Protein AF-0000000084679742 (afdb_homodimer)

Nearest PDB structures (foldseek):
  1wek-assembly1_E  TM=8.379E-01  e=4.715E-12  Thermus thermophilus
  1wek-assembly1_C  TM=8.199E-01  e=1.491E-11  Thermus thermophilus
  1wek-assembly1_F  TM=8.204E-01  e=1.757E-11  Thermus thermophilus
  1weh-assembly2_B  TM=8.387E-01  e=8.142E-08  Thermus thermophilus HB8
  3gh1-assembly1_A  TM=6.791E-01  e=2.308E-08  Vibrio cholerae O1 biovar El Tor str. N16961

Organism: Streptomyces collinus (strain DSM 40733 / Tue 365) (NCBI:txid1214242)

Solvent-accessible surface area (backbone atoms only — not comparable to full-atom values): 37287 Å² total; per-residue (Å²): 130,80,79,75,72,86,69,71,87,68,69,93,85,62,49,64,28,58,41,64,68,47,44,52,48,41,41,71,74,64,61,36,44,53,57,25,36,36,24,46,31,78,36,55,89,40,37,74,57,43,66,68,43,48,25,42,59,12,35,35,33,30,36,48,53,43,70,69,28,50,52,43,31,42,72,46,48,23,47,58,36,66,55,71,84,90,56,67,63,64,42,42,37,61,57,54,44,36,41,68,60,40,43,36,54,43,91,78,27,44,74,61,5,42,48,40,42,38,34,53,52,43,68,67,46,73,80,65,77,47,65,64,61,52,33,46,44,31,34,23,38,40,25,32,49,53,23,48,53,64,70,47,61,88,56,47,16,32,27,42,44,39,28,61,78,45,38,44,69,37,70,68,26,54,49,32,14,51,45,23,18,51,43,33,69,70,67,34,36,47,32,27,50,14,26,49,22,35,22,30,21,22,26,41,12,15,19,38,40,80,53,60,75,67,51,52,59,53,43,45,56,54,32,34,78,38,37,44,53,69,92,38,51,42,58,29,49,49,35,49,50,48,46,44,67,77,49,67,86,49,30,67,24,37,14,34,24,37,47,67,58,42,88,47,57,67,39,72,38,20,51,32,27,44,69,20,54,52,52,46,53,35,54,49,50,51,56,67,58,19,66,62,11,37,39,37,43,67,52,54,52,66,38,54,28,48,54,34,58,53,42,26,42,26,70,69,38,73,80,45,78,50,51,30,38,36,39,35,30,48,62,49,31,60,64,64,39,26,51,48,62,29,51,48,45,68,21,58,94,43,83,32,43,73,20,54,48,78,35,64,44,71,86,48,47,66,59,51,50,49,62,45,71,102,130,80,78,75,74,87,70,72,89,69,67,92,83,62,49,63,30,59,39,64,67,49,43,53,48,42,41,70,74,63,61,35,45,54,57,26,37,36,24,47,29,77,36,56,88,41,36,74,56,44,66,69,43,46,26,42,60,13,36,34,32,29,38,46,54,43,70,69,28,50,52,44,32,42,74,45,48,23,48,58,37,65,56,73,84,93,54,66,65,64,41,42,38,64,57,52,43,35,41,66,61,39,44,37,56,41,91,79,27,43,73,62,5,42,47,42,41,39,33,52,50,43,68,67,46,74,79,65,77,46,65,64,61,52,34,45,45,32,34,23,38,39,26,31,50,52,23,48,52,65,70,47,60,89,57,47,17,33,26,42,44,40,28,60,79,45,40,44,70,36,70,68,28,53,49,32,15,51,46,23,18,49,44,33,70,72,67,34,37,45,32,26,50,14,27,48,22,33,22,30,21,23,26,40,12,16,20,38,41,80,53,62,75,66,52,52,58,52,42,45,57,53,33,34,78,39,38,44,53,69,92,37,51,41,57,30,49,50,34,49,50,48,44,43,67,75,49,68,84,50,30,66,23,37,15,35,24,37,45,68,57,42,87,49,58,67,39,70,38,19,52,33,26,45,69,20,54,52,52,45,53,35,54,50,50,51,56,69,57,18,66,61,11,37,37,36,42,66,53,54,53,67,39,53,27,48,52,34,59,52,42,27,41,26,70,69,37,73,80,44,77,50,50,32,37,37,40,34,29,48,63,48,30,58,64,63,39,28,52,49,62,30,50,49,45,70,20,60,94,43,83,32,43,73,20,55,48,79,35,66,44,71,86,47,49,66,61,51,49,48,63,44,71,104

Radius of gyration: 26.45 Å; Cα contacts (8 Å, |Δi|>4): 1559; chains: 2; bounding box: 70×73×54 Å

pLDDT: mean 93.84, std 11.68, range [25.75, 98.88]

Sequence (748 aa):
MHPTPAQPHRAAHDREIETLAEFDEAVATHGSLARFRVQAVDLTARTETLLTVDTTGAVFLGCPMEPEAASRVGASGALVFPPVPGLPFDPYRGFAYTPDELFDSLGAGYEATPDARAYAWFQRTRSDGDIFASMLRAIHDDAVSDALDELLDGARVVGVMGGHAMARGTMEYAGAARLGRQLTRAGFTVATGGGPGAMEAANLGAYAAPFADGMLEEALLVLAKSPSFRPSVTDWARAAFEVRERWPGGGESVGIPTWFYGHEPPNAFAAHIGKYFANSVREDGLLARSGAGVVFLPGAAGTVQEIFDNATPNYYESRGEPTPMVLVDEGHWTRELPAWPLLRSLAAGRAMESRIALVDRIEQAPEALKRLCGMHPTPAQPHRAAHDREIETLAEFDEAVATHGSLARFRVQAVDLTARTETLLTVDTTGAVFLGCPMEPEAASRVGASGALVFPPVPGLPFDPYRGFAYTPDELFDSLGAGYEATPDARAYAWFQRTRSDGDIFASMLRAIHDDAVSDALDELLDGARVVGVMGGHAMARGTMEYAGAARLGRQLTRAGFTVATGGGPGAMEAANLGAYAAPFADGMLEEALLVLAKSPSFRPSVTDWARAAFEVRERWPGGGESVGIPTWFYGHEPPNAFAAHIGKYFANSVREDGLLARSGAGVVFLPGAAGTVQEIFDNATPNYYESRGEPTPMVLVDEGHWTRELPAWPLLRSLAAGRAMESRIALVDRIEQAPEALKRLCG

InterPro domains:
  IPR052341 LOG family pyrimidine/purine nucleotide 5'-monophosphatases [PTHR43393] (78-373)

Foldseek 3Di:
DPDDPDDPPFDPPALEAQEPVSVVVCCVVPVASDLHEYFQYACQVVQVSLQPHQHANYEYHAYDYDPVSVVNNVVNHYHYHHHDPDALDGLRHQAFDALCQQCPPLVVPSCPGSLNRNLVVCVVPVPPPDPVVVVSQVSNLVSLLNNVCSVCVPAQEEEEAAAQPAWQPDPLLQLLLCLLLVCLLVRHAYEYQQFHHSRLSSLNSQQCNVDDPVLSVVLSVLQNVPGDCPPPVSSNQVSQVVSCVVPPDGHAHEHQHESCVVVTDGHNRHRGYRYHDDVVSSLLSRLLSNQLEYEQEYHPPVSLVSVVSLLVCCLVVVSHHRHAYEYEACCRCVPVNVSPVVSCVSCPPHRCNLRYYYYRHSVCRVVSSVNNSD/DPDDPDDPPFDPPALEAQEPVSVVVCCVVPVASDLHEYFQYACQVVQVSLQPHQHANYEYHQYDYDPVSVVNNVVNHYHYHHHDPDALDGLRHQAFDALCQQCPPLVVPSCPGSLNRNLVVCVVPVPPPDPVVVVSQVSNLVSLLNNVCSVCVPAQEEEEAAAQPAWQPDPLLQLLLCLLLVCLLVRHAYEYQQFHHSRLSSLNSQQCNVDDPVLSVVLSVLQNVPGDCPPPVSSNQVSQVVSCVVPPDGHAHEHQHESCVSVTDGHNRHRGYRYHDDVVSSLLSRLLSNQLEYEQEYHPPVSLVSVVSLLVCCLVVVSHHRHAYEYEACCRCVPVNVSPVVSCVSCPPHRCNLRYYYYHHSVCRVVSSVNNSD

Structure (mmCIF, N/CA/C/O backbone):
data_AF-0000000084679742-model_v1
#
loop_
_entity.id
_entity.type
_entity.pdbx_description
1 polymer 'Rossmann fold nucleotide-binding protein'
#
loop_
_atom_site.group_PDB
_atom_site.id
_atom_site.type_symbol
_atom_site.label_atom_id
_atom_site.label_alt_id
_atom_site.label_comp_id
_atom_site.label_asym_id
_atom_site.label_entity_id
_atom_site.label_seq_id
_atom_site.pdbx_PDB_ins_code
_atom_site.Cartn_x
_atom_site.Cartn_y
_atom_site.Cartn_z
_atom_site.occupancy
_atom_site.B_iso_or_equiv
_atom_site.auth_seq_id
_atom_site.auth_comp_id
_atom_site.auth_asym_id
_atom_site.auth_atom_id
_atom_site.pdbx_PDB_model_num
ATOM 1 N N . MET A 1 1 ? 13.422 29.828 4.945 1 25.75 1 MET A N 1
ATOM 2 C CA . MET A 1 1 ? 13.734 28.766 5.895 1 25.75 1 MET A CA 1
ATOM 3 C C . MET A 1 1 ? 12.539 28.484 6.797 1 25.75 1 MET A C 1
ATOM 5 O O . MET A 1 1 ? 12.203 29.281 7.672 1 25.75 1 MET A O 1
ATOM 9 N N . HIS A 1 2 ? 11.539 27.859 6.293 1 30.94 2 HIS A N 1
ATOM 10 C CA . HIS A 1 2 ? 10.336 27.719 7.105 1 30.94 2 HIS A CA 1
ATOM 11 C C . HIS A 1 2 ? 10.617 26.969 8.398 1 30.94 2 HIS A C 1
ATOM 13 O O . HIS A 1 2 ? 11.469 26.062 8.422 1 30.94 2 HIS A O 1
ATOM 19 N N . PRO A 1 3 ? 10.273 27.641 9.492 1 34.53 3 PRO A N 1
ATOM 20 C CA . PRO A 1 3 ? 10.586 27.062 10.797 1 34.53 3 PRO A CA 1
ATOM 21 C C . PRO A 1 3 ? 10.102 25.625 10.93 1 34.53 3 PRO A C 1
ATOM 23 O O . PRO A 1 3 ? 9.102 25.25 10.312 1 34.53 3 PRO A O 1
ATOM 26 N N . THR A 1 4 ? 11.031 24.75 11.227 1 35.22 4 THR A N 1
ATOM 27 C CA . THR A 1 4 ? 10.75 23.359 11.57 1 35.22 4 THR A CA 1
ATOM 28 C C . THR A 1 4 ? 9.766 23.281 12.734 1 35.22 4 THR A C 1
ATOM 30 O O . THR A 1 4 ? 10 23.859 13.789 1 35.22 4 THR A O 1
ATOM 33 N N . PRO A 1 5 ? 8.562 23 12.609 1 34.72 5 PRO A N 1
ATOM 34 C CA . PRO A 1 5 ? 7.676 22.906 13.773 1 34.72 5 PRO A CA 1
ATOM 35 C C . PRO A 1 5 ? 8.312 22.141 14.938 1 34.72 5 PRO A C 1
ATOM 37 O O . PRO A 1 5 ? 9.219 21.344 14.727 1 34.72 5 PRO A O 1
ATOM 40 N N . ALA A 1 6 ? 7.965 22.672 16.281 1 37.41 6 ALA A N 1
ATOM 41 C CA . ALA A 1 6 ? 8.406 22.094 17.547 1 37.41 6 ALA A CA 1
ATOM 42 C C . ALA A 1 6 ? 8.102 20.594 17.594 1 37.41 6 ALA A C 1
ATOM 44 O O . ALA A 1 6 ? 6.969 20.172 17.375 1 37.41 6 ALA A O 1
ATOM 45 N N . GLN A 1 7 ? 9.141 19.781 17.344 1 37.69 7 GLN A N 1
ATOM 46 C CA . GLN A 1 7 ? 9.016 18.328 17.344 1 37.69 7 GLN A CA 1
ATOM 47 C C . GLN A 1 7 ? 8.492 17.812 18.672 1 37.69 7 GLN A C 1
ATOM 49 O O . GLN A 1 7 ? 8.969 18.219 19.734 1 37.69 7 GLN A O 1
ATOM 54 N N . PRO A 1 8 ? 7.395 17.203 18.719 1 36.06 8 PRO A N 1
ATOM 55 C CA . PRO A 1 8 ? 7.047 16.609 20 1 36.06 8 PRO A CA 1
ATOM 56 C C . PRO A 1 8 ? 8.18 15.773 20.594 1 36.06 8 PRO A C 1
ATOM 58 O O . PRO A 1 8 ? 9.078 15.336 19.875 1 36.06 8 PRO A O 1
ATOM 61 N N . HIS A 1 9 ? 8.281 15.883 22.047 1 34.5 9 HIS A N 1
ATOM 62 C CA . HIS A 1 9 ? 9.242 15.133 22.844 1 34.5 9 HIS A CA 1
ATOM 63 C C . HIS A 1 9 ? 9.297 13.672 22.406 1 34.5 9 HIS A C 1
ATOM 65 O O . HIS A 1 9 ? 8.273 12.977 22.406 1 34.5 9 HIS A O 1
ATOM 71 N N . ARG A 1 10 ? 10.141 13.43 21.578 1 43.09 10 ARG A N 1
ATOM 72 C CA . ARG A 1 10 ? 10.406 12.086 21.078 1 43.09 10 ARG A CA 1
ATOM 73 C C . ARG A 1 10 ? 10.602 11.109 22.234 1 43.09 10 ARG A C 1
ATOM 75 O O . ARG A 1 10 ? 11.336 11.398 23.188 1 43.09 10 ARG A O 1
ATOM 82 N N . ALA A 1 11 ? 9.906 10.125 22.438 1 37.16 11 ALA A N 1
ATOM 83 C CA . ALA A 1 11 ? 10.172 9 23.344 1 37.16 11 ALA A CA 1
ATOM 84 C C . ALA A 1 11 ? 11.656 8.633 23.344 1 37.16 11 ALA A C 1
ATOM 86 O O . ALA A 1 11 ? 12.344 8.797 22.328 1 37.16 11 ALA A O 1
ATOM 87 N N . ALA A 1 12 ? 12.461 8.32 24.391 1 37.78 12 ALA A N 1
ATOM 88 C CA . ALA A 1 12 ? 13.797 7.867 24.75 1 37.78 12 ALA A CA 1
ATOM 89 C C . ALA A 1 12 ? 14.359 6.914 23.703 1 37.78 12 ALA A C 1
ATOM 91 O O . ALA A 1 12 ? 15.578 6.762 23.594 1 37.78 12 ALA A O 1
ATOM 92 N N . HIS A 1 13 ? 13.773 6.031 22.984 1 47.97 13 HIS A N 1
ATOM 93 C CA . HIS A 1 13 ? 14.266 4.852 22.281 1 47.97 13 HIS A CA 1
ATOM 94 C C . HIS A 1 13 ? 14.547 5.16 20.812 1 47.97 13 HIS A C 1
ATOM 96 O O . HIS A 1 13 ? 14.977 4.281 20.062 1 47.97 13 HIS A O 1
ATOM 102 N N . ASP A 1 14 ? 14.297 6.484 20.312 1 61.75 14 ASP A N 1
ATOM 103 C CA . ASP A 1 14 ? 14.297 6.668 18.875 1 61.75 14 ASP A CA 1
ATOM 104 C C . ASP A 1 14 ? 15.68 7.098 18.375 1 61.75 14 ASP A C 1
ATOM 106 O O . ASP A 1 14 ? 16.234 8.086 18.844 1 61.75 14 ASP A O 1
ATOM 110 N N . ARG A 1 15 ? 16.438 6.234 17.969 1 84.75 15 ARG A N 1
ATOM 111 C CA . ARG A 1 15 ? 17.734 6.418 17.328 1 84.75 15 ARG A CA 1
ATOM 112 C C . ARG A 1 15 ? 17.578 7.137 15.992 1 84.75 15 ARG A C 1
ATOM 114 O O . ARG A 1 15 ? 18.453 7.043 15.133 1 84.75 15 ARG A O 1
ATOM 121 N N . GLU A 1 16 ? 16.469 7.918 15.977 1 92.31 16 GLU A N 1
ATOM 122 C CA . GLU A 1 16 ? 16.25 8.656 14.742 1 92.31 16 GLU A CA 1
ATOM 123 C C . GLU A 1 16 ? 16.641 10.125 14.898 1 92.31 16 GLU A C 1
ATOM 125 O O . GLU A 1 16 ? 16.359 10.742 15.922 1 92.31 16 GLU A O 1
ATOM 130 N N . ILE A 1 17 ? 17.422 10.633 14.039 1 95.94 17 ILE A N 1
ATOM 131 C CA . ILE A 1 17 ? 17.859 12.016 13.945 1 95.94 17 ILE A CA 1
ATOM 132 C C . ILE A 1 17 ? 17.266 12.664 12.695 1 95.94 17 ILE A C 1
ATOM 134 O O . ILE A 1 17 ? 17.5 12.211 11.578 1 95.94 17 ILE A O 1
ATOM 138 N N . GLU A 1 18 ? 16.5 13.75 12.875 1 95.62 18 GLU A N 1
ATOM 139 C CA . GLU A 1 18 ? 15.766 14.305 11.734 1 95.62 18 GLU A CA 1
ATOM 140 C C . GLU A 1 18 ? 16.031 15.797 11.578 1 95.62 18 GLU A C 1
ATOM 142 O O . GLU A 1 18 ? 15.492 16.438 10.672 1 95.62 18 GLU A O 1
ATOM 147 N N . THR A 1 19 ? 16.859 16.375 12.445 1 95.75 19 THR A N 1
ATOM 148 C CA . THR A 1 19 ? 17.297 17.766 12.344 1 95.75 19 THR A CA 1
ATOM 149 C C . THR A 1 19 ? 18.781 17.891 12.664 1 95.75 19 THR A C 1
ATOM 151 O O . THR A 1 19 ? 19.359 17 13.281 1 95.75 19 THR A O 1
ATOM 154 N N . LEU A 1 20 ? 19.328 19.047 12.219 1 96.88 20 LEU A N 1
ATOM 155 C CA . LEU A 1 20 ? 20.734 19.312 12.531 1 96.88 20 LEU A CA 1
ATOM 156 C C . LEU A 1 20 ? 20.938 19.453 14.031 1 96.88 20 LEU A C 1
ATOM 158 O O . LEU A 1 20 ? 21.969 19.016 14.562 1 96.88 20 LEU A O 1
ATOM 162 N N . ALA A 1 21 ? 19.969 20.016 14.727 1 96.62 21 ALA A N 1
ATOM 163 C CA . ALA A 1 21 ? 20.031 20.172 16.188 1 96.62 21 ALA A CA 1
ATOM 164 C C . ALA A 1 21 ? 20.062 18.812 16.875 1 96.62 21 ALA A C 1
ATOM 166 O O . ALA A 1 21 ? 20.844 18.609 17.812 1 96.62 21 ALA A O 1
ATOM 167 N N . GLU A 1 22 ? 19.234 17.891 16.391 1 95.75 22 GLU A N 1
ATOM 168 C CA . GLU A 1 22 ? 19.234 16.547 16.953 1 95.75 22 GLU A CA 1
ATOM 169 C C . GLU A 1 22 ? 20.562 15.844 16.688 1 95.75 22 GLU A C 1
ATOM 171 O O . GLU A 1 22 ? 21.047 15.086 17.547 1 95.75 22 GLU A O 1
ATOM 176 N N . PHE A 1 23 ? 21.125 16.109 15.531 1 97 23 PHE A N 1
ATOM 177 C CA . PHE A 1 23 ? 22.422 15.547 15.18 1 97 23 PHE A CA 1
ATOM 178 C C . PHE A 1 23 ? 23.484 16.016 16.156 1 97 23 PHE A C 1
ATOM 180 O O . PHE A 1 23 ? 24.219 15.188 16.734 1 97 23 PHE A O 1
ATOM 187 N N . ASP A 1 24 ? 23.531 17.281 16.375 1 97.19 24 ASP A N 1
ATOM 188 C CA . ASP A 1 24 ? 24.516 17.875 17.281 1 97.19 24 ASP A CA 1
ATOM 189 C C . ASP A 1 24 ? 24.328 17.344 18.703 1 97.19 24 ASP A C 1
ATOM 191 O O . ASP A 1 24 ? 25.297 17.062 19.391 1 97.19 24 ASP A O 1
ATOM 195 N N . GLU A 1 25 ? 23.125 17.234 19.031 1 96.25 25 GLU A N 1
ATOM 196 C CA . GLU A 1 25 ? 22.828 16.734 20.375 1 96.25 25 GLU A CA 1
ATOM 197 C C . GLU A 1 25 ? 23.266 15.281 20.531 1 96.25 25 GLU A C 1
ATOM 199 O O . GLU A 1 25 ? 23.828 14.906 21.547 1 96.25 25 GLU A O 1
ATOM 204 N N . ALA A 1 26 ? 23 14.461 19.531 1 95.44 26 ALA A N 1
ATOM 205 C CA . ALA A 1 26 ? 23.375 13.055 19.578 1 95.44 26 ALA A CA 1
ATOM 206 C C . ALA A 1 26 ? 24.891 12.906 19.672 1 95.44 26 ALA A C 1
ATOM 208 O O . ALA A 1 26 ? 25.391 12.102 20.469 1 95.44 26 ALA A O 1
ATOM 209 N N . VAL A 1 27 ? 25.625 13.672 18.906 1 95.94 27 VAL A N 1
ATOM 210 C CA . VAL A 1 27 ? 27.094 13.625 18.891 1 95.94 27 VAL A CA 1
ATOM 211 C C . VAL A 1 27 ? 27.625 14.078 20.25 1 95.94 27 VAL A C 1
ATOM 213 O O . VAL A 1 27 ? 28.531 13.461 20.797 1 95.94 27 VAL A O 1
ATOM 216 N N . ALA A 1 28 ? 27.062 15.102 20.766 1 95.75 28 ALA A N 1
ATOM 217 C CA . ALA A 1 28 ? 27.516 15.633 22.047 1 95.75 28 ALA A CA 1
ATOM 218 C C . ALA A 1 28 ? 27.234 14.648 23.172 1 95.75 28 ALA A C 1
ATOM 220 O O . ALA A 1 28 ? 28.062 14.492 24.078 1 95.75 28 ALA A O 1
ATOM 221 N N . THR A 1 29 ? 26.125 14.047 23.125 1 94.88 29 THR A N 1
ATOM 222 C CA . THR A 1 29 ? 25.656 13.188 24.219 1 94.88 29 THR A CA 1
ATOM 223 C C . THR A 1 29 ? 26.344 11.828 24.156 1 94.88 29 THR A C 1
ATOM 225 O O . THR A 1 29 ? 26.766 11.297 25.188 1 94.88 29 THR A O 1
ATOM 228 N N . HIS A 1 30 ? 26.453 11.25 22.953 1 93.56 30 HIS A N 1
ATOM 229 C CA . HIS A 1 30 ? 26.875 9.859 22.859 1 93.56 30 HIS A CA 1
ATOM 230 C C . HIS A 1 30 ? 28.312 9.75 22.344 1 93.56 30 HIS A C 1
ATOM 232 O O . HIS A 1 30 ? 28.953 8.711 22.5 1 93.56 30 HIS A O 1
ATOM 238 N N . GLY A 1 31 ? 28.781 10.766 21.688 1 93 31 GLY A N 1
ATOM 239 C CA . GLY A 1 31 ? 30.094 10.719 21.078 1 93 31 GLY A CA 1
ATOM 240 C C . GLY A 1 31 ? 30.188 9.75 19.922 1 93 31 GLY A C 1
ATOM 241 O O . GLY A 1 31 ? 31.281 9.367 19.5 1 93 31 GLY A O 1
ATOM 242 N N . SER A 1 32 ? 29.047 9.242 19.516 1 94.62 32 SER A N 1
ATOM 243 C CA . SER A 1 32 ? 28.953 8.258 18.453 1 94.62 32 SER A CA 1
ATOM 244 C C . SER A 1 32 ? 27.609 8.359 17.734 1 94.62 32 SER A C 1
ATOM 246 O O . SER A 1 32 ? 26.625 8.852 18.297 1 94.62 32 SER A O 1
ATOM 248 N N . LEU A 1 33 ? 27.594 8 16.469 1 95.94 33 LEU A N 1
ATOM 249 C CA . LEU A 1 33 ? 26.359 7.902 15.703 1 95.94 33 LEU A CA 1
ATOM 250 C C . LEU A 1 33 ? 26.047 6.449 15.367 1 95.94 33 LEU A C 1
ATOM 252 O O . LEU A 1 33 ? 25.203 6.172 14.5 1 95.94 33 LEU A O 1
ATOM 256 N N . ALA A 1 34 ? 26.734 5.527 16.078 1 94.69 34 ALA A N 1
ATOM 257 C CA . ALA A 1 34 ? 26.516 4.105 15.812 1 94.69 34 ALA A CA 1
ATOM 258 C C . ALA A 1 34 ? 25.062 3.723 15.984 1 94.69 34 ALA A C 1
ATOM 260 O O . ALA A 1 34 ? 24.438 4.074 16.984 1 94.69 34 ALA A O 1
ATOM 261 N N . ARG A 1 35 ? 24.484 3.102 14.945 1 93.62 35 ARG A N 1
ATOM 262 C CA . ARG A 1 35 ? 23.156 2.494 14.938 1 93.62 35 ARG A CA 1
ATOM 263 C C . ARG A 1 35 ? 22.062 3.561 14.906 1 93.62 35 ARG A C 1
ATOM 265 O O . ARG A 1 35 ? 20.891 3.256 15.094 1 93.62 35 ARG A O 1
ATOM 272 N N . PHE A 1 36 ? 22.484 4.863 14.68 1 96.44 36 PHE A N 1
ATOM 273 C CA . PHE A 1 36 ? 21.484 5.914 14.516 1 96.44 36 PHE A CA 1
ATOM 274 C C . PHE A 1 36 ? 20.953 5.93 13.086 1 96.44 36 PHE A C 1
ATOM 276 O O . PHE A 1 36 ? 21.625 5.477 12.156 1 96.44 36 PHE A O 1
ATOM 283 N N . ARG A 1 37 ? 19.75 6.324 12.961 1 97.12 37 ARG A N 1
ATOM 284 C CA . ARG A 1 37 ? 19.141 6.629 11.664 1 97.12 37 ARG A CA 1
ATOM 285 C C . ARG A 1 37 ? 19.062 8.133 11.438 1 97.12 37 ARG A C 1
ATOM 287 O O . ARG A 1 37 ? 18.359 8.836 12.18 1 97.12 37 ARG A O 1
ATOM 294 N N . VAL A 1 38 ? 19.75 8.656 10.469 1 97.25 38 VAL A N 1
ATOM 295 C CA . VAL A 1 38 ? 19.75 10.078 10.164 1 97.25 38 VAL A CA 1
ATOM 296 C C . VAL A 1 38 ? 18.938 10.328 8.891 1 97.25 38 VAL A C 1
ATOM 298 O O . VAL A 1 38 ? 19.266 9.812 7.824 1 97.25 38 VAL A O 1
ATOM 301 N N . GLN A 1 39 ? 17.844 11.109 8.984 1 96.38 39 GLN A N 1
ATOM 302 C CA . GLN A 1 39 ? 16.906 11.281 7.879 1 96.38 39 GLN A CA 1
ATOM 303 C C . GLN A 1 39 ? 16.922 12.711 7.355 1 96.38 39 GLN A C 1
ATOM 305 O O . GLN A 1 39 ? 16.531 13.641 8.062 1 96.38 39 GLN A O 1
ATOM 310 N N . ALA A 1 40 ? 17.359 12.828 6.184 1 96.56 40 ALA A N 1
ATOM 311 C CA . ALA A 1 40 ? 17.203 14.055 5.418 1 96.56 40 ALA A CA 1
ATOM 312 C C . ALA A 1 40 ? 17.812 15.25 6.156 1 96.56 40 ALA A C 1
ATOM 314 O O . ALA A 1 40 ? 17.219 16.328 6.215 1 96.56 40 ALA A O 1
ATOM 315 N N . VAL A 1 41 ? 18.938 15.086 6.777 1 97.31 41 VAL A N 1
ATOM 316 C CA . VAL A 1 41 ? 19.672 16.156 7.449 1 97.31 41 VAL A CA 1
ATOM 317 C C . VAL A 1 41 ? 20.844 16.594 6.594 1 97.31 41 VAL A C 1
ATOM 319 O O . VAL A 1 41 ? 21.641 15.766 6.152 1 97.31 41 VAL A O 1
ATOM 322 N N . ASP A 1 42 ? 20.953 17.875 6.312 1 97.62 42 ASP A N 1
ATOM 323 C CA . ASP A 1 42 ? 22.094 18.391 5.578 1 97.62 42 ASP A CA 1
ATOM 324 C C . ASP A 1 42 ? 23.344 18.406 6.449 1 97.62 42 ASP A C 1
ATOM 326 O O . ASP A 1 42 ? 23.469 19.203 7.371 1 97.62 42 ASP A O 1
ATOM 330 N N . LEU A 1 43 ? 24.281 17.547 6.113 1 98.12 43 LEU A N 1
ATOM 331 C CA . LEU A 1 43 ? 25.469 17.359 6.949 1 98.12 43 LEU A CA 1
ATOM 332 C C . LEU A 1 43 ? 26.703 17.938 6.277 1 98.12 43 LEU A C 1
ATOM 334 O O . LEU A 1 43 ? 27.828 17.625 6.672 1 98.12 43 LEU A O 1
ATOM 338 N N . THR A 1 44 ? 26.516 18.766 5.273 1 97.62 44 THR A N 1
ATOM 339 C CA . THR A 1 44 ? 27.641 19.312 4.52 1 97.62 44 THR A CA 1
ATOM 340 C C . THR A 1 44 ? 28.562 20.109 5.438 1 97.62 44 THR A C 1
ATOM 342 O O . THR A 1 44 ? 29.781 20.094 5.242 1 97.62 44 THR A O 1
ATOM 345 N N . ALA A 1 45 ? 28.016 20.719 6.457 1 97.81 45 ALA A N 1
ATOM 346 C CA . ALA A 1 45 ? 28.797 21.547 7.367 1 97.81 45 ALA A CA 1
ATOM 347 C C . ALA A 1 45 ? 29.297 20.734 8.555 1 97.81 45 ALA A C 1
ATOM 349 O O . ALA A 1 45 ? 29.875 21.281 9.5 1 97.81 45 ALA A O 1
ATOM 350 N N . ARG A 1 46 ? 29.078 19.5 8.539 1 98.19 46 ARG A N 1
ATOM 351 C CA . ARG A 1 46 ? 29.484 18.656 9.664 1 98.19 46 ARG A CA 1
ATOM 352 C C . ARG A 1 46 ? 30.531 17.641 9.234 1 98.19 46 ARG A C 1
ATOM 354 O O . ARG A 1 46 ? 30.594 16.531 9.789 1 98.19 46 ARG A O 1
ATOM 361 N N . THR A 1 47 ? 31.312 17.984 8.258 1 97.75 47 THR A N 1
ATOM 362 C CA . THR A 1 47 ? 32.312 17.078 7.695 1 97.75 47 THR A CA 1
ATOM 363 C C . THR A 1 47 ? 33.312 16.672 8.758 1 97.75 47 THR A C 1
ATOM 365 O O . THR A 1 47 ? 33.625 15.492 8.906 1 97.75 47 THR A O 1
ATOM 368 N N . GLU A 1 48 ? 33.844 17.594 9.523 1 97.25 48 GLU A N 1
ATOM 369 C CA . GLU A 1 48 ? 34.844 17.297 10.539 1 97.25 48 GLU A CA 1
ATOM 370 C C . GLU A 1 48 ? 34.312 16.281 11.555 1 97.25 48 GLU A C 1
ATOM 372 O O . GLU A 1 48 ? 35.062 15.367 11.945 1 97.25 48 GLU A O 1
ATOM 377 N N . THR A 1 49 ? 33.125 16.5 11.922 1 97.5 49 THR A N 1
ATOM 378 C CA . THR A 1 49 ? 32.5 15.586 12.867 1 97.5 49 THR A CA 1
ATOM 379 C C . THR A 1 49 ? 32.375 14.188 12.258 1 97.5 49 THR A C 1
ATOM 381 O O . THR A 1 49 ? 32.719 13.195 12.906 1 97.5 49 THR A O 1
ATOM 384 N N . LEU A 1 50 ? 31.953 14.062 11 1 97.5 50 LEU A N 1
ATOM 385 C CA . LEU A 1 50 ? 31.703 12.789 10.328 1 97.5 50 LEU A CA 1
ATOM 386 C C . LEU A 1 50 ? 33 12.031 10.094 1 97.5 50 LEU A C 1
ATOM 388 O O . LEU A 1 50 ? 33 10.797 10 1 97.5 50 LEU A O 1
ATOM 392 N N . LEU A 1 51 ? 34.125 12.75 10 1 96.69 51 LEU A N 1
ATOM 393 C CA . LEU A 1 51 ? 35.406 12.125 9.758 1 96.69 51 LEU A CA 1
ATOM 394 C C . LEU A 1 51 ? 35.969 11.484 11.031 1 96.69 51 LEU A C 1
ATOM 396 O O . LEU A 1 51 ? 36.875 10.664 10.977 1 96.69 51 LEU A O 1
ATOM 400 N N . THR A 1 52 ? 35.375 11.742 12.195 1 95.62 52 THR A N 1
ATOM 401 C CA . THR A 1 52 ? 35.969 11.297 13.453 1 95.62 52 THR A CA 1
ATOM 402 C C . THR A 1 52 ? 35 10.406 14.227 1 95.62 52 THR A C 1
ATOM 404 O O . THR A 1 52 ? 35.438 9.516 14.969 1 95.62 52 THR A O 1
ATOM 407 N N . VAL A 1 53 ? 33.719 10.578 14.055 1 95.75 53 VAL A N 1
ATOM 408 C CA . VAL A 1 53 ? 32.719 9.891 14.875 1 95.75 53 VAL A CA 1
ATOM 409 C C . VAL A 1 53 ? 32.562 8.453 14.375 1 95.75 53 VAL A C 1
ATOM 411 O O . VAL A 1 53 ? 32.719 8.188 13.18 1 95.75 53 VAL A O 1
ATOM 414 N N . ASP A 1 54 ? 32.281 7.57 15.297 1 95.81 54 ASP A N 1
ATOM 415 C CA . ASP A 1 54 ? 31.922 6.195 14.961 1 95.81 54 ASP A CA 1
ATOM 416 C C . ASP A 1 54 ? 30.547 6.117 14.305 1 95.81 54 ASP A C 1
ATOM 418 O O . ASP A 1 54 ? 29.562 6.57 14.883 1 95.81 54 ASP A O 1
ATOM 422 N N . THR A 1 55 ? 30.453 5.527 13.094 1 96.31 55 THR A N 1
ATOM 423 C CA . THR A 1 55 ? 29.188 5.445 12.383 1 96.31 55 THR A CA 1
ATOM 424 C C . THR A 1 55 ? 28.828 3.99 12.094 1 96.31 55 THR A C 1
ATOM 426 O O . THR A 1 55 ? 28.062 3.707 11.172 1 96.31 55 THR A O 1
ATOM 429 N N . THR A 1 56 ? 29.375 3.021 12.891 1 94.69 56 THR A N 1
ATOM 430 C CA . THR A 1 56 ? 29.109 1.604 12.68 1 94.69 56 THR A CA 1
ATOM 431 C C . THR A 1 56 ? 27.609 1.315 12.766 1 94.69 56 THR A C 1
ATOM 433 O O . THR A 1 56 ? 26.969 1.631 13.773 1 94.69 56 THR A O 1
ATOM 436 N N . GLY A 1 57 ? 27.109 0.783 11.719 1 94.12 57 GLY A N 1
ATOM 437 C CA . GLY A 1 57 ? 25.703 0.388 11.734 1 94.12 57 GLY A CA 1
ATOM 438 C C . GLY A 1 57 ? 24.75 1.558 11.562 1 94.12 57 GLY A C 1
ATOM 439 O O . GLY A 1 57 ? 23.531 1.385 11.617 1 94.12 57 GLY A O 1
ATOM 440 N N . ALA A 1 58 ? 25.297 2.789 11.367 1 96.75 58 ALA A N 1
ATOM 441 C CA . ALA A 1 58 ? 24.438 3.945 11.125 1 96.75 58 ALA A CA 1
ATOM 442 C C . ALA A 1 58 ? 23.844 3.902 9.719 1 96.75 58 ALA A C 1
ATOM 444 O O . ALA A 1 58 ? 24.375 3.23 8.836 1 96.75 58 ALA A O 1
ATOM 445 N N . VAL A 1 59 ? 22.703 4.473 9.586 1 97.38 59 VAL A N 1
ATOM 446 C CA . VAL A 1 59 ? 22.062 4.609 8.289 1 97.38 59 VAL A CA 1
ATOM 447 C C . VAL A 1 59 ? 21.766 6.082 8 1 97.38 59 VAL A C 1
ATOM 449 O O . VAL A 1 59 ? 21.125 6.762 8.805 1 97.38 59 VAL A O 1
ATOM 452 N N . PHE A 1 60 ? 22.344 6.613 6.945 1 97.81 60 PHE A N 1
ATOM 453 C CA . PHE A 1 60 ? 22.078 7.973 6.492 1 97.81 60 PHE A CA 1
ATOM 454 C C . PHE A 1 60 ? 21.125 7.977 5.309 1 97.81 60 PHE A C 1
ATOM 456 O O . PHE A 1 60 ? 21.453 7.457 4.238 1 97.81 60 PHE A O 1
ATOM 463 N N . LEU A 1 61 ? 19.953 8.547 5.484 1 97.94 61 LEU A N 1
ATOM 464 C CA . LEU A 1 61 ? 18.922 8.578 4.469 1 97.94 61 LEU A CA 1
ATOM 465 C C . LEU A 1 61 ? 18.797 9.977 3.859 1 97.94 61 LEU A C 1
ATOM 467 O O . LEU A 1 61 ? 18.219 10.875 4.469 1 97.94 61 LEU A O 1
ATOM 471 N N . GLY A 1 62 ? 19.375 10.094 2.691 1 97.44 62 GLY A N 1
ATOM 472 C CA . GLY A 1 62 ? 19.234 11.336 1.947 1 97.44 62 GLY A CA 1
ATOM 473 C C . GLY A 1 62 ? 19.953 12.508 2.59 1 97.44 62 GLY A C 1
ATOM 474 O O . GLY A 1 62 ? 19.469 13.633 2.568 1 97.44 62 GLY A O 1
ATOM 475 N N . CYS A 1 63 ? 21.062 12.266 3.191 1 97.81 63 CYS A N 1
ATOM 476 C CA . CYS A 1 63 ? 21.812 13.312 3.875 1 97.81 63 CYS A CA 1
ATOM 477 C C . CYS A 1 63 ? 22.938 13.844 2.994 1 97.81 63 CYS A C 1
ATOM 479 O O . CYS A 1 63 ? 23.922 13.148 2.758 1 97.81 63 CYS A O 1
ATOM 481 N N . PRO A 1 64 ? 22.797 15.062 2.518 1 96.5 64 PRO A N 1
ATOM 482 C CA . PRO A 1 64 ? 23.938 15.641 1.8 1 96.5 64 PRO A CA 1
ATOM 483 C C . PRO A 1 64 ? 25.203 15.695 2.646 1 96.5 64 PRO A C 1
ATOM 485 O O . PRO A 1 64 ? 25.156 16.062 3.826 1 96.5 64 PRO A O 1
ATOM 488 N N . MET A 1 65 ? 26.281 15.219 2.066 1 95.56 65 MET A N 1
ATOM 489 C CA . MET A 1 65 ? 27.609 15.203 2.678 1 95.56 65 MET A CA 1
ATOM 490 C C . MET A 1 65 ? 28.672 15.547 1.652 1 95.56 65 MET A C 1
ATOM 492 O O . MET A 1 65 ? 28.5 15.328 0.454 1 95.56 65 MET A O 1
ATOM 496 N N . GLU A 1 66 ? 29.766 16.125 2.215 1 94.44 66 GLU A N 1
ATOM 497 C CA . GLU A 1 66 ? 30.938 16.219 1.345 1 94.44 66 GLU A CA 1
ATOM 498 C C . GLU A 1 66 ? 31.438 14.82 0.977 1 94.44 66 GLU A C 1
ATOM 500 O O . GLU A 1 66 ? 31.312 13.875 1.758 1 94.44 66 GLU A O 1
ATOM 505 N N . PRO A 1 67 ? 32.062 14.711 -0.218 1 89.25 67 PRO A N 1
ATOM 506 C CA . PRO A 1 67 ? 32.5 13.398 -0.704 1 89.25 67 PRO A CA 1
ATOM 507 C C . PRO A 1 67 ? 33.438 12.68 0.281 1 89.25 67 PRO A C 1
ATOM 509 O O . PRO A 1 67 ? 33.312 11.469 0.467 1 89.25 67 PRO A O 1
ATOM 512 N N . GLU A 1 68 ? 34.281 13.391 0.896 1 91.69 68 GLU A N 1
ATOM 513 C CA . GLU A 1 68 ? 35.219 12.758 1.83 1 91.69 68 GLU A CA 1
ATOM 514 C C . GLU A 1 68 ? 34.469 12.203 3.049 1 91.69 68 GLU A C 1
ATOM 516 O O . GLU A 1 68 ? 34.844 11.148 3.572 1 91.69 68 GLU A O 1
ATOM 521 N N . ALA A 1 69 ? 33.5 12.906 3.508 1 94.88 69 ALA A N 1
ATOM 522 C CA . ALA A 1 69 ? 32.688 12.445 4.637 1 94.88 69 ALA A CA 1
ATOM 523 C C . ALA A 1 69 ? 31.875 11.211 4.262 1 94.88 69 ALA A C 1
ATOM 525 O O . ALA A 1 69 ? 31.797 10.25 5.031 1 94.88 69 ALA A O 1
ATOM 526 N N . ALA A 1 70 ? 31.312 11.242 3.102 1 91.88 70 ALA A N 1
ATOM 527 C CA . ALA A 1 70 ? 30.516 10.117 2.627 1 91.88 70 ALA A CA 1
ATOM 528 C C . ALA A 1 70 ? 31.359 8.852 2.535 1 91.88 70 ALA A C 1
ATOM 530 O O . ALA A 1 70 ? 30.922 7.77 2.939 1 91.88 70 ALA A O 1
ATOM 531 N N . SER A 1 71 ? 32.5 9.031 1.98 1 88.56 71 SER A N 1
ATOM 532 C CA . SER A 1 71 ? 33.406 7.906 1.857 1 88.56 71 SER A CA 1
ATOM 533 C C . SER A 1 71 ? 33.812 7.352 3.227 1 88.56 71 SER A C 1
ATOM 535 O O . SER A 1 71 ? 33.812 6.137 3.426 1 88.56 71 SER A O 1
ATOM 537 N N . ARG A 1 72 ? 34.094 8.219 4.121 1 92.75 72 ARG A N 1
ATOM 538 C CA . ARG A 1 72 ? 34.531 7.82 5.457 1 92.75 72 ARG A CA 1
ATOM 539 C C . ARG A 1 72 ? 33.406 7.098 6.195 1 92.75 72 ARG A C 1
ATOM 541 O O . ARG A 1 72 ? 33.656 6.062 6.828 1 92.75 72 ARG A O 1
ATOM 548 N N . VAL A 1 73 ? 32.219 7.656 6.18 1 93.75 73 VAL A N 1
ATOM 549 C CA . VAL A 1 73 ? 31.109 7.062 6.914 1 93.75 73 VAL A CA 1
ATOM 550 C C . VAL A 1 73 ? 30.797 5.68 6.348 1 93.75 73 VAL A C 1
ATOM 552 O O . VAL A 1 73 ? 30.531 4.738 7.098 1 93.75 73 VAL A O 1
ATOM 555 N N . GLY A 1 74 ? 30.891 5.543 5.074 1 89.12 74 GLY A N 1
ATOM 556 C CA . GLY A 1 74 ? 30.688 4.246 4.441 1 89.12 74 GLY A CA 1
ATOM 557 C C . GLY A 1 74 ? 31.734 3.223 4.836 1 89.12 74 GLY A C 1
ATOM 558 O O . GLY A 1 74 ? 31.406 2.078 5.148 1 89.12 74 GLY A O 1
ATOM 559 N N . ALA A 1 75 ? 32.906 3.66 4.785 1 88.56 75 ALA A N 1
ATOM 560 C CA . ALA A 1 75 ? 34.031 2.781 5.137 1 88.56 75 ALA A CA 1
ATOM 561 C C . ALA A 1 75 ? 33.938 2.346 6.598 1 88.56 75 ALA A C 1
ATOM 563 O O . ALA A 1 75 ? 34.438 1.284 6.965 1 88.56 75 ALA A O 1
ATOM 564 N N . SER A 1 76 ? 33.281 3.139 7.387 1 91.5 76 SER A N 1
ATOM 565 C CA . SER A 1 76 ? 33.188 2.863 8.812 1 91.5 76 SER A CA 1
ATOM 566 C C . SER A 1 76 ? 31.969 1.978 9.109 1 91.5 76 SER A C 1
ATOM 568 O O . SER A 1 76 ? 31.656 1.706 10.266 1 91.5 76 SER A O 1
ATOM 570 N N . GLY A 1 77 ? 31.297 1.572 8.125 1 90.94 77 GLY A N 1
ATOM 571 C CA . GLY A 1 77 ? 30.266 0.567 8.328 1 90.94 77 GLY A CA 1
ATOM 572 C C . GLY A 1 77 ? 28.859 1.131 8.25 1 90.94 77 GLY A C 1
ATOM 573 O O . GLY A 1 77 ? 27.891 0.437 8.562 1 90.94 77 GLY A O 1
ATOM 574 N N . ALA A 1 78 ? 28.734 2.395 7.867 1 95.62 78 ALA A N 1
ATOM 575 C CA . ALA A 1 78 ? 27.406 2.984 7.711 1 95.62 78 ALA A CA 1
ATOM 576 C C . ALA A 1 78 ? 26.828 2.67 6.336 1 95.62 78 ALA A C 1
ATOM 578 O O . ALA A 1 78 ? 27.562 2.35 5.402 1 95.62 78 ALA A O 1
ATOM 579 N N . LEU A 1 79 ? 25.531 2.594 6.254 1 95.94 79 LEU A N 1
ATOM 580 C CA . LEU A 1 79 ? 24.828 2.58 4.98 1 95.94 79 LEU A CA 1
ATOM 581 C C . LEU A 1 79 ? 24.375 3.984 4.598 1 95.94 79 LEU A C 1
ATOM 583 O O . LEU A 1 79 ? 23.75 4.68 5.402 1 95.94 79 LEU A O 1
ATOM 587 N N . VAL A 1 80 ? 24.719 4.414 3.395 1 95.62 80 VAL A N 1
ATOM 588 C CA . VAL A 1 80 ? 24.406 5.766 2.945 1 95.62 80 VAL A CA 1
ATOM 589 C C . VAL A 1 80 ? 23.484 5.699 1.73 1 95.62 80 VAL A C 1
ATOM 591 O O . VAL A 1 80 ? 23.891 5.254 0.656 1 95.62 80 VAL A O 1
ATOM 594 N N . PHE A 1 81 ? 22.25 6.059 1.88 1 96.62 81 PHE A N 1
ATOM 595 C CA . PHE A 1 81 ? 21.312 6.27 0.789 1 96.62 81 PHE A CA 1
ATOM 596 C C . PHE A 1 81 ? 21.375 7.707 0.284 1 96.62 81 PHE A C 1
ATOM 598 O O . PHE A 1 81 ? 21.219 8.648 1.06 1 96.62 81 PHE A O 1
ATOM 605 N N . PRO A 1 82 ? 21.578 7.91 -0.94 1 95.12 82 PRO A N 1
ATOM 606 C CA . PRO A 1 82 ? 21.922 9.242 -1.438 1 95.12 82 PRO A CA 1
ATOM 607 C C . PRO A 1 82 ? 20.719 10.188 -1.479 1 95.12 82 PRO A C 1
ATOM 609 O O . PRO A 1 82 ? 19.594 9.742 -1.668 1 95.12 82 PRO A O 1
ATOM 612 N N . PRO A 1 83 ? 21 11.43 -1.234 1 95.25 83 PRO A N 1
ATOM 613 C CA . PRO A 1 83 ? 19.969 12.391 -1.638 1 95.25 83 PRO A CA 1
ATOM 614 C C . PRO A 1 83 ? 19.703 12.375 -3.141 1 95.25 83 PRO A C 1
ATOM 616 O O . PRO A 1 83 ? 20.609 12.078 -3.93 1 95.25 83 PRO A O 1
ATOM 619 N N . VAL A 1 84 ? 18.516 12.633 -3.516 1 94.56 84 VAL A N 1
ATOM 620 C CA . VAL A 1 84 ? 18.125 12.648 -4.922 1 94.56 84 VAL A CA 1
ATOM 621 C C . VAL A 1 84 ? 17.812 14.07 -5.363 1 94.56 84 VAL A C 1
ATOM 623 O O . VAL A 1 84 ? 16.859 14.68 -4.887 1 94.56 84 VAL A O 1
ATOM 626 N N . PRO A 1 85 ? 18.562 14.617 -6.238 1 91.31 85 PRO A N 1
ATOM 627 C CA . PRO A 1 85 ? 18.344 16 -6.664 1 91.31 85 PRO A CA 1
ATOM 628 C C . PRO A 1 85 ? 17.156 16.156 -7.602 1 91.31 85 PRO A C 1
ATOM 630 O O . PRO A 1 85 ? 16.766 15.188 -8.266 1 91.31 85 PRO A O 1
ATOM 633 N N . GLY A 1 86 ? 16.547 17.281 -7.574 1 92.44 86 GLY A N 1
ATOM 634 C CA . GLY A 1 86 ? 15.586 17.656 -8.594 1 92.44 86 GLY A CA 1
ATOM 635 C C . GLY A 1 86 ? 14.188 17.141 -8.32 1 92.44 86 GLY A C 1
ATOM 636 O O . GLY A 1 86 ? 13.297 17.25 -9.164 1 92.44 86 GLY A O 1
ATOM 637 N N . LEU A 1 87 ? 13.961 16.547 -7.219 1 95.62 87 LEU A N 1
ATOM 638 C CA . LEU A 1 87 ? 12.633 16.047 -6.871 1 95.62 87 LEU A CA 1
ATOM 639 C C . LEU A 1 87 ? 11.781 17.156 -6.262 1 95.62 87 LEU A C 1
ATOM 641 O O . LEU A 1 87 ? 12.289 17.984 -5.496 1 95.62 87 LEU A O 1
ATOM 645 N N . PRO A 1 88 ? 10.539 17.203 -6.516 1 96.06 88 PRO A N 1
ATOM 646 C CA . PRO A 1 88 ? 9.633 18.172 -5.895 1 96.06 88 PRO A CA 1
ATOM 647 C C . PRO A 1 88 ? 9.188 17.75 -4.5 1 96.06 88 PRO A C 1
ATOM 649 O O . PRO A 1 88 ? 8.273 18.344 -3.93 1 96.06 88 PRO A O 1
ATOM 652 N N . PHE A 1 89 ? 9.664 16.719 -3.973 1 96.94 89 PHE A N 1
ATOM 653 C CA . PHE A 1 89 ? 9.43 16.203 -2.627 1 96.94 89 PHE A CA 1
ATOM 654 C C . PHE A 1 89 ? 10.695 15.578 -2.055 1 96.94 89 PHE A C 1
ATOM 656 O O . PHE A 1 89 ? 11.664 15.359 -2.779 1 96.94 89 PHE A O 1
ATOM 663 N N . ASP A 1 90 ? 10.719 15.406 -0.815 1 97.12 90 ASP A N 1
ATOM 664 C CA . ASP A 1 90 ? 11.812 14.688 -0.167 1 97.12 90 ASP A CA 1
ATOM 665 C C . ASP A 1 90 ? 11.398 13.25 0.169 1 97.12 90 ASP A C 1
ATOM 667 O O . ASP A 1 90 ? 10.578 13.031 1.06 1 97.12 90 ASP A O 1
ATOM 671 N N . PRO A 1 91 ? 12.008 12.281 -0.482 1 97.81 91 PRO A N 1
ATOM 672 C CA . PRO A 1 91 ? 11.57 10.906 -0.237 1 97.81 91 PRO A CA 1
ATOM 673 C C . PRO A 1 91 ? 11.875 10.43 1.184 1 97.81 91 PRO A C 1
ATOM 675 O O . PRO A 1 91 ? 11.242 9.5 1.677 1 97.81 91 PRO A O 1
ATOM 678 N N . TYR A 1 92 ? 12.828 11.109 1.843 1 97.81 92 TYR A N 1
ATOM 679 C CA . TYR A 1 92 ? 13.297 10.641 3.143 1 97.81 92 TYR A CA 1
ATOM 680 C C . TYR A 1 92 ? 12.758 11.516 4.266 1 97.81 92 TYR A C 1
ATOM 682 O O . TYR A 1 92 ? 13.281 11.492 5.383 1 97.81 92 TYR A O 1
ATOM 690 N N . ARG A 1 93 ? 11.727 12.273 4 1 95.88 93 ARG A N 1
ATOM 691 C CA . ARG A 1 93 ? 11.258 13.258 4.969 1 95.88 93 ARG A CA 1
ATOM 692 C C . ARG A 1 93 ? 10.93 12.594 6.305 1 95.88 93 ARG A C 1
ATOM 694 O O . ARG A 1 93 ? 10.406 11.477 6.34 1 95.88 93 ARG A O 1
ATOM 701 N N . GLY A 1 94 ? 11.156 13.359 7.391 1 93.25 94 GLY A N 1
ATOM 702 C CA . GLY A 1 94 ? 10.961 12.805 8.719 1 93.25 94 GLY A CA 1
ATOM 703 C C . GLY A 1 94 ? 9.711 13.336 9.406 1 93.25 94 GLY A C 1
ATOM 704 O O . GLY A 1 94 ? 9.43 12.984 10.555 1 93.25 94 GLY A O 1
ATOM 705 N N . PHE A 1 95 ? 8.969 14.188 8.688 1 95.5 95 PHE A N 1
ATOM 706 C CA . PHE A 1 95 ? 7.812 14.828 9.305 1 95.5 95 PHE A CA 1
ATOM 707 C C . PHE A 1 95 ? 6.625 14.844 8.344 1 95.5 95 PHE A C 1
ATOM 709 O O . PHE A 1 95 ? 6.809 14.812 7.125 1 95.5 95 PHE A O 1
ATOM 716 N N . ALA A 1 96 ? 5.422 14.883 8.953 1 97.56 96 ALA A N 1
ATOM 717 C CA . ALA A 1 96 ? 4.227 15.102 8.141 1 97.56 96 ALA A CA 1
ATOM 718 C C . ALA A 1 96 ? 4.262 16.484 7.48 1 97.56 96 ALA A C 1
ATOM 720 O O . ALA A 1 96 ? 4.965 17.375 7.941 1 97.56 96 ALA A O 1
ATOM 721 N N . TYR A 1 97 ? 3.568 16.641 6.41 1 98.19 97 TYR A N 1
ATOM 722 C CA . TYR A 1 97 ? 3.428 17.938 5.758 1 98.19 97 TYR A CA 1
ATOM 723 C C . TYR A 1 97 ? 2.521 18.859 6.566 1 98.19 97 TYR A C 1
ATOM 725 O O . TYR A 1 97 ? 1.788 18.406 7.445 1 98.19 97 TYR A O 1
ATOM 733 N N . THR A 1 98 ? 2.631 20.125 6.27 1 98.06 98 THR A N 1
ATOM 734 C CA . THR A 1 98 ? 1.677 21.125 6.734 1 98.06 98 THR A CA 1
ATOM 735 C C . THR A 1 98 ? 0.965 21.781 5.555 1 98.06 98 THR A C 1
ATOM 737 O O . THR A 1 98 ? 1.464 21.75 4.426 1 98.06 98 THR A O 1
ATOM 740 N N . PRO A 1 99 ? -0.217 22.344 5.801 1 98.12 99 PRO A N 1
ATOM 741 C CA . PRO A 1 99 ? -0.876 23.078 4.719 1 98.12 99 PRO A CA 1
ATOM 742 C C . PRO A 1 99 ? -0.003 24.188 4.145 1 98.12 99 PRO A C 1
ATOM 744 O O . PRO A 1 99 ? 0.059 24.359 2.924 1 98.12 99 PRO A O 1
ATOM 747 N N . ASP A 1 100 ? 0.715 24.891 5 1 98.06 100 ASP A N 1
ATOM 748 C CA . ASP A 1 100 ? 1.562 25.984 4.547 1 98.06 100 ASP A CA 1
ATOM 749 C C . ASP A 1 100 ? 2.666 25.484 3.619 1 98.06 100 ASP A C 1
ATOM 751 O O . ASP A 1 100 ? 2.998 26.141 2.627 1 98.06 100 ASP A O 1
ATOM 755 N N . GLU A 1 101 ? 3.211 24.359 3.945 1 97.88 101 GLU A N 1
ATOM 756 C CA . GLU A 1 101 ? 4.246 23.75 3.107 1 97.88 101 GLU A CA 1
ATOM 757 C C . GLU A 1 101 ? 3.688 23.344 1.746 1 97.88 101 GLU A C 1
ATOM 759 O O . GLU A 1 101 ? 4.258 23.688 0.709 1 97.88 101 GLU A O 1
ATOM 764 N N . LEU A 1 102 ? 2.572 22.656 1.718 1 98.12 102 LEU A N 1
ATOM 765 C CA . LEU A 1 102 ? 2.01 22.094 0.496 1 98.12 102 LEU A CA 1
ATOM 766 C C . LEU A 1 102 ? 1.473 23.203 -0.414 1 98.12 102 LEU A C 1
ATOM 768 O O . LEU A 1 102 ? 1.463 23.047 -1.638 1 98.12 102 LEU A O 1
ATOM 772 N N . PHE A 1 103 ? 1.079 24.359 0.203 1 98.31 103 PHE A N 1
ATOM 773 C CA . PHE A 1 103 ? 0.473 25.422 -0.582 1 98.31 103 PHE A CA 1
ATOM 774 C C . PHE A 1 103 ? 1.403 26.625 -0.667 1 98.31 103 PHE A C 1
ATOM 776 O O . PHE A 1 103 ? 0.968 27.734 -0.994 1 98.31 103 PHE A O 1
ATOM 783 N N . ASP A 1 104 ? 2.629 26.375 -0.32 1 97.88 104 ASP A N 1
ATOM 784 C CA . ASP A 1 104 ? 3.598 27.453 -0.521 1 97.88 104 ASP A CA 1
ATOM 785 C C . ASP A 1 104 ? 3.539 27.984 -1.952 1 97.88 104 ASP A C 1
ATOM 787 O O . ASP A 1 104 ? 3.424 27.203 -2.904 1 97.88 104 ASP A O 1
ATOM 791 N N . SER A 1 105 ? 3.488 29.328 -2.139 1 97.5 105 SER A N 1
ATOM 792 C CA . SER A 1 105 ? 3.451 30.016 -3.424 1 97.5 105 SER A CA 1
ATOM 793 C C . SER A 1 105 ? 2.037 30.062 -3.99 1 97.5 105 SER A C 1
ATOM 795 O O . SER A 1 105 ? 1.849 30.234 -5.195 1 97.5 105 SER A O 1
ATOM 797 N N . LEU A 1 106 ? 1.008 29.844 -3.152 1 97.75 106 LEU A N 1
ATOM 798 C CA . LEU A 1 106 ? -0.381 29.891 -3.598 1 97.75 106 LEU A CA 1
ATOM 799 C C . LEU A 1 106 ? -0.701 31.234 -4.254 1 97.75 106 LEU A C 1
ATOM 801 O O . LEU A 1 106 ? -1.552 31.297 -5.141 1 97.75 106 LEU A O 1
ATOM 805 N N . GLY A 1 107 ? -0.062 32.312 -3.848 1 97.31 107 GLY A N 1
ATOM 806 C CA . GLY A 1 107 ? -0.246 33.625 -4.441 1 97.31 107 GLY A CA 1
ATOM 807 C C . GLY A 1 107 ? -0.061 33.625 -5.945 1 97.31 107 GLY A C 1
ATOM 808 O O . GLY A 1 107 ? -0.68 34.438 -6.648 1 97.31 107 GLY A O 1
ATOM 809 N N . ALA A 1 108 ? 0.768 32.719 -6.453 1 97.94 108 ALA A N 1
ATOM 810 C CA . ALA A 1 108 ? 1.046 32.625 -7.883 1 97.94 108 ALA A CA 1
ATOM 811 C C . ALA A 1 108 ? 0.116 31.609 -8.555 1 97.94 108 ALA A C 1
ATOM 813 O O . ALA A 1 108 ? 0.228 31.359 -9.758 1 97.94 108 ALA A O 1
ATOM 814 N N . GLY A 1 109 ? -0.718 31.047 -7.746 1 97.62 109 GLY A N 1
ATOM 815 C CA . GLY A 1 109 ? -1.616 30.016 -8.25 1 97.62 109 GLY A CA 1
ATOM 816 C C . GLY A 1 109 ? -1.286 28.625 -7.727 1 97.62 109 GLY A C 1
ATOM 817 O O . GLY A 1 109 ? -0.139 28.344 -7.371 1 97.62 109 GLY A O 1
ATOM 818 N N . TYR A 1 110 ? -2.285 27.812 -7.719 1 97.06 110 TYR A N 1
ATOM 819 C CA . TYR A 1 110 ? -2.137 26.453 -7.184 1 97.06 110 TYR A CA 1
ATOM 820 C C . TYR A 1 110 ? -1.062 25.688 -7.938 1 97.06 110 TYR A C 1
ATOM 822 O O . TYR A 1 110 ? -0.311 24.906 -7.34 1 97.06 110 TYR A O 1
ATOM 830 N N . GLU A 1 111 ? -0.907 25.906 -9.195 1 95.69 111 GLU A N 1
ATOM 831 C CA . GLU A 1 111 ? 0.016 25.172 -10.047 1 95.69 111 GLU A CA 1
ATOM 832 C C . GLU A 1 111 ? 1.465 25.406 -9.625 1 95.69 111 GLU A C 1
ATOM 834 O O . GLU A 1 111 ? 2.352 24.609 -9.969 1 95.69 111 GLU A O 1
ATOM 839 N N . ALA A 1 112 ? 1.668 26.469 -8.898 1 97.25 112 ALA A N 1
ATOM 840 C CA . ALA A 1 112 ? 3.021 26.828 -8.484 1 97.25 112 ALA A CA 1
ATOM 841 C C . ALA A 1 112 ? 3.373 26.188 -7.141 1 97.25 112 ALA A C 1
ATOM 843 O O . ALA A 1 112 ? 4.527 26.219 -6.711 1 97.25 112 ALA A O 1
ATOM 844 N N . THR A 1 113 ? 2.41 25.562 -6.504 1 97.88 113 THR A N 1
ATOM 845 C CA . THR A 1 113 ? 2.596 25.062 -5.148 1 97.88 113 THR A CA 1
ATOM 846 C C . THR A 1 113 ? 3.357 23.734 -5.168 1 97.88 113 THR A C 1
ATOM 848 O O . THR A 1 113 ? 3.328 23.016 -6.164 1 97.88 113 THR A O 1
ATOM 851 N N . PRO A 1 114 ? 4.027 23.406 -4.059 1 97.69 114 PRO A N 1
ATOM 852 C CA . PRO A 1 114 ? 4.684 22.094 -3.953 1 97.69 114 PRO A CA 1
ATOM 853 C C . PRO A 1 114 ? 3.719 20.938 -4.16 1 97.69 114 PRO A C 1
ATOM 855 O O . PRO A 1 114 ? 4.09 19.906 -4.742 1 97.69 114 PRO A O 1
ATOM 858 N N . ASP A 1 115 ? 2.5 21.078 -3.717 1 97.88 115 ASP A N 1
ATOM 859 C CA . ASP A 1 115 ? 1.51 20.016 -3.918 1 97.88 115 ASP A CA 1
ATOM 860 C C . ASP A 1 115 ? 1.284 19.766 -5.406 1 97.88 115 ASP A C 1
ATOM 862 O O . ASP A 1 115 ? 1.336 18.609 -5.852 1 97.88 115 ASP A O 1
ATOM 866 N N . ALA A 1 116 ? 1.065 20.797 -6.125 1 97.06 116 ALA A N 1
ATOM 867 C CA . ALA A 1 116 ? 0.81 20.688 -7.559 1 97.06 116 ALA A CA 1
ATOM 868 C C . ALA A 1 116 ? 2.035 20.141 -8.289 1 97.06 116 ALA A C 1
ATOM 870 O O . ALA A 1 116 ? 1.908 19.359 -9.234 1 97.06 116 ALA A O 1
ATOM 871 N N . ARG A 1 117 ? 3.18 20.562 -7.891 1 97.31 117 ARG A N 1
ATOM 872 C CA . ARG A 1 117 ? 4.41 20.125 -8.547 1 97.31 117 ARG A CA 1
ATOM 873 C C . ARG A 1 117 ? 4.66 18.641 -8.312 1 97.31 117 ARG A C 1
ATOM 875 O O . ARG A 1 117 ? 5.105 17.938 -9.219 1 97.31 117 ARG A O 1
ATOM 882 N N . ALA A 1 118 ? 4.43 18.203 -7.094 1 97.5 118 ALA A N 1
ATOM 883 C CA . ALA A 1 118 ? 4.555 16.781 -6.809 1 97.5 118 ALA A CA 1
ATOM 884 C C . ALA A 1 118 ? 3.559 15.969 -7.629 1 97.5 118 ALA A C 1
ATOM 886 O O . ALA A 1 118 ? 3.9 14.906 -8.156 1 97.5 118 ALA A O 1
ATOM 887 N N . TYR A 1 119 ? 2.383 16.484 -7.773 1 96.88 119 TYR A N 1
ATOM 888 C CA . TYR A 1 119 ? 1.373 15.812 -8.586 1 96.88 119 TYR A CA 1
ATOM 889 C C . TYR A 1 119 ? 1.808 15.734 -10.039 1 96.88 119 TYR A C 1
ATOM 891 O O . TYR A 1 119 ? 1.649 14.703 -10.695 1 96.88 119 TYR A O 1
ATOM 899 N N . ALA A 1 120 ? 2.318 16.812 -10.547 1 95.88 120 ALA A N 1
ATOM 900 C CA . ALA A 1 120 ? 2.797 16.828 -11.93 1 95.88 120 ALA A CA 1
ATOM 901 C C . ALA A 1 120 ? 3.904 15.805 -12.141 1 95.88 120 ALA A C 1
ATOM 903 O O . ALA A 1 120 ? 3.926 15.109 -13.164 1 95.88 120 ALA A O 1
ATOM 904 N N . TRP A 1 121 ? 4.777 15.727 -11.211 1 96.44 121 TRP A N 1
ATOM 905 C CA . TRP A 1 121 ? 5.84 14.727 -11.273 1 96.44 121 TRP A CA 1
ATOM 906 C C . TRP A 1 121 ? 5.266 13.32 -11.289 1 96.44 121 TRP A C 1
ATOM 908 O O . TRP A 1 121 ? 5.699 12.469 -12.078 1 96.44 121 TRP A O 1
ATOM 918 N N . PHE A 1 122 ? 4.309 13.086 -10.484 1 96.38 122 PHE A N 1
ATOM 919 C CA . PHE A 1 122 ? 3.639 11.797 -10.43 1 96.38 122 PHE A CA 1
ATOM 920 C C . PHE A 1 122 ? 3.006 11.445 -11.766 1 96.38 122 PHE A C 1
ATOM 922 O O . PHE A 1 122 ? 3.172 10.336 -12.273 1 96.38 122 PHE A O 1
ATOM 929 N N . GLN A 1 123 ? 2.357 12.367 -12.32 1 94.06 123 GLN A N 1
ATOM 930 C CA . GLN A 1 123 ? 1.695 12.148 -13.594 1 94.06 123 GLN A CA 1
ATOM 931 C C . GLN A 1 123 ? 2.703 11.773 -14.68 1 94.06 123 GLN A C 1
ATOM 933 O O . GLN A 1 123 ? 2.434 10.906 -15.516 1 94.06 123 GLN A O 1
ATOM 938 N N . ARG A 1 124 ? 3.822 12.336 -14.586 1 92.75 124 ARG A N 1
ATOM 939 C CA . ARG A 1 124 ? 4.852 12.094 -15.594 1 92.75 124 ARG A CA 1
ATOM 940 C C . ARG A 1 124 ? 5.496 10.727 -15.406 1 92.75 124 ARG A C 1
ATOM 942 O O . ARG A 1 124 ? 5.926 10.102 -16.375 1 92.75 124 ARG A O 1
ATOM 949 N N . THR A 1 125 ? 5.477 10.266 -14.18 1 93.44 125 THR A N 1
ATOM 950 C CA . THR A 1 125 ? 6.336 9.125 -13.891 1 93.44 125 THR A CA 1
ATOM 951 C C . THR A 1 125 ? 5.504 7.887 -13.578 1 93.44 125 THR A C 1
ATOM 953 O O . THR A 1 125 ? 6.02 6.766 -13.586 1 93.44 125 THR A O 1
ATOM 956 N N . ARG A 1 126 ? 4.242 7.988 -13.336 1 87.94 126 ARG A N 1
ATOM 957 C CA . ARG A 1 126 ? 3.436 6.906 -12.781 1 87.94 126 ARG A CA 1
ATOM 958 C C . ARG A 1 126 ? 3.334 5.738 -13.75 1 87.94 126 ARG A C 1
ATOM 960 O O . ARG A 1 126 ? 3.184 4.586 -13.328 1 87.94 126 ARG A O 1
ATOM 967 N N . SER A 1 127 ? 3.498 5.934 -15.039 1 81.81 127 SER A N 1
ATOM 968 C CA . SER A 1 127 ? 3.287 4.852 -16 1 81.81 127 SER A CA 1
ATOM 969 C C . SER A 1 127 ? 4.5 4.672 -16.906 1 81.81 127 SER A C 1
ATOM 971 O O . SER A 1 127 ? 4.406 4.043 -17.953 1 81.81 127 SER A O 1
ATOM 973 N N . ASP A 1 128 ? 5.637 5.223 -16.516 1 85 128 ASP A N 1
ATOM 974 C CA . ASP A 1 128 ? 6.781 5.176 -17.406 1 85 128 ASP A CA 1
ATOM 975 C C . ASP A 1 128 ? 7.602 3.904 -17.188 1 85 128 ASP A C 1
ATOM 977 O O . ASP A 1 128 ? 8.562 3.646 -17.922 1 85 128 ASP A O 1
ATOM 981 N N . GLY A 1 129 ? 7.246 3.166 -16.172 1 86.69 129 GLY A N 1
ATOM 982 C CA . GLY A 1 129 ? 7.922 1.903 -15.93 1 86.69 129 GLY A CA 1
ATOM 983 C C . GLY A 1 129 ? 9.305 2.074 -15.336 1 86.69 129 GLY A C 1
ATOM 984 O O . GLY A 1 129 ? 10.078 1.115 -15.258 1 86.69 129 GLY A O 1
ATOM 985 N N . ASP A 1 130 ? 9.641 3.275 -14.969 1 91.94 130 ASP A N 1
ATOM 986 C CA . ASP A 1 130 ? 10.953 3.523 -14.367 1 91.94 130 ASP A CA 1
ATOM 987 C C . ASP A 1 130 ? 10.984 3.051 -12.914 1 91.94 130 ASP A C 1
ATOM 989 O O . ASP A 1 130 ? 10.367 3.664 -12.039 1 91.94 130 ASP A O 1
ATOM 993 N N . ILE A 1 131 ? 11.789 2.051 -12.617 1 94.56 131 ILE A N 1
ATOM 994 C CA . ILE A 1 131 ? 11.867 1.43 -11.297 1 94.56 131 ILE A CA 1
ATOM 995 C C . ILE A 1 131 ? 12.398 2.439 -10.281 1 94.56 131 ILE A C 1
ATOM 997 O O . ILE A 1 131 ? 12.07 2.365 -9.094 1 94.56 131 ILE A O 1
ATOM 1001 N N . PHE A 1 132 ? 13.141 3.412 -10.766 1 95.25 132 PHE A N 1
ATOM 1002 C CA . PHE A 1 132 ? 13.703 4.418 -9.875 1 95.25 132 PHE A CA 1
ATOM 1003 C C . PHE A 1 132 ? 12.617 5.344 -9.344 1 95.25 132 PHE A C 1
ATOM 1005 O O . PHE A 1 132 ? 12.516 5.57 -8.141 1 95.25 132 PHE A O 1
ATOM 1012 N N . ALA A 1 133 ? 11.797 5.812 -10.203 1 96.06 133 ALA A N 1
ATOM 1013 C CA . ALA A 1 133 ? 10.711 6.707 -9.805 1 96.06 133 ALA A CA 1
ATOM 1014 C C . ALA A 1 133 ? 9.742 6.008 -8.859 1 96.06 133 ALA A C 1
ATOM 1016 O O . ALA A 1 133 ? 9.336 6.582 -7.844 1 96.06 133 ALA A O 1
ATOM 1017 N N . SER A 1 134 ? 9.414 4.785 -9.188 1 96.81 134 SER A N 1
ATOM 1018 C CA . SER A 1 134 ? 8.477 4.074 -8.328 1 96.81 134 SER A CA 1
ATOM 1019 C C . SER A 1 134 ? 9.094 3.77 -6.965 1 96.81 134 SER A C 1
ATOM 1021 O O . SER A 1 134 ? 8.406 3.811 -5.945 1 96.81 134 SER A O 1
ATOM 1023 N N . MET A 1 135 ? 10.359 3.438 -6.902 1 97.56 135 MET A N 1
ATOM 1024 C CA . MET A 1 135 ? 11.039 3.195 -5.629 1 97.56 135 MET A CA 1
ATOM 1025 C C . MET A 1 135 ? 11.039 4.449 -4.766 1 97.56 135 MET A C 1
ATOM 1027 O O . MET A 1 135 ? 10.797 4.375 -3.559 1 97.56 135 MET A O 1
ATOM 1031 N N . LEU A 1 136 ? 11.289 5.602 -5.383 1 98.06 136 LEU A N 1
ATOM 1032 C CA . LEU A 1 136 ? 11.305 6.855 -4.641 1 98.06 136 LEU A CA 1
ATOM 1033 C C . LEU A 1 136 ? 9.938 7.141 -4.023 1 98.06 136 LEU A C 1
ATOM 1035 O O . LEU A 1 136 ? 9.852 7.625 -2.893 1 98.06 136 LEU A O 1
ATOM 1039 N N . ARG A 1 137 ? 8.875 6.828 -4.75 1 98.19 137 ARG A N 1
ATOM 1040 C CA . ARG A 1 137 ? 7.527 6.98 -4.203 1 98.19 137 ARG A CA 1
ATOM 1041 C C . ARG A 1 137 ? 7.312 6.051 -3.012 1 98.19 137 ARG A C 1
ATOM 1043 O O . ARG A 1 137 ? 6.715 6.449 -2.008 1 98.19 137 ARG A O 1
ATOM 1050 N N . ALA A 1 138 ? 7.836 4.836 -3.145 1 98.38 138 ALA A N 1
ATOM 1051 C CA . ALA A 1 138 ? 7.691 3.865 -2.062 1 98.38 138 ALA A CA 1
ATOM 1052 C C . ALA A 1 138 ? 8.445 4.312 -0.817 1 98.38 138 ALA A C 1
ATOM 1054 O O . ALA A 1 138 ? 7.938 4.203 0.301 1 98.38 138 ALA A O 1
ATOM 1055 N N . ILE A 1 139 ? 9.648 4.824 -1.003 1 98.5 139 ILE A N 1
ATOM 1056 C CA . ILE A 1 139 ? 10.453 5.32 0.108 1 98.5 139 ILE A CA 1
ATOM 1057 C C . ILE A 1 139 ? 9.75 6.5 0.77 1 98.5 139 ILE A C 1
ATOM 1059 O O . ILE A 1 139 ? 9.633 6.551 1.997 1 98.5 139 ILE A O 1
ATOM 1063 N N . HIS A 1 140 ? 9.25 7.395 -0.021 1 98.5 140 HIS A N 1
ATOM 1064 C CA . HIS A 1 140 ? 8.516 8.555 0.478 1 98.5 140 HIS A CA 1
ATOM 1065 C C . HIS A 1 140 ? 7.324 8.133 1.327 1 98.5 140 HIS A C 1
ATOM 1067 O O . HIS A 1 140 ? 7.148 8.617 2.445 1 98.5 140 HIS A O 1
ATOM 1073 N N . ASP A 1 141 ? 6.527 7.285 0.75 1 98.62 141 ASP A N 1
ATOM 1074 C CA . ASP A 1 141 ? 5.312 6.859 1.439 1 98.62 141 ASP A CA 1
ATOM 1075 C C . ASP A 1 141 ? 5.645 6.176 2.766 1 98.62 141 ASP A C 1
ATOM 1077 O O . ASP A 1 141 ? 4.922 6.336 3.75 1 98.62 141 ASP A O 1
ATOM 1081 N N . ASP A 1 142 ? 6.734 5.398 2.781 1 98.06 142 ASP A N 1
ATOM 1082 C CA . ASP A 1 142 ? 7.152 4.77 4.031 1 98.06 142 ASP A CA 1
ATOM 1083 C C . ASP A 1 142 ? 7.582 5.816 5.055 1 98.06 142 ASP A C 1
ATOM 1085 O O . ASP A 1 142 ? 7.246 5.715 6.238 1 98.06 142 ASP A O 1
ATOM 1089 N N . ALA A 1 143 ? 8.352 6.793 4.617 1 97.75 143 ALA A N 1
ATOM 1090 C CA . ALA A 1 143 ? 8.797 7.867 5.5 1 97.75 143 ALA A CA 1
ATOM 1091 C C . ALA A 1 143 ? 7.605 8.617 6.098 1 97.75 143 ALA A C 1
ATOM 1093 O O . ALA A 1 143 ? 7.602 8.93 7.289 1 97.75 143 ALA A O 1
ATOM 1094 N N . VAL A 1 144 ? 6.621 8.883 5.289 1 98.06 144 VAL A N 1
ATOM 1095 C CA . VAL A 1 144 ? 5.41 9.555 5.742 1 98.06 144 VAL A CA 1
ATOM 1096 C C . VAL A 1 144 ? 4.684 8.688 6.762 1 98.06 144 VAL A C 1
ATOM 1098 O O . VAL A 1 144 ? 4.199 9.188 7.781 1 98.06 144 VAL A O 1
ATOM 1101 N N . SER A 1 145 ? 4.609 7.414 6.508 1 97.69 145 SER A N 1
ATOM 1102 C CA . SER A 1 145 ? 3.986 6.496 7.453 1 97.69 145 SER A CA 1
ATOM 1103 C C . SER A 1 145 ? 4.695 6.531 8.805 1 97.69 145 SER A C 1
ATOM 1105 O O . SER A 1 145 ? 4.047 6.582 9.852 1 97.69 145 SER A O 1
ATOM 1107 N N . ASP A 1 146 ? 5.992 6.477 8.734 1 96.12 146 ASP A N 1
ATOM 1108 C CA . ASP A 1 146 ? 6.785 6.516 9.961 1 96.12 146 ASP A CA 1
ATOM 1109 C C . ASP A 1 146 ? 6.523 7.805 10.742 1 96.12 146 ASP A C 1
ATOM 1111 O O . ASP A 1 146 ? 6.348 7.77 11.961 1 96.12 146 ASP A O 1
ATOM 1115 N N . ALA A 1 147 ? 6.484 8.898 10.086 1 96.56 147 ALA A N 1
ATOM 1116 C CA . ALA A 1 147 ? 6.227 10.195 10.711 1 96.56 147 ALA A CA 1
ATOM 1117 C C . ALA A 1 147 ? 4.852 10.219 11.367 1 96.56 147 ALA A C 1
ATOM 1119 O O . ALA A 1 147 ? 4.703 10.734 12.484 1 96.56 147 ALA A O 1
ATOM 1120 N N . LEU A 1 148 ? 3.848 9.695 10.695 1 97.25 148 LEU A N 1
ATOM 1121 C CA . LEU A 1 148 ? 2.492 9.664 11.234 1 97.25 148 LEU A CA 1
ATOM 1122 C C . LEU A 1 148 ? 2.42 8.781 12.469 1 97.25 148 LEU A C 1
ATOM 1124 O O . LEU A 1 148 ? 1.736 9.109 13.445 1 97.25 148 LEU A O 1
ATOM 1128 N N . ASP A 1 149 ? 3.104 7.645 12.406 1 95.62 149 ASP A N 1
ATOM 1129 C CA . ASP A 1 149 ? 3.115 6.742 13.555 1 95.62 149 ASP A CA 1
ATOM 1130 C C . ASP A 1 149 ? 3.684 7.434 14.789 1 95.62 149 ASP A C 1
ATOM 1132 O O . ASP A 1 149 ? 3.139 7.297 15.891 1 95.62 149 ASP A O 1
ATOM 1136 N N . GLU A 1 150 ? 4.746 8.117 14.555 1 93.44 150 GLU A N 1
ATOM 1137 C CA . GLU A 1 150 ? 5.359 8.844 15.664 1 93.44 150 GLU A CA 1
ATOM 1138 C C . GLU A 1 150 ? 4.445 9.961 16.172 1 93.44 150 GLU A C 1
ATOM 1140 O O . GLU A 1 150 ? 4.277 10.133 17.375 1 93.44 150 GLU A O 1
ATOM 1145 N N . LEU A 1 151 ? 3.816 10.617 15.273 1 95.88 151 LEU A N 1
ATOM 1146 C CA . LEU A 1 151 ? 2.939 11.742 15.594 1 95.88 151 LEU A CA 1
ATOM 1147 C C . LEU A 1 151 ? 1.733 11.273 16.406 1 95.88 151 LEU A C 1
ATOM 1149 O O . LEU A 1 151 ? 1.298 11.969 17.328 1 95.88 151 LEU A O 1
ATOM 1153 N N . LEU A 1 152 ? 1.198 10.141 16.109 1 96.81 152 LEU A N 1
ATOM 1154 C CA . LEU A 1 152 ? -0.089 9.719 16.656 1 96.81 152 LEU A CA 1
ATOM 1155 C C . LEU A 1 152 ? 0.097 8.703 17.781 1 96.81 152 LEU A C 1
ATOM 1157 O O . LEU A 1 152 ? -0.872 8.094 18.234 1 96.81 152 LEU A O 1
ATOM 1161 N N . ASP A 1 153 ? 1.348 8.508 18.156 1 93.38 153 ASP A N 1
ATOM 1162 C CA . ASP A 1 153 ? 1.611 7.574 19.25 1 93.38 153 ASP A CA 1
ATOM 1163 C C . ASP A 1 153 ? 0.851 7.977 20.5 1 93.38 153 ASP A C 1
ATOM 1165 O O . ASP A 1 153 ? 0.98 9.109 20.984 1 93.38 153 ASP A O 1
ATOM 1169 N N . GLY A 1 154 ? 0.013 7.109 20.922 1 94.44 154 GLY A N 1
ATOM 1170 C CA . GLY A 1 154 ? -0.725 7.34 22.156 1 94.44 154 GLY A CA 1
ATOM 1171 C C . GLY A 1 154 ? -1.997 8.141 21.938 1 94.44 154 GLY A C 1
ATOM 1172 O O . GLY A 1 154 ? -2.795 8.297 22.875 1 94.44 154 GLY A O 1
ATOM 1173 N N . ALA A 1 155 ? -2.248 8.648 20.766 1 96.81 155 ALA A N 1
ATOM 1174 C CA . ALA A 1 155 ? -3.434 9.453 20.5 1 96.81 155 ALA A CA 1
ATOM 1175 C C . ALA A 1 155 ? -4.672 8.578 20.344 1 96.81 155 ALA A C 1
ATOM 1177 O O . ALA A 1 155 ? -4.582 7.457 19.828 1 96.81 155 ALA A O 1
ATOM 1178 N N . ARG A 1 156 ? -5.77 9.078 20.812 1 96.75 156 ARG A N 1
ATOM 1179 C CA . ARG A 1 156 ? -7.062 8.461 20.531 1 96.75 156 ARG A CA 1
ATOM 1180 C C . ARG A 1 156 ? -7.656 9 19.234 1 96.75 156 ARG A C 1
ATOM 1182 O O . ARG A 1 156 ? -8.352 10.016 19.234 1 96.75 156 ARG A O 1
ATOM 1189 N N . VAL A 1 157 ? -7.43 8.297 18.188 1 98.25 157 VAL A N 1
ATOM 1190 C CA . VAL A 1 157 ? -7.734 8.797 16.844 1 98.25 157 VAL A CA 1
ATOM 1191 C C . VAL A 1 157 ? -9.102 8.273 16.391 1 98.25 157 VAL A C 1
ATOM 1193 O O . VAL A 1 157 ? -9.367 7.078 16.484 1 98.25 157 VAL A O 1
ATOM 1196 N N . VAL A 1 158 ? -9.977 9.156 15.93 1 98.62 158 VAL A N 1
ATOM 1197 C CA . VAL A 1 158 ? -11.234 8.805 15.281 1 98.62 158 VAL A CA 1
ATOM 1198 C C . VAL A 1 158 ? -11.188 9.195 13.805 1 98.62 158 VAL A C 1
ATOM 1200 O O . VAL A 1 158 ? -10.984 10.367 13.477 1 98.62 158 VAL A O 1
ATOM 1203 N N . GLY A 1 159 ? -11.305 8.188 12.969 1 98.69 159 GLY A N 1
ATOM 1204 C CA . GLY A 1 159 ? -11.43 8.453 11.547 1 98.69 159 GLY A CA 1
ATOM 1205 C C . GLY A 1 159 ? -12.82 8.898 11.141 1 98.69 159 GLY A C 1
ATOM 1206 O O . GLY A 1 159 ? -13.812 8.383 11.648 1 98.69 159 GLY A O 1
ATOM 1207 N N . VAL A 1 160 ? -12.883 9.898 10.297 1 98.56 160 VAL A N 1
ATOM 1208 C CA . VAL A 1 160 ? -14.141 10.32 9.68 1 98.56 160 VAL A CA 1
ATOM 1209 C C . VAL A 1 160 ? -14.055 10.148 8.164 1 98.56 160 VAL A C 1
ATOM 1211 O O . VAL A 1 160 ? -13.25 10.805 7.504 1 98.56 160 VAL A O 1
ATOM 1214 N N . MET A 1 161 ? -14.914 9.234 7.676 1 97.5 161 MET A N 1
ATOM 1215 C CA . MET A 1 161 ? -14.969 8.914 6.254 1 97.5 161 MET A CA 1
ATOM 1216 C C . MET A 1 161 ? -16.25 9.461 5.621 1 97.5 161 MET A C 1
ATOM 1218 O O . MET A 1 161 ? -17.266 9.602 6.297 1 97.5 161 MET A O 1
ATOM 1222 N N . GLY A 1 162 ? -16.141 9.766 4.328 1 92.81 162 GLY A N 1
ATOM 1223 C CA . GLY A 1 162 ? -17.312 10.281 3.629 1 92.81 162 GLY A CA 1
ATOM 1224 C C . GLY A 1 162 ? -17 10.797 2.236 1 92.81 162 GLY A C 1
ATOM 1225 O O . GLY A 1 162 ? -15.844 10.797 1.815 1 92.81 162 GLY A O 1
ATOM 1226 N N . GLY A 1 163 ? -18.047 11.312 1.6 1 88.5 163 GLY A N 1
ATOM 1227 C CA . GLY A 1 163 ? -17.938 11.672 0.197 1 88.5 163 GLY A CA 1
ATOM 1228 C C . GLY A 1 163 ? -17.156 12.961 -0.029 1 88.5 163 GLY A C 1
ATOM 1229 O O . GLY A 1 163 ? -17.312 13.922 0.725 1 88.5 163 GLY A O 1
ATOM 1230 N N . HIS A 1 164 ? -16.406 13.016 -1.132 1 85.44 164 HIS A N 1
ATOM 1231 C CA . HIS A 1 164 ? -15.617 14.188 -1.514 1 85.44 164 HIS A CA 1
ATOM 1232 C C . HIS A 1 164 ? -16.484 15.203 -2.256 1 85.44 164 HIS A C 1
ATOM 1234 O O . HIS A 1 164 ? -16.078 16.359 -2.432 1 85.44 164 HIS A O 1
ATOM 1240 N N . ALA A 1 165 ? -17.703 14.805 -2.57 1 86.56 165 ALA A N 1
ATOM 1241 C CA . ALA A 1 165 ? -18.531 15.641 -3.432 1 86.56 165 ALA A CA 1
ATOM 1242 C C . ALA A 1 165 ? -19.391 16.594 -2.605 1 86.56 165 ALA A C 1
ATOM 1244 O O . ALA A 1 165 ? -20.062 17.469 -3.158 1 86.56 165 ALA A O 1
ATOM 1245 N N . MET A 1 166 ? -19.312 16.469 -1.339 1 90.62 166 MET A N 1
ATOM 1246 C CA . MET A 1 166 ? -20.062 17.375 -0.472 1 90.62 166 MET A CA 1
ATOM 1247 C C . MET A 1 166 ? -19.594 18.812 -0.645 1 90.62 166 MET A C 1
ATOM 1249 O O . MET A 1 166 ? -18.406 19.109 -0.448 1 90.62 166 MET A O 1
ATOM 1253 N N . ALA A 1 167 ? -20.5 19.719 -0.929 1 95.44 167 ALA A N 1
ATOM 1254 C CA . ALA A 1 167 ? -20.141 21.094 -1.247 1 95.44 167 ALA A CA 1
ATOM 1255 C C . ALA A 1 167 ? -20.078 21.953 0.014 1 95.44 167 ALA A C 1
ATOM 1257 O O . ALA A 1 167 ? -20.891 21.781 0.925 1 95.44 167 ALA A O 1
ATOM 1258 N N . ARG A 1 168 ? -19.156 22.906 0.001 1 97.44 168 ARG A N 1
ATOM 1259 C CA . ARG A 1 168 ? -19.203 23.969 1.003 1 97.44 168 ARG A CA 1
ATOM 1260 C C . ARG A 1 168 ? -20.516 24.734 0.937 1 97.44 168 ARG A C 1
ATOM 1262 O O . ARG A 1 168 ? -21.094 24.906 -0.14 1 97.44 168 ARG A O 1
ATOM 1269 N N . GLY A 1 169 ? -20.984 25.125 2.031 1 97.62 169 GLY A N 1
ATOM 1270 C CA . GLY A 1 169 ? -22.203 25.906 2.051 1 97.62 169 GLY A CA 1
ATOM 1271 C C . GLY A 1 169 ? -23.453 25.062 2.256 1 97.62 169 GLY A C 1
ATOM 1272 O O . GLY A 1 169 ? -24.547 25.594 2.432 1 97.62 169 GLY A O 1
ATOM 1273 N N . THR A 1 170 ? -23.297 23.75 2.252 1 96.44 170 THR A N 1
ATOM 1274 C CA . THR A 1 170 ? -24.453 22.875 2.451 1 96.44 170 THR A CA 1
ATOM 1275 C C . THR A 1 170 ? -24.625 22.531 3.93 1 96.44 170 THR A C 1
ATOM 1277 O O . THR A 1 170 ? -23.703 22.688 4.723 1 96.44 170 THR A O 1
ATOM 1280 N N . MET A 1 171 ? -25.844 22.094 4.238 1 95 171 MET A N 1
ATOM 1281 C CA . MET A 1 171 ? -26.125 21.672 5.605 1 95 171 MET A CA 1
ATOM 1282 C C . MET A 1 171 ? -25.312 20.438 5.98 1 95 171 MET A C 1
ATOM 1284 O O . MET A 1 171 ? -24.906 20.281 7.133 1 95 171 MET A O 1
ATOM 1288 N N . GLU A 1 172 ? -25.094 19.578 4.98 1 94 172 GLU A N 1
ATOM 1289 C CA . GLU A 1 172 ? -24.297 18.375 5.207 1 94 172 GLU A CA 1
ATOM 1290 C C . GLU A 1 172 ? -22.859 18.719 5.574 1 94 172 GLU A C 1
ATOM 1292 O O . GLU A 1 172 ? -22.281 18.109 6.48 1 94 172 GLU A O 1
ATOM 1297 N N . TYR A 1 173 ? -22.359 19.703 4.875 1 97 173 TYR A N 1
ATOM 1298 C CA . TYR A 1 173 ? -21 20.156 5.156 1 97 173 TYR A CA 1
ATOM 1299 C C . TYR A 1 173 ? -20.891 20.734 6.566 1 97 173 TYR A C 1
ATOM 1301 O O . TYR A 1 173 ? -19.984 20.375 7.324 1 97 173 TYR A O 1
ATOM 1309 N N . ALA A 1 174 ? -21.828 21.547 6.918 1 97.56 174 ALA A N 1
ATOM 1310 C CA . ALA A 1 174 ? -21.859 22.156 8.25 1 97.56 174 ALA A CA 1
ATOM 1311 C C . ALA A 1 174 ? -21.984 21.078 9.328 1 97.56 174 ALA A C 1
ATOM 1313 O O . ALA A 1 174 ? -21.375 21.188 10.391 1 97.56 174 ALA A O 1
ATOM 1314 N N . GLY A 1 175 ? -22.797 20.094 9.031 1 96.38 175 GLY A N 1
ATOM 1315 C CA . GLY A 1 175 ? -22.969 19 9.961 1 96.38 175 GLY A CA 1
ATOM 1316 C C . GLY A 1 175 ? -21.688 18.219 10.211 1 96.38 175 GLY A C 1
ATOM 1317 O O . GLY A 1 175 ? -21.359 17.891 11.352 1 96.38 175 GLY A O 1
ATOM 1318 N N . ALA A 1 176 ? -20.969 17.938 9.164 1 97.62 176 ALA A N 1
ATOM 1319 C CA . ALA A 1 176 ? -19.703 17.234 9.289 1 97.62 176 ALA A CA 1
ATOM 1320 C C . ALA A 1 176 ? -18.688 18.062 10.07 1 97.62 176 ALA A C 1
ATOM 1322 O O . ALA A 1 176 ? -17.891 17.516 10.844 1 97.62 176 ALA A O 1
ATOM 1323 N N . ALA A 1 177 ? -18.703 19.375 9.859 1 98.5 177 ALA A N 1
ATOM 1324 C CA . ALA A 1 177 ? -17.828 20.266 10.617 1 98.5 177 ALA A CA 1
ATOM 1325 C C . ALA A 1 177 ? -18.156 20.234 12.109 1 98.5 177 ALA A C 1
ATOM 1327 O O . ALA A 1 177 ? -17.266 20.156 12.953 1 98.5 177 ALA A O 1
ATOM 1328 N N . ARG A 1 178 ? -19.438 20.25 12.406 1 97.81 178 ARG A N 1
ATOM 1329 C CA . ARG A 1 178 ? -19.859 20.172 13.805 1 97.81 178 ARG A CA 1
ATOM 1330 C C . ARG A 1 178 ? -19.438 18.859 14.438 1 97.81 178 ARG A C 1
ATOM 1332 O O . ARG A 1 178 ? -19.047 18.812 15.602 1 97.81 178 ARG A O 1
ATOM 1339 N N . LEU A 1 179 ? -19.531 17.797 13.664 1 97.69 179 LEU A N 1
ATOM 1340 C CA . LEU A 1 179 ? -19.062 16.5 14.148 1 97.69 179 LEU A CA 1
ATOM 1341 C C . LEU A 1 179 ? -17.594 16.547 14.508 1 97.69 179 LEU A C 1
ATOM 1343 O O . LEU A 1 179 ? -17.203 16.156 15.609 1 97.69 179 LEU A O 1
ATOM 1347 N N . GLY A 1 180 ? -16.75 17.016 13.586 1 98.19 180 GLY A N 1
ATOM 1348 C CA . GLY A 1 180 ? -15.32 17.125 13.852 1 98.19 180 GLY A CA 1
ATOM 1349 C C . GLY A 1 180 ? -15.008 17.953 15.094 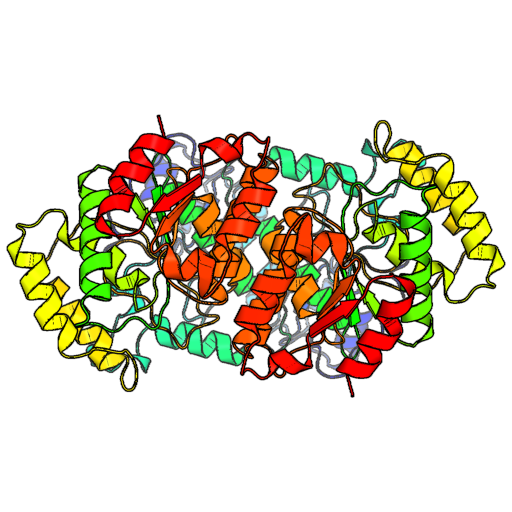1 98.19 180 GLY A C 1
ATOM 1350 O O . GLY A 1 180 ? -14.125 17.578 15.875 1 98.19 180 GLY A O 1
ATOM 1351 N N . ARG A 1 181 ? -15.75 19.031 15.258 1 98.31 181 ARG A N 1
ATOM 1352 C CA . ARG A 1 181 ? -15.555 19.906 16.406 1 98.31 181 ARG A CA 1
ATOM 1353 C C . ARG A 1 181 ? -15.891 19.188 17.703 1 98.31 181 ARG A C 1
ATOM 1355 O O . ARG A 1 181 ? -15.133 19.266 18.672 1 98.31 181 ARG A O 1
ATOM 1362 N N . GLN A 1 182 ? -17 18.484 17.688 1 96.88 182 GLN A N 1
ATOM 1363 C CA . GLN A 1 182 ? -17.438 17.766 18.875 1 96.88 182 GLN A CA 1
ATOM 1364 C C . GLN A 1 182 ? -16.453 16.672 19.266 1 96.88 182 GLN A C 1
ATOM 1366 O O . GLN A 1 182 ? -16.109 16.5 20.438 1 96.88 182 GLN A O 1
ATOM 1371 N N . LEU A 1 183 ? -16 15.93 18.297 1 97.25 183 LEU A N 1
ATOM 1372 C CA . LEU A 1 183 ? -15.031 14.867 18.547 1 97.25 183 LEU A CA 1
ATOM 1373 C C . LEU A 1 183 ? -13.742 15.43 19.141 1 97.25 183 LEU A C 1
ATOM 1375 O O . LEU A 1 183 ? -13.219 14.898 20.125 1 97.25 183 LEU A O 1
ATOM 1379 N N . THR A 1 184 ? -13.281 16.5 18.562 1 97.88 184 THR A N 1
ATOM 1380 C CA . THR A 1 184 ? -12.047 17.125 19.016 1 97.88 184 THR A CA 1
ATOM 1381 C C . THR A 1 184 ? -12.203 17.641 20.453 1 97.88 184 THR A C 1
ATOM 1383 O O . THR A 1 184 ? -11.328 17.438 21.281 1 97.88 184 THR A O 1
ATOM 1386 N N . ARG A 1 185 ? -13.305 18.266 20.734 1 96.88 185 ARG A N 1
ATOM 1387 C CA . ARG A 1 185 ? -13.562 18.797 22.062 1 96.88 185 ARG A CA 1
ATOM 1388 C C . ARG A 1 185 ? -13.734 17.672 23.078 1 96.88 185 ARG A C 1
ATOM 1390 O O . ARG A 1 185 ? -13.516 17.891 24.281 1 96.88 185 ARG A O 1
ATOM 1397 N N . ALA A 1 186 ? -14.109 16.516 22.594 1 94.81 186 ALA A N 1
ATOM 1398 C CA . ALA A 1 186 ? -14.242 15.352 23.469 1 94.81 186 ALA A CA 1
ATOM 1399 C C . ALA A 1 186 ? -12.883 14.703 23.719 1 94.81 186 ALA A C 1
ATOM 1401 O O . ALA A 1 186 ? -12.789 13.703 24.438 1 94.81 186 ALA A O 1
ATOM 1402 N N . GLY A 1 187 ? -11.797 15.188 23.125 1 95 187 GLY A N 1
ATOM 1403 C CA . GLY A 1 187 ? -10.453 14.711 23.406 1 95 187 GLY A CA 1
ATOM 1404 C C . GLY A 1 187 ? -9.922 13.766 22.344 1 95 187 GLY A C 1
ATOM 1405 O O . GLY A 1 187 ? -8.844 13.188 22.516 1 95 187 GLY A O 1
ATOM 1406 N N . PHE A 1 188 ? -10.648 13.57 21.25 1 97.06 188 PHE A N 1
ATOM 1407 C CA . PHE A 1 188 ? -10.188 12.695 20.188 1 97.06 188 PHE A CA 1
ATOM 1408 C C . PHE A 1 188 ? -9.352 13.477 19.172 1 97.06 188 PHE A C 1
ATOM 1410 O O . PHE A 1 188 ? -9.492 14.695 19.047 1 97.06 188 PHE A O 1
ATOM 1417 N N . THR A 1 189 ? -8.453 12.789 18.547 1 98.44 189 THR A N 1
ATOM 1418 C CA . THR A 1 189 ? -7.777 13.305 17.359 1 98.44 189 THR A CA 1
ATOM 1419 C C . THR A 1 189 ? -8.531 12.898 16.094 1 98.44 189 THR A C 1
ATOM 1421 O O . THR A 1 189 ? -8.648 11.711 15.789 1 98.44 189 THR A O 1
ATOM 1424 N N . VAL A 1 190 ? -9.008 13.883 15.398 1 98.81 190 VAL A N 1
ATOM 1425 C CA . VAL A 1 190 ? -9.75 13.617 14.172 1 98.81 190 VAL A CA 1
ATOM 1426 C C . VAL A 1 190 ? -8.773 13.344 13.031 1 98.81 190 VAL A C 1
ATOM 1428 O O . VAL A 1 190 ? -7.797 14.078 12.852 1 98.81 190 VAL A O 1
ATOM 1431 N N . ALA A 1 191 ? -9 12.266 12.273 1 98.88 191 ALA A N 1
ATOM 1432 C CA . ALA A 1 191 ? -8.242 11.93 11.062 1 98.88 191 ALA A CA 1
ATOM 1433 C C . ALA A 1 191 ? -9.18 11.695 9.883 1 98.88 191 ALA A C 1
ATOM 1435 O O . ALA A 1 191 ? -10.234 11.078 10.031 1 98.88 191 ALA A O 1
ATOM 1436 N N . THR A 1 192 ? -8.859 12.227 8.734 1 98.56 192 THR A N 1
ATOM 1437 C CA . THR A 1 192 ? -9.656 12.062 7.52 1 98.56 192 THR A CA 1
ATOM 1438 C C . THR A 1 192 ? -8.766 11.719 6.332 1 98.56 192 THR A C 1
ATOM 1440 O O . THR A 1 192 ? -7.547 11.617 6.469 1 98.56 192 THR A O 1
ATOM 1443 N N . GLY A 1 193 ? -9.406 11.531 5.188 1 97.12 193 GLY A N 1
ATOM 1444 C CA . GLY A 1 193 ? -8.664 11.336 3.953 1 97.12 193 GLY A CA 1
ATOM 1445 C C . GLY A 1 193 ? -8.016 12.602 3.434 1 97.12 193 GLY A C 1
ATOM 1446 O O . GLY A 1 193 ? -7.234 12.562 2.482 1 97.12 193 GLY A O 1
ATOM 1447 N N . GLY A 1 194 ? -8.367 13.75 3.975 1 97.5 194 GLY A N 1
ATOM 1448 C CA . GLY A 1 194 ? -7.621 14.984 3.795 1 97.5 194 GLY A CA 1
ATOM 1449 C C . GLY A 1 194 ? -8.047 15.766 2.562 1 97.5 194 GLY A C 1
ATOM 1450 O O . GLY A 1 194 ? -7.473 16.812 2.26 1 97.5 194 GLY A O 1
ATOM 1451 N N . GLY A 1 195 ? -9.023 15.25 1.808 1 96.19 195 GLY A N 1
ATOM 1452 C CA . GLY A 1 195 ? -9.484 15.93 0.605 1 96.19 195 GLY A CA 1
ATOM 1453 C C . GLY A 1 195 ? -10.625 16.891 0.864 1 96.19 195 GLY A C 1
ATOM 1454 O O . GLY A 1 195 ? -10.812 17.344 1.994 1 96.19 195 GLY A O 1
ATOM 1455 N N . PRO A 1 196 ? -11.281 17.328 -0.186 1 96.19 196 PRO A N 1
ATOM 1456 C CA . PRO A 1 196 ? -12.438 18.219 -0.078 1 96.19 196 PRO A CA 1
ATOM 1457 C C . PRO A 1 196 ? -13.672 17.516 0.483 1 96.19 196 PRO A C 1
ATOM 1459 O O . PRO A 1 196 ? -13.617 16.328 0.801 1 96.19 196 PRO A O 1
ATOM 1462 N N . GLY A 1 197 ? -14.766 18.188 0.683 1 95.38 197 GLY A N 1
ATOM 1463 C CA . GLY A 1 197 ? -16.031 17.594 1.075 1 95.38 197 GLY A CA 1
ATOM 1464 C C . GLY A 1 197 ? -16.125 17.281 2.557 1 95.38 197 GLY A C 1
ATOM 1465 O O . GLY A 1 197 ? -15.734 18.094 3.393 1 95.38 197 GLY A O 1
ATOM 1466 N N . ALA A 1 198 ? -16.656 16.141 2.805 1 95.88 198 ALA A N 1
ATOM 1467 C CA . ALA A 1 198 ? -16.875 15.742 4.191 1 95.88 198 ALA A CA 1
ATOM 1468 C C . ALA A 1 198 ? -15.562 15.719 4.965 1 95.88 198 ALA A C 1
ATOM 1470 O O . ALA A 1 198 ? -15.531 16.047 6.156 1 95.88 198 ALA A O 1
ATOM 1471 N N . MET A 1 199 ? -14.547 15.352 4.332 1 96.75 199 MET A N 1
ATOM 1472 C CA . MET A 1 199 ? -13.227 15.258 4.957 1 96.75 199 MET A CA 1
ATOM 1473 C C . MET A 1 199 ? -12.734 16.641 5.391 1 96.75 199 MET A C 1
ATOM 1475 O O . MET A 1 199 ? -12.281 16.812 6.527 1 96.75 199 MET A O 1
ATOM 1479 N N . GLU A 1 200 ? -12.852 17.578 4.48 1 98.19 200 GLU A N 1
ATOM 1480 C CA . GLU A 1 200 ? -12.469 18.938 4.816 1 98.19 200 GLU A CA 1
ATOM 1481 C C . GLU A 1 200 ? -13.32 19.484 5.961 1 98.19 200 GLU A C 1
ATOM 1483 O O . GLU A 1 200 ? -12.805 20.125 6.879 1 98.19 200 GLU A O 1
ATOM 1488 N N . ALA A 1 201 ? -14.602 19.219 5.879 1 98.56 201 ALA A N 1
ATOM 1489 C CA . ALA A 1 201 ? -15.539 19.719 6.891 1 98.56 201 ALA A CA 1
ATOM 1490 C C . ALA A 1 201 ? -15.148 19.219 8.281 1 98.56 201 ALA A C 1
ATOM 1492 O O . ALA A 1 201 ? -15.102 20 9.234 1 98.56 201 ALA A O 1
ATOM 1493 N N . ALA A 1 202 ? -14.844 17.953 8.367 1 98.62 202 ALA A N 1
ATOM 1494 C CA . ALA A 1 202 ? -14.461 17.375 9.648 1 98.62 202 ALA A CA 1
ATOM 1495 C C . ALA A 1 202 ? -13.172 18 10.172 1 98.62 202 ALA A C 1
ATOM 1497 O O . ALA A 1 202 ? -13.07 18.328 11.359 1 98.62 202 ALA A O 1
ATOM 1498 N N . ASN A 1 203 ? -12.18 18.172 9.32 1 98.88 203 ASN A N 1
ATOM 1499 C CA . ASN A 1 203 ? -10.945 18.828 9.727 1 98.88 203 ASN A CA 1
ATOM 1500 C C . ASN A 1 203 ? -11.188 20.281 10.117 1 98.88 203 ASN A C 1
ATOM 1502 O O . ASN A 1 203 ? -10.562 20.797 11.047 1 98.88 203 ASN A O 1
ATOM 1506 N N . LEU A 1 204 ? -12.078 21 9.398 1 98.88 204 LEU A N 1
ATOM 1507 C CA . LEU A 1 204 ? -12.461 22.359 9.781 1 98.88 204 LEU A CA 1
ATOM 1508 C C . LEU A 1 204 ? -13.039 22.391 11.195 1 98.88 204 LEU A C 1
ATOM 1510 O O . LEU A 1 204 ? -12.734 23.281 11.977 1 98.88 204 LEU A O 1
ATOM 1514 N N . GLY A 1 205 ? -13.914 21.422 11.414 1 98.81 205 GLY A N 1
ATOM 1515 C CA . GLY A 1 205 ? -14.453 21.312 12.758 1 98.81 205 GLY A CA 1
ATOM 1516 C C . GLY A 1 205 ? -13.383 21.188 13.82 1 98.81 205 GLY A C 1
ATOM 1517 O O . GLY A 1 205 ? -13.445 21.859 14.852 1 98.81 205 GLY A O 1
ATOM 1518 N N . ALA A 1 206 ? -12.438 20.312 13.602 1 98.81 206 ALA A N 1
ATOM 1519 C CA . ALA A 1 206 ? -11.328 20.156 14.531 1 98.81 206 ALA A CA 1
ATOM 1520 C C . ALA A 1 206 ? -10.547 21.453 14.688 1 98.81 206 ALA A C 1
ATOM 1522 O O . ALA A 1 206 ? -10.188 21.844 15.805 1 98.81 206 ALA A O 1
ATOM 1523 N N . TYR A 1 207 ? -10.312 22.141 13.602 1 98.81 207 TYR A N 1
ATOM 1524 C CA . TYR A 1 207 ? -9.633 23.422 13.602 1 98.81 207 TYR A CA 1
ATOM 1525 C C . TYR A 1 207 ? -10.383 24.438 14.453 1 98.81 207 TYR A C 1
ATOM 1527 O O . TYR A 1 207 ? -9.766 25.25 15.156 1 98.81 207 TYR A O 1
ATOM 1535 N N . ALA A 1 208 ? -11.688 24.359 14.5 1 98.69 208 ALA A N 1
ATOM 1536 C CA . ALA A 1 208 ? -12.547 25.344 15.148 1 98.69 208 ALA A CA 1
ATOM 1537 C C . ALA A 1 208 ? -12.719 25.031 16.641 1 98.69 208 ALA A C 1
ATOM 1539 O O . ALA A 1 208 ? -13.25 25.859 17.391 1 98.69 208 ALA A O 1
ATOM 1540 N N . ALA A 1 209 ? -12.258 23.938 17.078 1 98.44 209 ALA A N 1
ATOM 1541 C CA . ALA A 1 209 ? -12.562 23.375 18.391 1 98.44 209 ALA A CA 1
ATOM 1542 C C . ALA A 1 209 ? -12.172 24.359 19.5 1 98.44 209 ALA A C 1
ATOM 1544 O O . ALA A 1 209 ? -12.922 24.547 20.453 1 98.44 209 ALA A O 1
ATOM 1545 N N . PRO A 1 210 ? -11.031 25.062 19.438 1 98.12 210 PRO A N 1
ATOM 1546 C CA . PRO A 1 210 ? -10.641 25.906 20.562 1 98.12 210 PRO A CA 1
ATOM 1547 C C . PRO A 1 210 ? -11.391 27.234 20.578 1 98.12 210 PRO A C 1
ATOM 1549 O O . PRO A 1 210 ? -11.32 27.969 21.562 1 98.12 210 PRO A O 1
ATOM 1552 N N . PHE A 1 211 ? -12.109 27.547 19.562 1 98.19 211 PHE A N 1
ATOM 1553 C CA . PHE A 1 211 ? -12.734 28.859 19.438 1 98.19 211 PHE A CA 1
ATOM 1554 C C . PHE A 1 211 ? -14.18 28.828 19.906 1 98.19 211 PHE A C 1
ATOM 1556 O O . PHE A 1 211 ? -14.734 27.75 20.125 1 98.19 211 PHE A O 1
ATOM 1563 N N . ALA A 1 212 ? -14.734 30.031 20.047 1 96.19 212 ALA A N 1
ATOM 1564 C CA . ALA A 1 212 ? -16.156 30.156 20.391 1 96.19 212 ALA A CA 1
ATOM 1565 C C . ALA A 1 212 ? -17.031 29.719 19.219 1 96.19 212 ALA A C 1
ATOM 1567 O O . ALA A 1 212 ? -16.578 29.656 18.078 1 96.19 212 ALA A O 1
ATOM 1568 N N . ASP A 1 213 ? -18.25 29.375 19.469 1 91.25 213 ASP A N 1
ATOM 1569 C CA . ASP A 1 213 ? -19.156 28.781 18.484 1 91.25 213 ASP A CA 1
ATOM 1570 C C . ASP A 1 213 ? -19.344 29.688 17.281 1 91.25 213 ASP A C 1
ATOM 1572 O O . ASP A 1 213 ? -19.484 29.219 16.156 1 91.25 213 ASP A O 1
ATOM 1576 N N . GLY A 1 214 ? -19.312 30.922 17.5 1 96.19 214 GLY A N 1
ATOM 1577 C CA . GLY A 1 214 ? -19.516 31.875 16.422 1 96.19 214 GLY A CA 1
ATOM 1578 C C . GLY A 1 214 ? -18.469 31.766 15.336 1 96.19 214 GLY A C 1
ATOM 1579 O O . GLY A 1 214 ? -18.734 32.062 14.172 1 96.19 214 GLY A O 1
ATOM 1580 N N . MET A 1 215 ? -17.344 31.312 15.68 1 97.88 215 MET A N 1
ATOM 1581 C CA . MET A 1 215 ? -16.234 31.203 14.742 1 97.88 215 MET A CA 1
ATOM 1582 C C . MET A 1 215 ? -16.562 30.234 13.609 1 97.88 215 MET A C 1
ATOM 1584 O O . MET A 1 215 ? -16.344 30.547 12.438 1 97.88 215 MET A O 1
ATOM 1588 N N . LEU A 1 216 ? -17.047 29.062 13.945 1 98.25 216 LEU A N 1
ATOM 1589 C CA . LEU A 1 216 ? -17.359 28.062 12.922 1 98.25 216 LEU A CA 1
ATOM 1590 C C . LEU A 1 216 ? -18.422 28.578 11.961 1 98.25 216 LEU A C 1
ATOM 1592 O O . LEU A 1 216 ? -18.312 28.391 10.75 1 98.25 216 LEU A O 1
ATOM 1596 N N . GLU A 1 217 ? -19.391 29.281 12.5 1 97.69 217 GLU A N 1
ATOM 1597 C CA . GLU A 1 217 ? -20.438 29.828 11.664 1 97.69 217 GLU A CA 1
ATOM 1598 C C . GLU A 1 217 ? -19.891 30.828 10.656 1 97.69 217 GLU A C 1
ATOM 1600 O O . GLU A 1 217 ? -20.25 30.797 9.477 1 97.69 217 GLU A O 1
ATOM 1605 N N . GLU A 1 218 ? -19.047 31.672 11.133 1 98.31 218 GLU A N 1
ATOM 1606 C CA . GLU A 1 218 ? -18.438 32.688 10.258 1 98.31 218 GLU A CA 1
ATOM 1607 C C . GLU A 1 218 ? -17.516 32.031 9.234 1 98.31 218 GLU A C 1
ATOM 1609 O O . GLU A 1 218 ? -17.484 32.438 8.07 1 98.31 218 GLU A O 1
ATOM 1614 N N . ALA A 1 219 ? -16.766 31.062 9.641 1 98.75 219 ALA A N 1
ATOM 1615 C CA . ALA A 1 219 ? -15.867 30.359 8.742 1 98.75 219 ALA A CA 1
ATOM 1616 C C . ALA A 1 219 ? -16.641 29.672 7.617 1 98.75 219 ALA A C 1
ATOM 1618 O O . ALA A 1 219 ? -16.219 29.703 6.457 1 98.75 219 ALA A O 1
ATOM 1619 N N . LEU A 1 220 ? -17.75 29.062 8.016 1 98.62 220 LEU A N 1
ATOM 1620 C CA . LEU A 1 220 ? -18.594 28.375 7.035 1 98.62 220 LEU A CA 1
ATOM 1621 C C . LEU A 1 220 ? -19.094 29.359 5.977 1 98.62 220 LEU A C 1
ATOM 1623 O O . LEU A 1 220 ? -19.172 29.016 4.797 1 98.62 220 LEU A O 1
ATOM 1627 N N . LEU A 1 221 ? -19.344 30.578 6.371 1 98.06 221 LEU A N 1
ATOM 1628 C CA . LEU A 1 221 ? -19.797 31.594 5.434 1 98.06 221 LEU A CA 1
ATOM 1629 C C . LEU A 1 221 ? -18.672 31.984 4.48 1 98.06 221 LEU A C 1
ATOM 1631 O O . LEU A 1 221 ? -18.891 32.156 3.283 1 98.06 221 LEU A O 1
ATOM 1635 N N . VAL A 1 222 ? -17.469 32.125 4.996 1 98.38 222 VAL A N 1
ATOM 1636 C CA . VAL A 1 222 ? -16.312 32.438 4.18 1 98.38 222 VAL A CA 1
ATOM 1637 C C . VAL A 1 222 ? -16.078 31.344 3.148 1 98.38 222 VAL A C 1
ATOM 1639 O O . VAL A 1 222 ? -15.883 31.625 1.964 1 98.38 222 VAL A O 1
ATOM 1642 N N . LEU A 1 223 ? -16.141 30.109 3.584 1 98.62 223 LEU A N 1
ATOM 1643 C CA . LEU A 1 223 ? -15.836 28.969 2.729 1 98.62 223 LEU A CA 1
ATOM 1644 C C . LEU A 1 223 ? -16.906 28.781 1.66 1 98.62 223 LEU A C 1
ATOM 1646 O O . LEU A 1 223 ? -16.609 28.328 0.549 1 98.62 223 LEU A O 1
ATOM 1650 N N . ALA A 1 224 ? -18.125 29.188 1.965 1 97.94 224 ALA A N 1
ATOM 1651 C CA . ALA A 1 224 ? -19.25 29.016 1.052 1 97.94 224 ALA A CA 1
ATOM 1652 C C . ALA A 1 224 ? -19.062 29.828 -0.22 1 97.94 224 ALA A C 1
ATOM 1654 O O . ALA A 1 224 ? -19.719 29.578 -1.237 1 97.94 224 ALA A O 1
ATOM 1655 N N . LYS A 1 225 ? -18.156 30.797 -0.206 1 96.62 225 LYS A N 1
ATOM 1656 C CA . LYS A 1 225 ? -17.875 31.609 -1.376 1 96.62 225 LYS A CA 1
ATOM 1657 C C . LYS A 1 225 ? -17.219 30.797 -2.484 1 96.62 225 LYS A C 1
ATOM 1659 O O . LYS A 1 225 ? -17.234 31.203 -3.65 1 96.62 225 LYS A O 1
ATOM 1664 N N . SER A 1 226 ? -16.578 29.703 -2.096 1 97.25 226 SER A N 1
ATOM 1665 C CA . SER A 1 226 ? -15.984 28.75 -3.021 1 97.25 226 SER A CA 1
ATOM 1666 C C . SER A 1 226 ? -16.438 27.328 -2.709 1 97.25 226 SER A C 1
ATOM 1668 O O . SER A 1 226 ? -15.672 26.531 -2.137 1 97.25 226 SER A O 1
ATOM 1670 N N . PRO A 1 227 ? -17.531 26.969 -3.221 1 96.44 227 PRO A N 1
ATOM 1671 C CA . PRO A 1 227 ? -18.203 25.734 -2.783 1 96.44 227 PRO A CA 1
ATOM 1672 C C . PRO A 1 227 ? -17.453 24.484 -3.215 1 96.44 227 PRO A C 1
ATOM 1674 O O . PRO A 1 227 ? -17.609 23.422 -2.596 1 96.44 227 PRO A O 1
ATOM 1677 N N . SER A 1 228 ? -16.672 24.625 -4.32 1 94.62 228 SER A N 1
ATOM 1678 C CA . SER A 1 228 ? -15.961 23.484 -4.867 1 94.62 228 SER A CA 1
ATOM 1679 C C . SER A 1 228 ? -14.586 23.875 -5.391 1 94.62 228 SER A C 1
ATOM 1681 O O . SER A 1 228 ? -14.328 25.047 -5.656 1 94.62 228 SER A O 1
ATOM 1683 N N . PHE A 1 229 ? -13.695 22.859 -5.473 1 94.62 229 PHE A N 1
ATOM 1684 C CA . PHE A 1 229 ? -12.352 23.156 -5.957 1 94.62 229 PHE A CA 1
ATOM 1685 C C . PHE A 1 229 ? -12.328 23.203 -7.48 1 94.62 229 PHE A C 1
ATOM 1687 O O . PHE A 1 229 ? -11.289 23.5 -8.078 1 94.62 229 PHE A O 1
ATOM 1694 N N . ARG A 1 230 ? -13.391 22.828 -8.039 1 91.62 230 ARG A N 1
ATOM 1695 C CA . ARG A 1 230 ? -13.578 23.078 -9.461 1 91.62 230 ARG A CA 1
ATOM 1696 C C . ARG A 1 230 ? -14.453 24.297 -9.695 1 91.62 230 ARG A C 1
ATOM 1698 O O . ARG A 1 230 ? -15.453 24.5 -9 1 91.62 230 ARG A O 1
ATOM 1705 N N . PRO A 1 231 ? -14.133 25.156 -10.477 1 92 231 PRO A N 1
ATOM 1706 C CA . PRO A 1 231 ? -13.109 25.078 -11.516 1 92 231 PRO A CA 1
ATOM 1707 C C . PRO A 1 231 ? -11.734 25.531 -11.023 1 92 231 PRO A C 1
ATOM 1709 O O . PRO A 1 231 ? -10.742 25.406 -11.742 1 92 231 PRO A O 1
ATOM 1712 N N . SER A 1 232 ? -11.672 26.125 -9.859 1 95.5 232 SER A N 1
ATOM 1713 C CA . SER A 1 232 ? -10.414 26.75 -9.461 1 95.5 232 SER A CA 1
ATOM 1714 C C . SER A 1 232 ? -9.953 26.25 -8.094 1 95.5 232 SER A C 1
ATOM 1716 O O . SER A 1 232 ? -10.5 26.656 -7.066 1 95.5 232 SER A O 1
ATOM 1718 N N . VAL A 1 233 ? -8.898 25.516 -8.109 1 96.44 233 VAL A N 1
ATOM 1719 C CA . VAL A 1 233 ? -8.297 25.062 -6.855 1 96.44 233 VAL A CA 1
ATOM 1720 C C . VAL A 1 233 ? -7.715 26.266 -6.105 1 96.44 233 VAL A C 1
ATOM 1722 O O . VAL A 1 233 ? -7.766 26.328 -4.875 1 96.44 233 VAL A O 1
ATOM 1725 N N . THR A 1 234 ? -7.215 27.234 -6.84 1 97.75 234 THR A N 1
ATOM 1726 C CA . THR A 1 234 ? -6.641 28.453 -6.262 1 97.75 234 THR A CA 1
ATOM 1727 C C . THR A 1 234 ? -7.664 29.172 -5.398 1 97.75 234 THR A C 1
ATOM 1729 O O . THR A 1 234 ? -7.398 29.484 -4.234 1 97.75 234 THR A O 1
ATOM 1732 N N . ASP A 1 235 ? -8.836 29.391 -5.926 1 97.88 235 ASP A N 1
ATOM 1733 C CA . ASP A 1 235 ? -9.883 30.109 -5.203 1 97.88 235 ASP A CA 1
ATOM 1734 C C . ASP A 1 235 ? -10.359 29.312 -3.992 1 97.88 235 ASP A C 1
ATOM 1736 O O . ASP A 1 235 ? -10.586 29.875 -2.92 1 97.88 235 ASP A O 1
ATOM 1740 N N . TRP A 1 236 ? -10.492 28.047 -4.211 1 97.75 236 TRP A N 1
ATOM 1741 C CA . TRP A 1 236 ? -10.93 27.141 -3.146 1 97.75 236 TRP A CA 1
ATOM 1742 C C . TRP A 1 236 ? -9.945 27.172 -1.977 1 97.75 236 TRP A C 1
ATOM 1744 O O . TRP A 1 236 ? -10.359 27.312 -0.821 1 97.75 236 TRP A O 1
ATOM 1754 N N . ALA A 1 237 ? -8.672 27.141 -2.2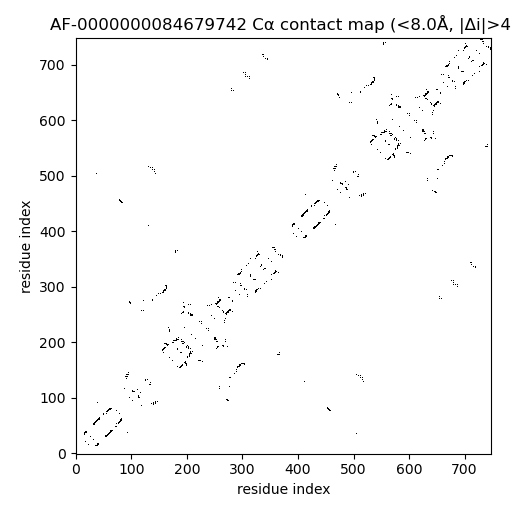66 1 98.19 237 ALA A N 1
ATOM 1755 C CA . ALA A 1 237 ? -7.629 27.156 -1.246 1 98.19 237 ALA A CA 1
ATOM 1756 C C . ALA A 1 237 ? -7.527 28.531 -0.588 1 98.19 237 ALA A C 1
ATOM 1758 O O . ALA A 1 237 ? -7.348 28.641 0.628 1 98.19 237 ALA A O 1
ATOM 1759 N N . ARG A 1 238 ? -7.664 29.594 -1.351 1 98.19 238 ARG A N 1
ATOM 1760 C CA . ARG A 1 238 ? -7.57 30.938 -0.815 1 98.19 238 ARG A CA 1
ATOM 1761 C C . ARG A 1 238 ? -8.656 31.203 0.227 1 98.19 238 ARG A C 1
ATOM 1763 O O . ARG A 1 238 ? -8.406 31.844 1.242 1 98.19 238 ARG A O 1
ATOM 1770 N N . ALA A 1 239 ? -9.812 30.656 -0.021 1 98.38 239 ALA A N 1
ATOM 1771 C CA . ALA A 1 239 ? -10.891 30.797 0.952 1 98.38 239 ALA A CA 1
ATOM 1772 C C . ALA A 1 239 ? -10.539 30.109 2.271 1 98.38 239 ALA A C 1
ATOM 1774 O O . ALA A 1 239 ? -10.789 30.656 3.348 1 98.38 239 ALA A O 1
ATOM 1775 N N . ALA A 1 240 ? -10.008 28.969 2.188 1 98.62 240 ALA A N 1
ATOM 1776 C CA . ALA A 1 240 ? -9.602 28.234 3.389 1 98.62 240 ALA A CA 1
ATOM 1777 C C . ALA A 1 240 ? -8.508 28.984 4.145 1 98.62 240 ALA A C 1
ATOM 1779 O O . ALA A 1 240 ? -8.555 29.094 5.371 1 98.62 240 ALA A O 1
ATOM 1780 N N . PHE A 1 241 ? -7.555 29.5 3.404 1 98.44 241 PHE A N 1
ATOM 1781 C CA . PHE A 1 241 ? -6.449 30.203 4.051 1 98.44 241 PHE A CA 1
ATOM 1782 C C . PHE A 1 241 ? -6.914 31.531 4.625 1 98.44 241 PHE A C 1
ATOM 1784 O O . PHE A 1 241 ? -6.348 32.031 5.602 1 98.44 241 PHE A O 1
ATOM 1791 N N . GLU A 1 242 ? -7.969 32.125 4.051 1 98.44 242 GLU A N 1
ATOM 1792 C CA . GLU A 1 242 ? -8.578 33.312 4.668 1 98.44 242 GLU A CA 1
ATOM 1793 C C . GLU A 1 242 ? -9.102 32.969 6.066 1 98.44 242 GLU A C 1
ATOM 1795 O O . GLU A 1 242 ? -8.906 33.75 7.004 1 98.44 242 GLU A O 1
ATOM 1800 N N . VAL A 1 243 ? -9.758 31.828 6.168 1 98.69 243 VAL A N 1
ATOM 1801 C CA . VAL A 1 243 ? -10.242 31.391 7.473 1 98.69 243 VAL A CA 1
ATOM 1802 C C . VAL A 1 243 ? -9.078 31.234 8.445 1 98.69 243 VAL A C 1
ATOM 1804 O O . VAL A 1 243 ? -9.141 31.719 9.578 1 98.69 243 VAL A O 1
ATOM 1807 N N . ARG A 1 244 ? -8 30.672 8.016 1 98.25 244 ARG A N 1
ATOM 1808 C CA . ARG A 1 244 ? -6.832 30.438 8.859 1 98.25 244 ARG A CA 1
ATOM 1809 C C . ARG A 1 244 ? -6.191 31.766 9.273 1 98.25 244 ARG A C 1
ATOM 1811 O O . ARG A 1 244 ? -5.668 31.891 10.383 1 98.25 244 ARG A O 1
ATOM 1818 N N . GLU A 1 245 ? -6.184 32.719 8.359 1 98 245 GLU A N 1
ATOM 1819 C CA . GLU A 1 245 ? -5.613 34.031 8.641 1 98 245 GLU A CA 1
ATOM 1820 C C . GLU A 1 245 ? -6.457 34.781 9.664 1 98 245 GLU A C 1
ATOM 1822 O O . GLU A 1 245 ? -5.918 35.438 10.555 1 98 245 GLU A O 1
ATOM 1827 N N . ARG A 1 246 ? -7.73 34.688 9.539 1 97.88 246 ARG A N 1
ATOM 1828 C CA . ARG A 1 246 ? -8.648 35.406 10.43 1 97.88 246 ARG A CA 1
ATOM 1829 C C . ARG A 1 246 ? -8.617 34.781 11.828 1 97.88 246 ARG A C 1
ATOM 1831 O O . ARG A 1 246 ? -8.773 35.5 12.828 1 97.88 246 ARG A O 1
ATOM 1838 N N . TRP A 1 247 ? -8.484 33.469 11.867 1 98.19 247 TRP A N 1
ATOM 1839 C CA . TRP A 1 247 ? -8.461 32.781 13.141 1 98.19 247 TRP A CA 1
ATOM 1840 C C . TRP A 1 247 ? -7.246 31.844 13.227 1 98.19 247 TRP A C 1
ATOM 1842 O O . TRP A 1 247 ? -7.367 30.625 13.086 1 98.19 247 TRP A O 1
ATOM 1852 N N . PRO A 1 248 ? -6.07 32.469 13.555 1 96.94 248 PRO A N 1
ATOM 1853 C CA . PRO A 1 248 ? -4.883 31.625 13.711 1 96.94 248 PRO A CA 1
ATOM 1854 C C . PRO A 1 248 ? -4.934 30.766 14.977 1 96.94 248 PRO A C 1
ATOM 1856 O O . PRO A 1 248 ? -5.648 31.094 15.93 1 96.94 248 PRO A O 1
ATOM 1859 N N . GLY A 1 249 ? -4.254 29.625 14.969 1 95.62 249 GLY A N 1
ATOM 1860 C CA . GLY A 1 249 ? -4.125 28.797 16.156 1 95.62 249 GLY A CA 1
ATOM 1861 C C . GLY A 1 249 ? -5.258 27.797 16.328 1 95.62 249 GLY A C 1
ATOM 1862 O O . GLY A 1 249 ? -5.746 27.578 17.438 1 95.62 249 GLY A O 1
ATOM 1863 N N . GLY A 1 250 ? -5.82 27.312 15.25 1 97.06 250 GLY A N 1
ATOM 1864 C CA . GLY A 1 250 ? -6.867 26.297 15.297 1 97.06 250 GLY A CA 1
ATOM 1865 C C . GLY A 1 250 ? -6.391 24.969 15.852 1 97.06 250 GLY A C 1
ATOM 1866 O O . GLY A 1 250 ? -5.188 24.766 16.031 1 97.06 250 GLY A O 1
ATOM 1867 N N . GLY A 1 251 ? -7.344 24.094 16.25 1 97.56 251 GLY A N 1
ATOM 1868 C CA . GLY A 1 251 ? -7.035 22.781 16.781 1 97.56 251 GLY A CA 1
ATOM 1869 C C . GLY A 1 251 ? -6.34 21.875 15.781 1 97.56 251 GLY A C 1
ATOM 1870 O O . GLY A 1 251 ? -6.359 22.141 14.578 1 97.56 251 GLY A O 1
ATOM 1871 N N . GLU A 1 252 ? -5.738 20.891 16.312 1 97.44 252 GLU A N 1
ATOM 1872 C CA . GLU A 1 252 ? -4.953 19.984 15.477 1 97.44 252 GLU A CA 1
ATOM 1873 C C . GLU A 1 252 ? -5.785 18.797 15.023 1 97.44 252 GLU A C 1
ATOM 1875 O O . GLU A 1 252 ? -6.641 18.312 15.766 1 97.44 252 GLU A O 1
ATOM 1880 N N . SER A 1 253 ? -5.609 18.375 13.867 1 98.81 253 SER A N 1
ATOM 1881 C CA . SER A 1 253 ? -6.117 17.141 13.281 1 98.81 253 SER A CA 1
ATOM 1882 C C . SER A 1 253 ? -5.195 16.625 12.18 1 98.81 253 SER A C 1
ATOM 1884 O O . SER A 1 253 ? -4.156 17.234 11.906 1 98.81 253 SER A O 1
ATOM 1886 N N . VAL A 1 254 ? -5.539 15.453 11.617 1 98.81 254 VAL A N 1
ATOM 1887 C CA . VAL A 1 254 ? -4.688 14.812 10.625 1 98.81 254 VAL A CA 1
ATOM 1888 C C . VAL A 1 254 ? -5.465 14.609 9.328 1 98.81 254 VAL A C 1
ATOM 1890 O O . VAL A 1 254 ? -6.641 14.234 9.352 1 98.81 254 VAL A O 1
ATOM 1893 N N . GLY A 1 255 ? -4.906 14.992 8.25 1 98.5 255 GLY A N 1
ATOM 1894 C CA . GLY A 1 255 ? -5.379 14.648 6.918 1 98.5 255 GLY A CA 1
ATOM 1895 C C . GLY A 1 255 ? -4.438 13.727 6.168 1 98.5 255 GLY A C 1
ATOM 1896 O O . GLY A 1 255 ? -3.227 13.945 6.152 1 98.5 255 GLY A O 1
ATOM 1897 N N . ILE A 1 256 ? -5 12.68 5.543 1 98.19 256 ILE A N 1
ATOM 1898 C CA . ILE A 1 256 ? -4.168 11.703 4.855 1 98.19 256 ILE A CA 1
ATOM 1899 C C . ILE A 1 256 ? -4.617 11.578 3.4 1 98.19 256 ILE A C 1
ATOM 1901 O O . ILE A 1 256 ? -5.211 10.562 3.014 1 98.19 256 ILE A O 1
ATOM 1905 N N . PRO A 1 257 ? -4.293 12.594 2.582 1 97.31 257 PRO A N 1
ATOM 1906 C CA . PRO A 1 257 ? -4.652 12.578 1.162 1 97.31 257 PRO A CA 1
ATOM 1907 C C . PRO A 1 257 ? -3.656 11.797 0.308 1 97.31 257 PRO A C 1
ATOM 1909 O O . PRO A 1 257 ? -2.756 11.148 0.843 1 97.31 257 PRO A O 1
ATOM 1912 N N . THR A 1 258 ? -3.936 11.773 -1.003 1 96.56 258 THR A N 1
ATOM 1913 C CA . THR A 1 258 ? -3.08 11.062 -1.943 1 96.56 258 THR A CA 1
ATOM 1914 C C . THR A 1 258 ? -2.914 11.852 -3.234 1 96.56 258 THR A C 1
ATOM 1916 O O . THR A 1 258 ? -3.826 12.57 -3.65 1 96.56 258 THR A O 1
ATOM 1919 N N . TRP A 1 259 ? -1.757 11.727 -3.883 1 96 259 TRP A N 1
ATOM 1920 C CA . TRP A 1 259 ? -1.546 12.297 -5.211 1 96 259 TRP A CA 1
ATOM 1921 C C . TRP A 1 259 ? -2.129 11.383 -6.289 1 96 259 TRP A C 1
ATOM 1923 O O . TRP A 1 259 ? -2.227 11.781 -7.453 1 96 259 TRP A O 1
ATOM 1933 N N . PHE A 1 260 ? -2.566 10.195 -5.949 1 86.81 260 PHE A N 1
ATOM 1934 C CA . PHE A 1 260 ? -3.24 9.297 -6.883 1 86.81 260 PHE A CA 1
ATOM 1935 C C . PHE A 1 260 ? -4.516 9.938 -7.422 1 86.81 260 PHE A C 1
ATOM 1937 O O . PHE A 1 260 ? -4.758 9.922 -8.633 1 86.81 260 PHE A O 1
ATOM 1944 N N . TYR A 1 261 ? -5.297 10.5 -6.5 1 74.38 261 TYR A N 1
ATOM 1945 C CA . TYR A 1 261 ? -6.453 11.305 -6.887 1 74.38 261 TYR A CA 1
ATOM 1946 C C . TYR A 1 261 ? -6.082 12.781 -6.996 1 74.38 261 TYR A C 1
ATOM 1948 O O . TYR A 1 261 ? -6.844 13.648 -6.574 1 74.38 261 TYR A O 1
ATOM 1956 N N . GLY A 1 262 ? -4.93 13.07 -7.367 1 67.75 262 GLY A N 1
ATOM 1957 C CA . GLY A 1 262 ? -4.262 14.367 -7.34 1 67.75 262 GLY A CA 1
ATOM 1958 C C . GLY A 1 262 ? -5.102 15.484 -7.922 1 67.75 262 GLY A C 1
ATOM 1959 O O . GLY A 1 262 ? -4.852 16.656 -7.648 1 67.75 262 GLY A O 1
ATOM 1960 N N . HIS A 1 263 ? -6.012 15.055 -8.523 1 75.12 263 HIS A N 1
ATOM 1961 C CA . HIS A 1 263 ? -6.898 16.109 -9 1 75.12 263 HIS A CA 1
ATOM 1962 C C . HIS A 1 263 ? -7.688 16.719 -7.844 1 75.12 263 HIS A C 1
ATOM 1964 O O . HIS A 1 263 ? -8.234 17.828 -7.977 1 75.12 263 HIS A O 1
ATOM 1970 N N . GLU A 1 264 ? -7.645 16.062 -6.723 1 85.19 264 GLU A N 1
ATOM 1971 C CA . GLU A 1 264 ? -8.242 16.625 -5.516 1 85.19 264 GLU A CA 1
ATOM 1972 C C . GLU A 1 264 ? -7.176 17.188 -4.586 1 85.19 264 GLU A C 1
ATOM 1974 O O . GLU A 1 264 ? -6.285 16.469 -4.137 1 85.19 264 GLU A O 1
ATOM 1979 N N . PRO A 1 265 ? -7.25 18.484 -4.281 1 94.5 265 PRO A N 1
ATOM 1980 C CA . PRO A 1 265 ? -6.258 19.109 -3.398 1 94.5 265 PRO A CA 1
ATOM 1981 C C . PRO A 1 265 ? -6.445 18.703 -1.935 1 94.5 265 PRO A C 1
ATOM 1983 O O . PRO A 1 265 ? -7.562 18.406 -1.508 1 94.5 265 PRO A O 1
ATOM 1986 N N . PRO A 1 266 ? -5.352 18.656 -1.163 1 97.44 266 PRO A N 1
ATOM 1987 C CA . PRO A 1 266 ? -5.531 18.469 0.279 1 97.44 266 PRO A CA 1
ATOM 1988 C C . PRO A 1 266 ? -6.203 19.672 0.949 1 97.44 266 PRO A C 1
ATOM 1990 O O . PRO A 1 266 ? -6.027 20.797 0.512 1 97.44 266 PRO A O 1
ATOM 1993 N N . ASN A 1 267 ? -7.008 19.391 1.964 1 97.44 267 ASN A N 1
ATOM 1994 C CA . ASN A 1 267 ? -7.637 20.516 2.641 1 97.44 267 ASN A CA 1
ATOM 1995 C C . ASN A 1 267 ? -6.652 21.25 3.551 1 97.44 267 ASN A C 1
ATOM 1997 O O . ASN A 1 267 ? -5.629 20.688 3.943 1 97.44 267 ASN A O 1
ATOM 2001 N N . ALA A 1 268 ? -6.941 22.469 3.896 1 98.38 268 ALA A N 1
ATOM 2002 C CA . ALA A 1 268 ? -5.988 23.328 4.582 1 98.38 268 ALA A CA 1
ATOM 2003 C C . ALA A 1 268 ? -6.238 23.344 6.09 1 98.38 268 ALA A C 1
ATOM 2005 O O . ALA A 1 268 ? -5.629 24.125 6.82 1 98.38 268 ALA A O 1
ATOM 2006 N N . PHE A 1 269 ? -7.102 22.469 6.594 1 98.81 269 PHE A N 1
ATOM 2007 C CA . PHE A 1 269 ? -7.504 22.609 7.988 1 98.81 269 PHE A CA 1
ATOM 2008 C C . PHE A 1 269 ? -6.879 21.516 8.844 1 98.81 269 PHE A C 1
ATOM 2010 O O . PHE A 1 269 ? -6.887 21.594 10.07 1 98.81 269 PHE A O 1
ATOM 2017 N N . ALA A 1 270 ? -6.355 20.469 8.219 1 98.62 270 ALA A N 1
ATOM 2018 C CA . ALA A 1 270 ? -5.566 19.484 8.969 1 98.62 270 ALA A CA 1
ATOM 2019 C C . ALA A 1 270 ? -4.199 20.062 9.336 1 98.62 270 ALA A C 1
ATOM 2021 O O . ALA A 1 270 ? -3.457 20.516 8.461 1 98.62 270 ALA A O 1
ATOM 2022 N N . ALA A 1 271 ? -3.869 20.016 10.602 1 98.12 271 ALA A N 1
ATOM 2023 C CA . ALA A 1 271 ? -2.58 20.547 11.047 1 98.12 271 ALA A CA 1
ATOM 2024 C C . ALA A 1 271 ? -1.43 19.688 10.508 1 98.12 271 ALA A C 1
ATOM 2026 O O . ALA A 1 271 ? -0.352 20.219 10.219 1 98.12 271 ALA A O 1
ATOM 2027 N N . HIS A 1 272 ? -1.641 18.422 10.453 1 98.5 272 HIS A N 1
ATOM 2028 C CA . HIS A 1 272 ? -0.663 17.453 9.953 1 98.5 272 HIS A CA 1
ATOM 2029 C C . HIS A 1 272 ? -1.212 16.672 8.766 1 98.5 272 HIS A C 1
ATOM 2031 O O . HIS A 1 272 ? -2.342 16.188 8.812 1 98.5 272 HIS A O 1
ATOM 2037 N N . ILE A 1 273 ? -0.401 16.625 7.738 1 98.62 273 ILE A N 1
ATOM 2038 C CA . ILE A 1 273 ? -0.872 15.992 6.512 1 98.62 273 ILE A CA 1
ATOM 2039 C C . ILE A 1 273 ? 0.096 14.891 6.098 1 98.62 273 ILE A C 1
ATOM 2041 O O . ILE A 1 273 ? 1.284 15.141 5.883 1 98.62 273 ILE A O 1
ATOM 2045 N N . GLY A 1 274 ? -0.346 13.656 6.133 1 98.44 274 GLY A N 1
ATOM 2046 C CA . GLY A 1 274 ? 0.365 12.555 5.504 1 98.44 274 GLY A CA 1
ATOM 2047 C C . GLY A 1 274 ? -0.085 12.297 4.078 1 98.44 274 GLY A C 1
ATOM 2048 O O . GLY A 1 274 ? -1.01 11.516 3.846 1 98.44 274 GLY A O 1
ATOM 2049 N N . LYS A 1 275 ? 0.542 12.938 3.117 1 98 275 LYS A N 1
ATOM 2050 C CA . LYS A 1 275 ? 0.138 12.766 1.724 1 98 275 LYS A CA 1
ATOM 2051 C C . LYS A 1 275 ? 0.961 11.672 1.044 1 98 275 LYS A C 1
ATOM 2053 O O . LYS A 1 275 ? 2.189 11.664 1.141 1 98 275 LYS A O 1
ATOM 2058 N N . TYR A 1 276 ? 0.264 10.758 0.371 1 98.12 276 TYR A N 1
ATOM 2059 C CA . TYR A 1 276 ? 0.87 9.547 -0.176 1 98.12 276 TYR A CA 1
ATOM 2060 C C . TYR A 1 276 ? 0.778 9.531 -1.697 1 98.12 276 TYR A C 1
ATOM 2062 O O . TYR A 1 276 ? -0.081 10.195 -2.281 1 98.12 276 TYR A O 1
ATOM 2070 N N . PHE A 1 277 ? 1.665 8.758 -2.277 1 97.31 277 PHE A N 1
ATOM 2071 C CA . PHE A 1 277 ? 1.534 8.422 -3.689 1 97.31 277 PHE A CA 1
ATOM 2072 C C . PHE A 1 277 ? 0.651 7.195 -3.873 1 97.31 277 PHE A C 1
ATOM 2074 O O . PHE A 1 277 ? -0.219 7.176 -4.746 1 97.31 277 PHE A O 1
ATOM 2081 N N . ALA A 1 278 ? 0.843 6.184 -3.088 1 96.38 278 ALA A N 1
ATOM 2082 C CA . ALA A 1 278 ? 0.085 4.941 -3.184 1 96.38 278 ALA A CA 1
ATOM 2083 C C . ALA A 1 278 ? -1.213 5.027 -2.385 1 96.38 278 ALA A C 1
ATOM 2085 O O . ALA A 1 278 ? -1.19 5.051 -1.152 1 96.38 278 ALA A O 1
ATOM 2086 N N . ASN A 1 279 ? -2.291 4.961 -3.031 1 95.38 279 ASN A N 1
ATOM 2087 C CA . ASN A 1 279 ? -3.592 5.105 -2.383 1 95.38 279 ASN A CA 1
ATOM 2088 C C . ASN A 1 279 ? -3.875 3.943 -1.434 1 95.38 279 ASN A C 1
ATOM 2090 O O . ASN A 1 279 ? -4.484 4.133 -0.38 1 95.38 279 ASN A O 1
ATOM 2094 N N . SER A 1 280 ? -3.494 2.742 -1.854 1 96.25 280 SER A N 1
ATOM 2095 C CA . SER A 1 280 ? -3.76 1.578 -1.013 1 96.25 280 SER A CA 1
ATOM 2096 C C . SER A 1 280 ? -3.076 1.711 0.344 1 96.25 280 SER A C 1
ATOM 2098 O O . SER A 1 280 ? -3.676 1.415 1.379 1 96.25 280 SER A O 1
ATOM 2100 N N . VAL A 1 281 ? -1.831 2.211 0.35 1 97.44 281 VAL A N 1
ATOM 2101 C CA . VAL A 1 281 ? -1.087 2.426 1.587 1 97.44 281 VAL A CA 1
ATOM 2102 C C . VAL A 1 281 ? -1.759 3.521 2.41 1 97.44 281 VAL A C 1
ATOM 2104 O O . VAL A 1 281 ? -1.938 3.375 3.621 1 97.44 281 VAL A O 1
ATOM 2107 N N . ARG A 1 282 ? -2.127 4.492 1.727 1 96.75 282 ARG A N 1
ATOM 2108 C CA . ARG A 1 282 ? -2.777 5.652 2.326 1 96.75 282 ARG A CA 1
ATOM 2109 C C . ARG A 1 282 ? -4.07 5.25 3.033 1 96.75 282 ARG A C 1
ATOM 2111 O O . ARG A 1 282 ? -4.289 5.609 4.191 1 96.75 282 ARG A O 1
ATOM 2118 N N . GLU A 1 283 ? -4.961 4.508 2.367 1 96.31 283 GLU A N 1
ATOM 2119 C CA . GLU A 1 283 ? -6.254 4.109 2.918 1 96.31 283 GLU A CA 1
ATOM 2120 C C . GLU A 1 283 ? -6.078 3.146 4.09 1 96.31 283 GLU A C 1
ATOM 2122 O O . GLU A 1 283 ? -6.715 3.309 5.133 1 96.31 283 GLU A O 1
ATOM 2127 N N . ASP A 1 284 ? -5.246 2.199 3.916 1 96.69 284 ASP A N 1
ATOM 2128 C CA . ASP A 1 284 ? -4.973 1.243 4.984 1 96.69 284 ASP A CA 1
ATOM 2129 C C . ASP A 1 284 ? -4.402 1.943 6.215 1 96.69 284 ASP A C 1
ATOM 2131 O O . ASP A 1 284 ? -4.793 1.642 7.344 1 96.69 284 ASP A O 1
ATOM 2135 N N . GLY A 1 285 ? -3.469 2.85 6.004 1 97.19 285 GLY A N 1
ATOM 2136 C CA . GLY A 1 285 ? -2.838 3.574 7.094 1 97.19 285 GLY A CA 1
ATOM 2137 C C . GLY A 1 285 ? -3.814 4.414 7.895 1 97.19 285 GLY A C 1
ATOM 2138 O O . GLY A 1 285 ? -3.729 4.473 9.125 1 97.19 285 GLY A O 1
ATOM 2139 N N . LEU A 1 286 ? -4.703 5.051 7.211 1 98.12 286 LEU A N 1
ATOM 2140 C CA . LEU A 1 286 ? -5.707 5.871 7.879 1 98.12 286 LEU A CA 1
ATOM 2141 C C . LEU A 1 286 ? -6.59 5.02 8.789 1 98.12 286 LEU A C 1
ATOM 2143 O O . LEU A 1 286 ? -6.777 5.34 9.961 1 98.12 286 LEU A O 1
ATOM 2147 N N . LEU A 1 287 ? -7.062 3.939 8.266 1 97.75 287 LEU A N 1
ATOM 2148 C CA . LEU A 1 287 ? -7.957 3.074 9.023 1 97.75 287 LEU A CA 1
ATOM 2149 C C . LEU A 1 287 ? -7.223 2.412 10.18 1 97.75 287 LEU A C 1
ATOM 2151 O O . LEU A 1 287 ? -7.754 2.326 11.289 1 97.75 287 LEU A O 1
ATOM 2155 N N . ALA A 1 288 ? -5.988 2.016 9.938 1 95.62 288 ALA A N 1
ATOM 2156 C CA . ALA A 1 288 ? -5.199 1.341 10.969 1 95.62 288 ALA A CA 1
ATOM 2157 C C . ALA A 1 288 ? -4.898 2.277 12.133 1 95.62 288 ALA A C 1
ATOM 2159 O O . ALA A 1 288 ? -4.777 1.836 13.273 1 95.62 288 ALA A O 1
ATOM 2160 N N . ARG A 1 289 ? -4.801 3.525 11.875 1 97.06 289 ARG A N 1
ATOM 2161 C CA . ARG A 1 289 ? -4.445 4.496 12.898 1 97.06 289 ARG A CA 1
ATOM 2162 C C . ARG A 1 289 ? -5.684 5.012 13.625 1 97.06 289 ARG A C 1
ATOM 2164 O O . ARG A 1 289 ? -5.578 5.688 14.648 1 97.06 289 ARG A O 1
ATOM 2171 N N . SER A 1 290 ? -6.879 4.707 13.102 1 97.69 290 SER A N 1
ATOM 2172 C CA . SER A 1 290 ? -8.141 5.117 13.719 1 97.69 290 SER A CA 1
ATOM 2173 C C . SER A 1 290 ? -8.562 4.137 14.805 1 97.69 290 SER A C 1
ATOM 2175 O O . SER A 1 290 ? -9.633 3.525 14.719 1 97.69 290 SER A O 1
ATOM 2177 N N . GLY A 1 291 ? -7.781 4.117 15.891 1 95.69 291 GLY A N 1
ATOM 2178 C CA . GLY A 1 291 ? -7.941 3.117 16.938 1 95.69 291 GLY A CA 1
ATOM 2179 C C . GLY A 1 291 ? -9.117 3.395 17.844 1 95.69 291 GLY A C 1
ATOM 2180 O O . GLY A 1 291 ? -9.562 2.506 18.578 1 95.69 291 GLY A O 1
ATOM 2181 N N . ALA A 1 292 ? -9.586 4.629 17.875 1 96.75 292 ALA A N 1
ATOM 2182 C CA . ALA A 1 292 ? -10.711 4.973 18.75 1 96.75 292 ALA A CA 1
ATOM 2183 C C . ALA A 1 292 ? -12.039 4.836 18 1 96.75 292 ALA A C 1
ATOM 2185 O O . ALA A 1 292 ? -13.109 5.027 18.594 1 96.75 292 ALA A O 1
ATOM 2186 N N . GLY A 1 293 ? -11.984 4.457 16.719 1 97.75 293 GLY A N 1
ATOM 2187 C CA . GLY A 1 293 ? -13.188 4.195 15.945 1 97.75 293 GLY A CA 1
ATOM 2188 C C . GLY A 1 293 ? -13.234 4.98 14.648 1 97.75 293 GLY A C 1
ATOM 2189 O O . GLY A 1 293 ? -12.367 5.82 14.391 1 97.75 293 GLY A O 1
ATOM 2190 N N . VAL A 1 294 ? -14.211 4.629 13.828 1 98.62 294 VAL A N 1
ATOM 2191 C CA . VAL A 1 294 ? -14.406 5.297 12.547 1 98.62 294 VAL A CA 1
ATOM 2192 C C . VAL A 1 294 ? -15.883 5.648 12.367 1 98.62 294 VAL A C 1
ATOM 2194 O O . VAL A 1 294 ? -16.766 4.836 12.664 1 98.62 294 VAL A O 1
ATOM 2197 N N . VAL A 1 295 ? -16.125 6.891 11.945 1 98.69 295 VAL A N 1
ATOM 2198 C CA . VAL A 1 295 ? -17.453 7.34 11.555 1 98.69 295 VAL A CA 1
ATOM 2199 C C . VAL A 1 295 ? -17.562 7.395 10.031 1 98.69 295 VAL A C 1
ATOM 2201 O O . VAL A 1 295 ? -16.734 8.023 9.375 1 98.69 295 VAL A O 1
ATOM 2204 N N . PHE A 1 296 ? -18.594 6.699 9.531 1 98.44 296 PHE A N 1
ATOM 2205 C CA . PHE A 1 296 ? -18.812 6.676 8.094 1 98.44 296 PHE A CA 1
ATOM 2206 C C . PHE A 1 296 ? -20.031 7.508 7.723 1 98.44 296 PHE A C 1
ATOM 2208 O O . PHE A 1 296 ? -21.172 7.113 7.988 1 98.44 296 PHE A O 1
ATOM 2215 N N . LEU A 1 297 ? -19.75 8.68 7.121 1 97.44 297 LEU A N 1
ATOM 2216 C CA . LEU A 1 297 ? -20.812 9.523 6.578 1 97.44 297 LEU A CA 1
ATOM 2217 C C . LEU A 1 297 ? -21.25 9.023 5.207 1 97.44 297 LEU A C 1
ATOM 2219 O O . LEU A 1 297 ? -20.609 8.156 4.617 1 97.44 297 LEU A O 1
ATOM 2223 N N . PRO A 1 298 ? -22.375 9.547 4.707 1 95.12 298 PRO A N 1
ATOM 2224 C CA . PRO A 1 298 ? -22.812 9.102 3.383 1 95.12 298 PRO A CA 1
ATOM 2225 C C . PRO A 1 298 ? -21.75 9.312 2.303 1 95.12 298 PRO A C 1
ATOM 2227 O O . PRO A 1 298 ? -21.062 10.336 2.301 1 95.12 298 PRO A O 1
ATOM 2230 N N . GLY A 1 299 ? -21.594 8.328 1.528 1 94 299 GLY A N 1
ATOM 2231 C CA . GLY A 1 299 ? -20.688 8.305 0.395 1 94 299 GLY A CA 1
ATOM 2232 C C . GLY A 1 299 ? -21.078 7.289 -0.663 1 94 299 GLY A C 1
ATOM 2233 O O . GLY A 1 299 ? -22.25 6.902 -0.759 1 94 299 GLY A O 1
ATOM 2234 N N . ALA A 1 300 ? -20.156 6.961 -1.485 1 94.56 300 ALA A N 1
ATOM 2235 C CA . ALA A 1 300 ? -20.422 6.02 -2.57 1 94.56 300 ALA A CA 1
ATOM 2236 C C . ALA A 1 300 ? -19.422 4.863 -2.541 1 94.56 300 ALA A C 1
ATOM 2238 O O . ALA A 1 300 ? -19.234 4.227 -1.501 1 94.56 300 ALA A O 1
ATOM 2239 N N . ALA A 1 301 ? -18.859 4.555 -3.715 1 96.56 301 ALA A N 1
ATOM 2240 C CA . ALA A 1 301 ? -18.016 3.361 -3.828 1 96.56 301 ALA A CA 1
ATOM 2241 C C . ALA A 1 301 ? -16.797 3.457 -2.914 1 96.56 301 ALA A C 1
ATOM 2243 O O . ALA A 1 301 ? -16.422 2.479 -2.266 1 96.56 301 ALA A O 1
ATOM 2244 N N . GLY A 1 302 ? -16.188 4.617 -2.816 1 95.06 302 GLY A N 1
ATOM 2245 C CA . GLY A 1 302 ? -15.031 4.801 -1.955 1 95.06 302 GLY A CA 1
ATOM 2246 C C . GLY A 1 302 ? -15.336 4.57 -0.488 1 95.06 302 GLY A C 1
ATOM 2247 O O . GLY A 1 302 ? -14.578 3.904 0.214 1 95.06 302 GLY A O 1
ATOM 2248 N N . THR A 1 303 ? -16.422 5.094 -0.049 1 96.81 303 THR A N 1
ATOM 2249 C CA . THR A 1 303 ? -16.797 4.93 1.351 1 96.81 303 THR A CA 1
ATOM 2250 C C . THR A 1 303 ? -17.203 3.486 1.639 1 96.81 303 THR A C 1
ATOM 2252 O O . THR A 1 303 ? -16.859 2.941 2.691 1 96.81 303 THR A O 1
ATOM 2255 N N . VAL A 1 304 ? -17.938 2.879 0.697 1 98.19 304 VAL A N 1
ATOM 2256 C CA . VAL A 1 304 ? -18.297 1.471 0.844 1 98.19 304 VAL A CA 1
ATOM 2257 C C . VAL A 1 304 ? -17.016 0.632 0.988 1 98.19 304 VAL A C 1
ATOM 2259 O O . VAL A 1 304 ? -16.938 -0.224 1.871 1 98.19 304 VAL A O 1
ATOM 2262 N N . GLN A 1 305 ? -16.078 0.882 0.141 1 98 305 GLN A N 1
ATOM 2263 C CA . GLN A 1 305 ? -14.797 0.203 0.232 1 98 305 GLN A CA 1
ATOM 2264 C C . GLN A 1 305 ? -14.172 0.381 1.615 1 98 305 GLN A C 1
ATOM 2266 O O . GLN A 1 305 ? -13.688 -0.581 2.211 1 98 305 GLN A O 1
ATOM 2271 N N . GLU A 1 306 ? -14.195 1.558 2.139 1 98.06 306 GLU A N 1
ATOM 2272 C CA . GLU A 1 306 ? -13.602 1.855 3.441 1 98.06 306 GLU A CA 1
ATOM 2273 C C . GLU A 1 306 ? -14.328 1.104 4.555 1 98.06 306 GLU A C 1
ATOM 2275 O O . GLU A 1 306 ? -13.695 0.664 5.52 1 98.06 306 GLU A O 1
ATOM 2280 N N . ILE A 1 307 ? -15.641 0.982 4.441 1 98.69 307 ILE A N 1
ATOM 2281 C CA . ILE A 1 307 ? -16.422 0.25 5.438 1 98.69 307 ILE A CA 1
ATOM 2282 C C . ILE A 1 307 ? -15.891 -1.179 5.551 1 98.69 307 ILE A C 1
ATOM 2284 O O . ILE A 1 307 ? -15.609 -1.656 6.652 1 98.69 307 ILE A O 1
ATOM 2288 N N . PHE A 1 308 ? -15.664 -1.796 4.469 1 98.62 308 PHE A N 1
ATOM 2289 C CA . PHE A 1 308 ? -15.32 -3.213 4.531 1 98.62 308 PHE A CA 1
ATOM 2290 C C . PHE A 1 308 ? -13.82 -3.404 4.684 1 98.62 308 PHE A C 1
ATOM 2292 O O . PHE A 1 308 ? -13.367 -4.43 5.195 1 98.62 308 PHE A O 1
ATOM 2299 N N . ASP A 1 309 ? -13.016 -2.393 4.301 1 98 309 ASP A N 1
ATOM 2300 C CA . ASP A 1 309 ? -11.602 -2.383 4.672 1 98 309 ASP A CA 1
ATOM 2301 C C . ASP A 1 309 ? -11.43 -2.33 6.188 1 98 309 ASP A C 1
ATOM 2303 O O . ASP A 1 309 ? -10.492 -2.91 6.734 1 98 309 ASP A O 1
ATOM 2307 N N . ASN A 1 310 ? -12.297 -1.592 6.777 1 98.19 310 ASN A N 1
ATOM 2308 C CA . ASN A 1 310 ? -12.258 -1.469 8.234 1 98.19 310 ASN A CA 1
ATOM 2309 C C . ASN A 1 310 ? -12.852 -2.697 8.914 1 98.19 310 ASN A C 1
ATOM 2311 O O . ASN A 1 310 ? -12.383 -3.105 9.984 1 98.19 310 ASN A O 1
ATOM 2315 N N . ALA A 1 311 ? -13.836 -3.33 8.328 1 98.44 311 ALA A N 1
ATOM 2316 C CA . ALA A 1 311 ? -14.523 -4.488 8.891 1 98.44 311 ALA A CA 1
ATOM 2317 C C . ALA A 1 311 ? -13.617 -5.715 8.906 1 98.44 311 ALA A C 1
ATOM 2319 O O . ALA A 1 311 ? -13.703 -6.547 9.812 1 98.44 311 ALA A O 1
ATOM 2320 N N . THR A 1 312 ? -12.789 -5.836 7.93 1 96.94 312 THR A N 1
ATOM 2321 C CA . THR A 1 312 ? -12.008 -7.055 7.742 1 96.94 312 THR A CA 1
ATOM 2322 C C . THR A 1 312 ? -11.07 -7.285 8.922 1 96.94 312 THR A C 1
ATOM 2324 O O . THR A 1 312 ? -11.102 -8.344 9.547 1 96.94 312 THR A O 1
ATOM 2327 N N . PRO A 1 313 ? -10.219 -6.297 9.312 1 95.56 313 PRO A N 1
ATOM 2328 C CA . PRO A 1 313 ? -9.398 -6.531 10.5 1 95.56 313 PRO A CA 1
ATOM 2329 C C . PRO A 1 313 ? -10.227 -6.73 11.766 1 95.56 313 PRO A C 1
ATOM 2331 O O . PRO A 1 313 ? -9.82 -7.473 12.664 1 95.56 313 PRO A O 1
ATOM 2334 N N . ASN A 1 314 ? -11.359 -6.082 11.867 1 97.5 314 ASN A N 1
ATOM 2335 C CA . ASN A 1 314 ? -12.25 -6.297 13 1 97.5 314 ASN A CA 1
ATOM 2336 C C . ASN A 1 314 ? -12.789 -7.727 13.023 1 97.5 314 ASN A C 1
ATOM 2338 O O . ASN A 1 314 ? -12.875 -8.344 14.086 1 97.5 314 ASN A O 1
ATOM 2342 N N . TYR A 1 315 ? -13.164 -8.203 11.836 1 96.69 315 TYR A N 1
ATOM 2343 C CA . TYR A 1 315 ? -13.695 -9.555 11.664 1 96.69 315 TYR A CA 1
ATOM 2344 C C . TYR A 1 315 ? -12.672 -10.602 12.109 1 96.69 315 TYR A C 1
ATOM 2346 O O . TYR A 1 315 ? -13.016 -11.539 12.828 1 96.69 315 TYR A O 1
ATOM 2354 N N . TYR A 1 316 ? -11.422 -10.422 11.734 1 92.25 316 TYR A N 1
ATOM 2355 C CA . TYR A 1 316 ? -10.375 -11.406 12 1 92.25 316 TYR A CA 1
ATOM 2356 C C . TYR A 1 316 ? -9.617 -11.062 13.281 1 92.25 316 TYR A C 1
ATOM 2358 O O . TYR A 1 316 ? -8.773 -11.836 13.734 1 92.25 316 TYR A O 1
ATOM 2366 N N . GLU A 1 317 ? -9.836 -9.883 13.844 1 93.19 317 GLU A N 1
ATOM 2367 C CA . GLU A 1 317 ? -9.117 -9.383 15.016 1 93.19 317 GLU A CA 1
ATOM 2368 C C . GLU A 1 317 ? -7.613 -9.336 14.758 1 93.19 317 GLU A C 1
ATOM 2370 O O . GLU A 1 317 ? -6.816 -9.695 15.625 1 93.19 317 GLU A O 1
ATOM 2375 N N . SER A 1 318 ? -7.32 -8.906 13.531 1 86.81 318 SER A N 1
ATOM 2376 C CA . SER A 1 318 ? -5.922 -8.93 13.125 1 86.81 318 SER A CA 1
ATOM 2377 C C . SER A 1 318 ? -5.156 -7.746 13.711 1 86.81 318 SER A C 1
ATOM 2379 O O . SER A 1 318 ? -3.924 -7.734 13.711 1 86.81 318 SER A O 1
ATOM 2381 N N . ARG A 1 319 ? -5.832 -6.75 14.18 1 85.81 319 ARG A N 1
ATOM 2382 C CA . ARG A 1 319 ? -5.203 -5.586 14.797 1 85.81 319 ARG A CA 1
ATOM 2383 C C . ARG A 1 319 ? -5.551 -5.504 16.281 1 85.81 319 ARG A C 1
ATOM 2385 O O . ARG A 1 319 ? -5.516 -4.422 16.875 1 85.81 319 ARG A O 1
ATOM 2392 N N . GLY A 1 320 ? -5.992 -6.594 16.859 1 88.69 320 GLY A N 1
ATOM 2393 C CA . GLY A 1 320 ? -6.461 -6.594 18.234 1 88.69 320 GLY A CA 1
ATOM 2394 C C . GLY A 1 320 ? -7.977 -6.574 18.344 1 88.69 320 GLY A C 1
ATOM 2395 O O . GLY A 1 320 ? -8.68 -7.09 17.469 1 88.69 320 GLY A O 1
ATOM 2396 N N . GLU A 1 321 ? -8.422 -6.047 19.438 1 92.94 321 GLU A N 1
ATOM 2397 C CA . GLU A 1 321 ? -9.859 -5.969 19.656 1 92.94 321 GLU A CA 1
ATOM 2398 C C . GLU A 1 321 ? -10.531 -5.102 18.594 1 92.94 321 GLU A C 1
ATOM 2400 O O . GLU A 1 321 ? -9.977 -4.086 18.172 1 92.94 321 GLU A O 1
ATOM 2405 N N . PRO A 1 322 ? -11.711 -5.492 18.188 1 96.5 322 PRO A N 1
ATOM 2406 C CA . PRO A 1 322 ? -12.414 -4.703 17.172 1 96.5 322 PRO A CA 1
ATOM 2407 C C . PRO A 1 322 ? -12.625 -3.252 17.609 1 96.5 322 PRO A C 1
ATOM 2409 O O . PRO A 1 322 ? -12.883 -2.984 18.781 1 96.5 322 PRO A O 1
ATOM 2412 N N . THR A 1 323 ? -12.484 -2.348 16.703 1 96.69 323 THR A N 1
ATOM 2413 C CA . THR A 1 323 ? -12.711 -0.925 16.922 1 96.69 323 THR A CA 1
ATOM 2414 C C . THR A 1 323 ? -14.117 -0.527 16.484 1 96.69 323 THR A C 1
ATOM 2416 O O . THR A 1 323 ? -14.695 -1.145 15.586 1 96.69 323 THR A O 1
ATOM 2419 N N . PRO A 1 324 ? -14.664 0.53 17.094 1 98.19 324 PRO A N 1
ATOM 2420 C CA . PRO A 1 324 ? -16.031 0.96 16.781 1 98.19 324 PRO A CA 1
ATOM 2421 C C . PRO A 1 324 ? -16.188 1.429 15.344 1 98.19 324 PRO A C 1
ATOM 2423 O O . PRO A 1 324 ? -15.297 2.084 14.805 1 98.19 324 PRO A O 1
ATOM 2426 N N . MET A 1 325 ? -17.312 1.02 14.758 1 98.75 325 MET A N 1
ATOM 2427 C CA . MET A 1 325 ? -17.75 1.495 13.445 1 98.75 325 MET A CA 1
ATOM 2428 C C . MET A 1 325 ? -19.141 2.117 13.531 1 98.75 325 MET A C 1
ATOM 2430 O O . MET A 1 325 ? -20.109 1.438 13.875 1 98.75 325 MET A O 1
ATOM 2434 N N . VAL A 1 326 ? -19.219 3.406 13.242 1 98.75 326 VAL A N 1
ATOM 2435 C CA . VAL A 1 326 ? -20.5 4.09 13.281 1 98.75 326 VAL A CA 1
ATOM 2436 C C . VAL A 1 326 ? -20.891 4.57 11.883 1 98.75 326 VAL A C 1
ATOM 2438 O O . VAL A 1 326 ? -20.188 5.402 11.297 1 98.75 326 VAL A O 1
ATOM 2441 N N . LEU A 1 327 ? -21.969 4.004 11.328 1 98.75 327 LEU A N 1
ATOM 2442 C CA . LEU A 1 327 ? -22.516 4.473 10.062 1 98.75 327 LEU A CA 1
ATOM 2443 C C . LEU A 1 327 ? -23.625 5.484 10.289 1 98.75 327 LEU A C 1
ATOM 2445 O O . LEU A 1 327 ? -24.469 5.297 11.18 1 98.75 327 LEU A O 1
ATOM 2449 N N . VAL A 1 328 ? -23.562 6.59 9.555 1 97.94 328 VAL A N 1
ATOM 2450 C CA . VAL A 1 328 ? -24.531 7.676 9.719 1 97.94 328 VAL A CA 1
ATOM 2451 C C . VAL A 1 328 ? -25.469 7.727 8.516 1 97.94 328 VAL A C 1
ATOM 2453 O O . VAL A 1 328 ? -25.016 7.742 7.371 1 97.94 328 VAL A O 1
ATOM 2456 N N . ASP A 1 329 ? -26.828 7.922 8.781 1 97.06 329 ASP A N 1
ATOM 2457 C CA . ASP A 1 329 ? -27.875 7.992 7.777 1 97.06 329 ASP A CA 1
ATOM 2458 C C . ASP A 1 329 ? -28.406 6.602 7.441 1 97.06 329 ASP A C 1
ATOM 2460 O O . ASP A 1 329 ? -27.969 5.98 6.473 1 97.06 329 ASP A O 1
ATOM 2464 N N . GLU A 1 330 ? -29.422 6.207 8.156 1 97.81 330 GLU A N 1
ATOM 2465 C CA . GLU A 1 330 ? -30 4.875 8.039 1 97.81 330 GLU A CA 1
ATOM 2466 C C . GLU A 1 330 ? -30.516 4.629 6.621 1 97.81 330 GLU A C 1
ATOM 2468 O O . GLU A 1 330 ? -30.312 3.551 6.059 1 97.81 330 GLU A O 1
ATOM 2473 N N . GLY A 1 331 ? -31.172 5.574 6.098 1 97.69 331 GLY A N 1
ATOM 2474 C CA . GLY A 1 331 ? -31.688 5.441 4.742 1 97.69 331 GLY A CA 1
ATOM 2475 C C . GLY A 1 331 ? -30.594 5.188 3.715 1 97.69 331 GLY A C 1
ATOM 2476 O O . GLY A 1 331 ? -30.75 4.332 2.838 1 97.69 331 GLY A O 1
ATOM 2477 N N . HIS A 1 332 ? -29.484 5.84 3.871 1 97.06 332 HIS A N 1
ATOM 2478 C CA . HIS A 1 332 ? -28.391 5.711 2.92 1 97.06 332 HIS A CA 1
ATOM 2479 C C . HIS A 1 332 ? -27.781 4.312 2.959 1 97.06 332 HIS A C 1
ATOM 2481 O O . HIS A 1 332 ? -27.609 3.682 1.914 1 97.06 332 HIS A O 1
ATOM 2487 N N . TRP A 1 333 ? -27.625 3.711 4.172 1 98.5 333 TRP A N 1
ATOM 2488 C CA . TRP A 1 333 ? -26.828 2.496 4.316 1 98.5 333 TRP A CA 1
ATOM 2489 C C . TRP A 1 333 ? -27.719 1.261 4.359 1 98.5 333 TRP A C 1
ATOM 2491 O O . TRP A 1 333 ? -27.234 0.132 4.418 1 98.5 333 TRP A O 1
ATOM 2501 N N . THR A 1 334 ? -29.078 1.475 4.281 1 98.38 334 THR A N 1
ATOM 2502 C CA . THR A 1 334 ? -29.969 0.315 4.281 1 98.38 334 THR A CA 1
ATOM 2503 C C . THR A 1 334 ? -30.766 0.243 2.982 1 98.38 334 THR A C 1
ATOM 2505 O O . THR A 1 334 ? -31.172 -0.839 2.559 1 98.38 334 THR A O 1
ATOM 2508 N N . ARG A 1 335 ? -30.906 1.394 2.316 1 97.5 335 ARG A N 1
ATOM 2509 C CA . ARG A 1 335 ? -31.766 1.404 1.134 1 97.5 335 ARG A CA 1
ATOM 2510 C C . ARG A 1 335 ? -30.984 1.819 -0.106 1 97.5 335 ARG A C 1
ATOM 2512 O O . ARG A 1 335 ? -30.922 1.08 -1.092 1 97.5 335 ARG A O 1
ATOM 2519 N N . GLU A 1 336 ? -30.344 2.936 -0.053 1 97.5 336 GLU A N 1
ATOM 2520 C CA . GLU A 1 336 ? -29.609 3.42 -1.222 1 97.5 336 GLU A CA 1
ATOM 2521 C C . GLU A 1 336 ? -28.406 2.543 -1.517 1 97.5 336 GLU A C 1
ATOM 2523 O O . GLU A 1 336 ? -28.25 2.033 -2.629 1 97.5 336 GLU A O 1
ATOM 2528 N N . LEU A 1 337 ? -27.578 2.324 -0.529 1 98.31 337 LEU A N 1
ATOM 2529 C CA . LEU A 1 337 ? -26.438 1.423 -0.549 1 98.31 337 LEU A CA 1
ATOM 2530 C C . LEU A 1 337 ? -26.453 0.503 0.667 1 98.31 337 LEU A C 1
ATOM 2532 O O . LEU A 1 337 ? -25.875 0.837 1.709 1 98.31 337 LEU A O 1
ATOM 2536 N N . PRO A 1 338 ? -27.031 -0.615 0.482 1 98.56 338 PRO A N 1
ATOM 2537 C CA . PRO A 1 338 ? -27.281 -1.469 1.647 1 98.56 338 PRO A CA 1
ATOM 2538 C C . PRO A 1 338 ? -26 -2.094 2.197 1 98.56 338 PRO A C 1
ATOM 2540 O O . PRO A 1 338 ? -25.875 -3.322 2.238 1 98.56 338 PRO A O 1
ATOM 2543 N N . ALA A 1 339 ? -25.094 -1.326 2.686 1 98.81 339 ALA A N 1
ATOM 2544 C CA . ALA A 1 339 ? -23.859 -1.763 3.324 1 98.81 339 ALA A CA 1
ATOM 2545 C C . ALA A 1 339 ? -24.125 -2.299 4.73 1 98.81 339 ALA A C 1
ATOM 2547 O O . ALA A 1 339 ? -23.422 -3.201 5.199 1 98.81 339 ALA A O 1
ATOM 2548 N N . TRP A 1 340 ? -25.156 -1.746 5.387 1 98.81 340 TRP A N 1
ATOM 2549 C CA . TRP A 1 340 ? -25.422 -2.1 6.777 1 98.81 340 TRP A CA 1
ATOM 2550 C C . TRP A 1 340 ? -25.828 -3.566 6.898 1 98.81 340 TRP A C 1
ATOM 2552 O O . TRP A 1 340 ? -25.281 -4.301 7.723 1 98.81 340 TRP A O 1
ATOM 2562 N N . PRO A 1 341 ? -26.781 -4.09 6.043 1 98.62 341 PRO A N 1
ATOM 2563 C CA . PRO A 1 341 ? -27.125 -5.512 6.156 1 98.62 341 PRO A CA 1
ATOM 2564 C C . PRO A 1 341 ? -25.906 -6.426 5.965 1 98.62 341 PRO A C 1
ATOM 2566 O O . PRO A 1 341 ? -25.781 -7.438 6.66 1 98.62 341 PRO A O 1
ATOM 2569 N N . LEU A 1 342 ? -25.062 -6.109 5.023 1 98.81 342 LEU A N 1
ATOM 2570 C CA . LEU A 1 342 ? -23.875 -6.906 4.777 1 98.81 342 LEU A CA 1
ATOM 2571 C C . LEU A 1 342 ? -22.922 -6.84 5.973 1 98.81 342 LEU A C 1
ATOM 2573 O O . LEU A 1 342 ? -22.406 -7.867 6.414 1 98.81 342 LEU A O 1
ATOM 2577 N N . LEU A 1 343 ? -22.734 -5.617 6.52 1 98.88 343 LEU A N 1
ATOM 2578 C CA . LEU A 1 343 ? -21.875 -5.438 7.684 1 98.88 343 LEU A CA 1
ATOM 2579 C C . LEU A 1 343 ? -22.406 -6.223 8.883 1 98.88 343 LEU A C 1
ATOM 2581 O O . LEU A 1 343 ? -21.625 -6.871 9.594 1 98.88 343 LEU A O 1
ATOM 2585 N N . ARG A 1 344 ? -23.688 -6.211 9.086 1 98.69 344 ARG A N 1
ATOM 2586 C CA . ARG A 1 344 ? -24.312 -6.938 10.188 1 98.69 344 ARG A CA 1
ATOM 2587 C C . ARG A 1 344 ? -24.125 -8.438 10.031 1 98.69 344 ARG A C 1
ATOM 2589 O O . ARG A 1 344 ? -23.875 -9.148 11.008 1 98.69 344 ARG A O 1
ATOM 2596 N N . SER A 1 345 ? -24.281 -8.898 8.789 1 98.62 345 SER A N 1
ATOM 2597 C CA . SER A 1 345 ? -24.094 -10.32 8.531 1 98.62 345 SER A CA 1
ATOM 2598 C C . SER A 1 345 ? -22.656 -10.75 8.859 1 98.62 345 SER A C 1
ATOM 2600 O O . SER A 1 345 ? -22.438 -11.805 9.453 1 98.62 345 SER A O 1
ATOM 2602 N N . LEU A 1 346 ? -21.688 -9.938 8.477 1 98.31 346 LEU A N 1
ATOM 2603 C CA . LEU A 1 346 ? -20.281 -10.227 8.773 1 98.31 346 LEU A CA 1
ATOM 2604 C C . LEU A 1 346 ? -20.031 -10.219 10.273 1 98.31 346 LEU A C 1
ATOM 2606 O O . LEU A 1 346 ? -19.281 -11.039 10.789 1 98.31 346 LEU A O 1
ATOM 2610 N N . ALA A 1 347 ? -20.703 -9.328 11 1 98.44 347 ALA A N 1
ATOM 2611 C CA . ALA A 1 347 ? -20.438 -9.102 12.414 1 98.44 347 ALA A CA 1
ATOM 2612 C C . ALA A 1 347 ? -21.141 -10.148 13.281 1 98.44 347 ALA A C 1
ATOM 2614 O O . ALA A 1 347 ? -20.75 -10.375 14.43 1 98.44 347 ALA A O 1
ATOM 2615 N N . ALA A 1 348 ? -22.203 -10.758 12.766 1 98.12 348 ALA A N 1
ATOM 2616 C CA . ALA A 1 348 ? -23.078 -11.633 13.547 1 98.12 348 ALA A CA 1
ATOM 2617 C C . ALA A 1 348 ? -22.281 -12.75 14.211 1 98.12 348 ALA A C 1
ATOM 2619 O O . ALA A 1 348 ? -21.562 -13.492 13.539 1 98.12 348 ALA A O 1
ATOM 2620 N N . GLY A 1 349 ? -22.391 -12.805 15.523 1 97.5 349 GLY A N 1
ATOM 2621 C CA . GLY A 1 349 ? -21.766 -13.875 16.297 1 97.5 349 GLY A CA 1
ATOM 2622 C C . GLY A 1 349 ? -20.297 -13.648 16.562 1 97.5 349 GLY A C 1
ATOM 2623 O O . GLY A 1 349 ? -19.609 -14.523 17.094 1 97.5 349 GLY A O 1
ATOM 2624 N N . ARG A 1 350 ? -19.766 -12.508 16.203 1 97.12 350 ARG A N 1
ATOM 2625 C CA . ARG A 1 350 ? -18.344 -12.203 16.391 1 97.12 350 ARG A CA 1
ATOM 2626 C C . ARG A 1 350 ? -18.141 -11.07 17.391 1 97.12 350 ARG A C 1
ATOM 2628 O O . ARG A 1 350 ? -19.109 -10.398 17.766 1 97.12 350 ARG A O 1
ATOM 2635 N N . ALA A 1 351 ? -16.906 -10.875 17.734 1 96.38 351 ALA A N 1
ATOM 2636 C CA . ALA A 1 351 ? -16.578 -9.828 18.703 1 96.38 351 ALA A CA 1
ATOM 2637 C C . ALA A 1 351 ? -16.953 -8.453 18.172 1 96.38 351 ALA A C 1
ATOM 2639 O O . ALA A 1 351 ? -17.328 -7.566 18.953 1 96.38 351 ALA A O 1
ATOM 2640 N N . MET A 1 352 ? -16.953 -8.297 16.875 1 97.75 352 MET A N 1
ATOM 2641 C CA . MET A 1 352 ? -17.203 -6.973 16.312 1 97.75 352 MET A CA 1
ATOM 2642 C C . MET A 1 352 ? -18.688 -6.633 16.359 1 97.75 352 MET A C 1
ATOM 2644 O O . MET A 1 352 ? -19.062 -5.48 16.156 1 97.75 352 MET A O 1
ATOM 2648 N N . GLU A 1 353 ? -19.531 -7.59 16.672 1 98.12 353 GLU A N 1
ATOM 2649 C CA . GLU A 1 353 ? -20.969 -7.379 16.641 1 98.12 353 GLU A CA 1
ATOM 2650 C C . GLU A 1 353 ? -21.375 -6.258 17.594 1 98.12 353 GLU A C 1
ATOM 2652 O O . GLU A 1 353 ? -22.266 -5.457 17.266 1 98.12 353 GLU A O 1
ATOM 2657 N N . SER A 1 354 ? -20.703 -6.168 18.688 1 97.19 354 SER A N 1
ATOM 2658 C CA . SER A 1 354 ? -21.047 -5.156 19.688 1 97.19 354 SER A CA 1
ATOM 2659 C C . SER A 1 354 ? -20.328 -3.838 19.391 1 97.19 354 SER A C 1
ATOM 2661 O O . SER A 1 354 ? -20.453 -2.885 20.172 1 97.19 354 SER A O 1
ATOM 2663 N N . ARG A 1 355 ? -19.578 -3.764 18.312 1 98.06 355 ARG A N 1
ATOM 2664 C CA . ARG A 1 355 ? -18.766 -2.584 18.031 1 98.06 355 ARG A CA 1
ATOM 2665 C C . ARG A 1 355 ? -19.281 -1.851 16.797 1 98.06 355 ARG A C 1
ATOM 2667 O O . ARG A 1 355 ? -18.609 -0.939 16.297 1 98.06 355 ARG A O 1
ATOM 2674 N N . ILE A 1 356 ? -20.438 -2.252 16.266 1 98.75 356 ILE A N 1
ATOM 2675 C CA . ILE A 1 356 ? -20.984 -1.554 15.109 1 98.75 356 ILE A CA 1
ATOM 2676 C C . ILE A 1 356 ? -22.312 -0.893 15.484 1 98.75 356 ILE A C 1
ATOM 2678 O O . ILE A 1 356 ? -23.062 -1.419 16.297 1 98.75 356 ILE A O 1
ATOM 2682 N N . ALA A 1 357 ? -22.578 0.309 14.922 1 98.69 357 ALA A N 1
ATOM 2683 C CA . ALA A 1 357 ? -23.828 1.026 15.141 1 98.69 357 ALA A CA 1
ATOM 2684 C C . ALA A 1 357 ? -24.25 1.788 13.891 1 98.69 357 ALA A C 1
ATOM 2686 O O . ALA A 1 357 ? -23.406 2.229 13.109 1 98.69 357 ALA A O 1
ATOM 2687 N N . LEU A 1 358 ? -25.531 1.83 13.664 1 98.75 358 LEU A N 1
ATOM 2688 C CA . LEU A 1 358 ? -26.156 2.65 12.641 1 98.75 358 LEU A CA 1
ATOM 2689 C C . LEU A 1 358 ? -27.031 3.732 13.273 1 98.75 358 LEU A C 1
ATOM 2691 O O . LEU A 1 358 ? -27.922 3.432 14.07 1 98.75 358 LEU A O 1
ATOM 2695 N N . VAL A 1 359 ? -26.719 4.988 12.953 1 98.25 359 VAL A N 1
ATOM 2696 C CA . VAL A 1 359 ? -27.5 6.09 13.5 1 98.25 359 VAL A CA 1
ATOM 2697 C C . VAL A 1 359 ? -28.172 6.863 12.367 1 98.25 359 VAL A C 1
ATOM 2699 O O . VAL A 1 359 ? -27.719 6.816 11.219 1 98.25 359 VAL A O 1
ATOM 2702 N N . ASP A 1 360 ? -29.203 7.617 12.617 1 97.19 360 ASP A N 1
ATOM 2703 C CA . ASP A 1 360 ? -29.969 8.328 11.602 1 97.19 360 ASP A CA 1
ATOM 2704 C C . ASP A 1 360 ? -29.359 9.695 11.312 1 97.19 360 ASP A C 1
ATOM 2706 O O . ASP A 1 360 ? -29.297 10.125 10.156 1 97.19 360 ASP A O 1
ATOM 2710 N N . ARG A 1 361 ? -28.922 10.281 12.383 1 94.94 361 ARG A N 1
ATOM 2711 C CA . ARG A 1 361 ? -28.453 11.664 12.25 1 94.94 361 ARG A CA 1
ATOM 2712 C C . ARG A 1 361 ? -27 11.797 12.703 1 94.94 361 ARG A C 1
ATOM 2714 O O . ARG A 1 361 ? -26.578 11.133 13.656 1 94.94 361 ARG A O 1
ATOM 2721 N N . ILE A 1 362 ? -26.297 12.758 12.039 1 93.75 362 ILE A N 1
ATOM 2722 C CA . ILE A 1 362 ? -24.875 12.961 12.258 1 93.75 362 ILE A CA 1
ATOM 2723 C C . ILE A 1 362 ? -24.625 13.375 13.703 1 93.75 362 ILE A C 1
ATOM 2725 O O . ILE A 1 362 ? -23.609 13.008 14.297 1 93.75 362 ILE A O 1
ATOM 2729 N N . GLU A 1 363 ? -25.547 14.031 14.406 1 93 363 GLU A N 1
ATOM 2730 C CA . GLU A 1 363 ? -25.406 14.523 15.781 1 93 363 GLU A CA 1
ATOM 2731 C C . GLU A 1 363 ? -25.375 13.367 16.766 1 93 363 GLU A C 1
ATOM 2733 O O . GLU A 1 363 ? -24.922 13.531 17.906 1 93 363 GLU A O 1
ATOM 2738 N N . GLN A 1 364 ? -25.766 12.211 16.328 1 96.06 364 GLN A N 1
ATOM 2739 C CA . GLN A 1 364 ? -25.844 11.039 17.188 1 96.06 364 GLN A CA 1
ATOM 2740 C C . GLN A 1 364 ? -24.516 10.273 17.188 1 96.06 364 GLN A C 1
ATOM 2742 O O . GLN A 1 364 ? -24.297 9.406 18.031 1 96.06 364 GLN A O 1
ATOM 2747 N N . ALA A 1 365 ? -23.641 10.547 16.281 1 95.5 365 ALA A N 1
ATOM 2748 C CA . ALA A 1 365 ? -22.453 9.742 16.047 1 95.5 365 ALA A CA 1
ATOM 2749 C C . ALA A 1 365 ? -21.516 9.789 17.25 1 95.5 365 ALA A C 1
ATOM 2751 O O . ALA A 1 365 ? -21.016 8.75 17.688 1 95.5 365 ALA A O 1
ATOM 2752 N N . PRO A 1 366 ? -21.281 10.977 17.875 1 94.44 366 PRO A N 1
ATOM 2753 C CA . PRO A 1 366 ? -20.359 11.016 19.016 1 94.44 366 PRO A CA 1
ATOM 2754 C C . PRO A 1 366 ? -20.828 10.164 20.188 1 94.44 366 PRO A C 1
ATOM 2756 O O . PRO A 1 366 ? -20.031 9.445 20.797 1 94.44 366 PRO A O 1
ATOM 2759 N N . GLU A 1 367 ? -22.109 10.234 20.453 1 94.62 367 GLU A N 1
ATOM 2760 C CA . GLU A 1 367 ? -22.656 9.438 21.547 1 94.62 367 GLU A CA 1
ATOM 2761 C C . GLU A 1 367 ? -22.594 7.941 21.219 1 94.62 367 GLU A C 1
ATOM 2763 O O . GLU A 1 367 ? -22.312 7.125 22.094 1 94.62 367 GLU A O 1
ATOM 2768 N N . ALA A 1 368 ? -22.891 7.605 20 1 96.56 368 ALA A N 1
ATOM 2769 C CA . ALA A 1 368 ? -22.781 6.211 19.578 1 96.56 368 ALA A CA 1
ATOM 2770 C C . ALA A 1 368 ? -21.359 5.695 19.734 1 96.56 368 ALA A C 1
ATOM 2772 O O . ALA A 1 368 ? -21.141 4.574 20.219 1 96.56 368 ALA A O 1
ATOM 2773 N N . LEU A 1 369 ? -20.391 6.492 19.344 1 96 369 LEU A N 1
ATOM 2774 C CA . LEU A 1 369 ? -18.984 6.129 19.469 1 96 369 LEU A CA 1
ATOM 2775 C C . LEU A 1 369 ? -18.594 5.898 20.922 1 96 369 LEU A C 1
ATOM 2777 O O . LEU A 1 369 ? -17.922 4.922 21.25 1 96 369 LEU A O 1
ATOM 2781 N N . LYS A 1 370 ? -19.062 6.727 21.828 1 91.69 370 LYS A N 1
ATOM 2782 C CA . LYS A 1 370 ? -18.766 6.602 23.25 1 91.69 370 LYS A CA 1
ATOM 2783 C C . LYS A 1 370 ? -19.359 5.312 23.812 1 91.69 370 LYS A C 1
ATOM 2785 O O . LYS A 1 370 ? -18.719 4.625 24.609 1 91.69 370 LYS A O 1
ATOM 2790 N N . ARG A 1 371 ? -20.516 4.996 23.375 1 93.94 371 ARG A N 1
ATOM 2791 C CA . ARG A 1 371 ? -21.188 3.789 23.844 1 93.94 371 ARG A CA 1
ATOM 2792 C C . ARG A 1 371 ? -20.438 2.535 23.406 1 93.94 371 ARG A C 1
ATOM 2794 O O . ARG A 1 371 ? -20.375 1.559 24.156 1 93.94 371 ARG A O 1
ATOM 2801 N N . LEU A 1 372 ? -19.938 2.586 22.203 1 95 372 LEU A N 1
ATOM 2802 C CA . LEU A 1 372 ? -19.25 1.428 21.641 1 95 372 LEU A CA 1
ATOM 2803 C C . LEU A 1 372 ? -17.891 1.235 22.297 1 95 372 LEU A C 1
ATOM 2805 O O . LEU A 1 372 ? -17.344 0.125 22.312 1 95 372 LEU A O 1
ATOM 2809 N N . CYS A 1 373 ? -17.188 2.305 22.719 1 84.56 373 CYS A N 1
ATOM 2810 C CA . CYS A 1 373 ? -15.875 2.246 23.359 1 84.56 373 CYS A CA 1
ATOM 2811 C C . CYS A 1 373 ? -16 1.783 24.797 1 84.56 373 CYS A C 1
ATOM 2813 O O . CYS A 1 373 ? -15.031 1.286 25.375 1 84.56 373 CYS A O 1
ATOM 2815 N N . GLY A 1 374 ? -17.172 1.539 25.391 1 71.88 374 GLY A N 1
ATOM 2816 C CA . GLY A 1 374 ? -17.359 1.24 26.797 1 71.88 374 GLY A CA 1
ATOM 2817 C C . GLY A 1 374 ? -17.234 2.459 27.688 1 71.88 374 GLY A C 1
ATOM 2818 O O . GLY A 1 374 ? -16.469 3.383 27.375 1 71.88 374 GLY A O 1
ATOM 2819 N N . MET B 1 1 ? 23.859 -22.297 -7.066 1 25.95 1 MET B N 1
ATOM 2820 C CA . MET B 1 1 ? 23.594 -21.188 -7.969 1 25.95 1 MET B CA 1
ATOM 2821 C C . MET B 1 1 ? 22.312 -21.438 -8.773 1 25.95 1 MET B C 1
ATOM 2823 O O . MET B 1 1 ? 22.281 -22.297 -9.641 1 25.95 1 MET B O 1
ATOM 2827 N N . HIS B 1 2 ? 21.172 -21.266 -8.195 1 31.11 2 HIS B N 1
ATOM 2828 C CA . HIS B 1 2 ? 19.969 -21.656 -8.914 1 31.11 2 HIS B CA 1
ATOM 2829 C C . HIS B 1 2 ? 19.812 -20.875 -10.211 1 31.11 2 HIS B C 1
ATOM 2831 O O . HIS B 1 2 ? 20.219 -19.703 -10.281 1 31.11 2 HIS B O 1
ATOM 2837 N N . PRO B 1 3 ? 19.719 -21.625 -11.273 1 34.5 3 PRO B N 1
ATOM 2838 C CA . PRO B 1 3 ? 19.656 -20.984 -12.586 1 34.5 3 PRO B CA 1
ATOM 2839 C C . PRO B 1 3 ? 18.594 -19.875 -12.656 1 34.5 3 PRO B C 1
ATOM 2841 O O . PRO B 1 3 ? 17.594 -19.953 -11.953 1 34.5 3 PRO B O 1
ATOM 2844 N N . THR B 1 4 ? 19.031 -18.688 -13.016 1 35.22 4 THR B N 1
ATOM 2845 C CA . THR B 1 4 ? 18.172 -17.547 -13.305 1 35.22 4 THR B CA 1
ATOM 2846 C C . THR B 1 4 ? 17.156 -17.891 -14.391 1 35.22 4 THR B C 1
ATOM 2848 O O . THR B 1 4 ? 17.531 -18.328 -15.484 1 35.22 4 THR B O 1
ATOM 2851 N N . PRO B 1 5 ? 15.953 -18.156 -14.164 1 34.22 5 PRO B N 1
ATOM 2852 C CA . PRO B 1 5 ? 15.031 -18.453 -15.258 1 34.22 5 PRO B CA 1
ATOM 2853 C C . PRO B 1 5 ? 15.188 -17.5 -16.438 1 34.22 5 PRO B C 1
ATOM 2855 O O . PRO B 1 5 ? 15.672 -16.375 -16.266 1 34.22 5 PRO B O 1
ATOM 2858 N N . ALA B 1 6 ? 15.031 -18.109 -17.75 1 37.31 6 ALA B N 1
ATOM 2859 C CA . ALA B 1 6 ? 15.086 -17.422 -19.047 1 37.31 6 ALA B CA 1
ATOM 2860 C C . ALA B 1 6 ? 14.164 -16.203 -19.047 1 37.31 6 ALA B C 1
ATOM 2862 O O . ALA B 1 6 ? 12.984 -16.312 -18.719 1 37.31 6 ALA B O 1
ATOM 2863 N N . GLN B 1 7 ? 14.727 -14.984 -18.891 1 37.97 7 GLN B N 1
ATOM 2864 C CA . GLN B 1 7 ? 13.992 -13.727 -18.828 1 37.97 7 GLN B CA 1
ATOM 2865 C C . GLN B 1 7 ? 13.195 -13.492 -20.109 1 37.97 7 GLN B C 1
ATOM 2867 O O . GLN B 1 7 ? 13.719 -13.648 -21.219 1 37.97 7 GLN B O 1
ATOM 2872 N N . PRO B 1 8 ? 11.922 -13.438 -20.078 1 36.47 8 PRO B N 1
ATOM 2873 C CA . PRO B 1 8 ? 11.242 -13.086 -21.328 1 36.47 8 PRO B CA 1
ATOM 2874 C C . PRO B 1 8 ? 11.852 -11.867 -22.016 1 36.47 8 PRO B C 1
ATOM 2876 O O . PRO B 1 8 ? 12.555 -11.078 -21.375 1 36.47 8 PRO B O 1
ATOM 2879 N N . HIS B 1 9 ? 11.766 -11.93 -23.5 1 36.69 9 HIS B N 1
ATOM 2880 C CA . HIS B 1 9 ? 12.234 -10.875 -24.375 1 36.69 9 HIS B CA 1
ATOM 2881 C C . HIS B 1 9 ? 11.789 -9.5 -23.891 1 36.69 9 HIS B C 1
ATOM 2883 O O . HIS B 1 9 ? 10.594 -9.25 -23.734 1 36.69 9 HIS B O 1
ATOM 2889 N N . ARG B 1 10 ? 12.547 -8.93 -23.094 1 42.81 10 ARG B N 1
ATOM 2890 C CA . ARG B 1 10 ? 12.344 -7.602 -22.531 1 42.81 10 ARG B CA 1
ATOM 2891 C C . ARG B 1 10 ? 12.086 -6.578 -23.641 1 42.81 10 ARG B C 1
ATOM 2893 O O . ARG B 1 10 ? 12.781 -6.566 -24.656 1 42.81 10 ARG B O 1
ATOM 2900 N N . ALA B 1 11 ? 11.047 -5.957 -23.703 1 37.72 11 ALA B N 1
ATOM 2901 C CA . ALA B 1 11 ? 10.711 -4.836 -24.562 1 37.72 11 ALA B CA 1
ATOM 2902 C C . ALA B 1 11 ? 11.867 -3.848 -24.672 1 37.72 11 ALA B C 1
ATOM 2904 O O . ALA B 1 11 ? 12.609 -3.652 -23.703 1 37.72 11 ALA B O 1
ATOM 2905 N N . ALA B 1 12 ? 12.383 -3.293 -25.797 1 38.31 12 ALA B N 1
ATOM 2906 C CA . ALA B 1 12 ? 13.391 -2.35 -26.281 1 38.31 12 ALA B CA 1
ATOM 2907 C C . ALA B 1 12 ? 13.609 -1.214 -25.297 1 38.31 12 ALA B C 1
ATOM 2909 O O . ALA B 1 12 ? 14.641 -0.539 -25.328 1 38.31 12 ALA B O 1
ATOM 2910 N N . HIS B 1 13 ? 12.789 -0.682 -24.5 1 48.19 13 HIS B N 1
ATOM 2911 C CA . HIS B 1 13 ? 12.812 0.613 -23.828 1 48.19 13 HIS B CA 1
ATOM 2912 C C . HIS B 1 13 ? 13.344 0.486 -22.406 1 48.19 13 HIS B C 1
ATOM 2914 O O . HIS B 1 13 ? 13.461 1.483 -21.688 1 48.19 13 HIS B O 1
ATOM 2920 N N . ASP B 1 14 ? 13.695 -0.835 -21.922 1 61.75 14 ASP B N 1
ATOM 2921 C CA . ASP B 1 14 ? 13.93 -0.977 -20.5 1 61.75 14 ASP B CA 1
ATOM 2922 C C . ASP B 1 14 ? 15.406 -0.797 -20.156 1 61.75 14 ASP B C 1
ATOM 2924 O O . ASP B 1 14 ? 16.266 -1.489 -20.703 1 61.75 14 ASP B O 1
ATOM 2928 N N . ARG B 1 15 ? 15.781 0.271 -19.844 1 84.56 15 ARG B N 1
ATOM 2929 C CA . ARG B 1 15 ? 17.094 0.636 -19.328 1 84.56 15 ARG B CA 1
ATOM 2930 C C . ARG B 1 15 ? 17.391 -0.06 -18 1 84.56 15 ARG B C 1
ATOM 2932 O O . ARG B 1 15 ? 18.234 0.392 -17.234 1 84.56 15 ARG B O 1
ATOM 2939 N N . GLU B 1 16 ? 16.688 -1.232 -17.891 1 92.31 16 GLU B N 1
ATOM 2940 C CA . GLU B 1 16 ? 16.906 -1.978 -16.656 1 92.31 16 GLU B CA 1
ATOM 2941 C C . GLU B 1 16 ? 17.844 -3.162 -16.891 1 92.31 16 GLU B C 1
ATOM 2943 O O . GLU B 1 16 ? 17.734 -3.861 -17.891 1 92.31 16 GLU B O 1
ATOM 2948 N N . ILE B 1 17 ? 18.828 -3.295 -16.109 1 95.88 17 ILE B N 1
ATOM 2949 C CA . ILE B 1 17 ? 19.812 -4.383 -16.078 1 95.88 17 ILE B CA 1
ATOM 2950 C C . ILE B 1 17 ? 19.641 -5.195 -14.805 1 95.88 17 ILE B C 1
ATOM 2952 O O . ILE B 1 17 ? 19.781 -4.664 -13.703 1 95.88 17 ILE B O 1
ATOM 2956 N N . GLU B 1 18 ? 19.359 -6.504 -14.93 1 95.56 18 GLU B N 1
ATOM 2957 C CA . GLU B 1 18 ? 19.031 -7.285 -13.742 1 95.56 18 GLU B CA 1
ATOM 2958 C C . GLU B 1 18 ? 19.891 -8.539 -13.641 1 95.56 18 GLU B C 1
ATOM 2960 O O . GLU B 1 18 ? 19.75 -9.328 -12.703 1 95.56 18 GLU B O 1
ATOM 2965 N N . THR B 1 19 ? 20.797 -8.742 -14.594 1 95.62 19 THR B N 1
ATOM 2966 C CA . THR B 1 19 ? 21.75 -9.836 -14.57 1 95.62 19 THR B CA 1
ATOM 2967 C C . THR B 1 19 ? 23.125 -9.359 -15.031 1 95.62 19 THR B C 1
ATOM 2969 O O . THR B 1 19 ? 23.234 -8.32 -15.688 1 95.62 19 THR B O 1
ATOM 2972 N N . LEU B 1 20 ? 24.141 -10.195 -14.68 1 96.81 20 LEU B N 1
ATOM 2973 C CA . LEU B 1 20 ? 25.5 -9.875 -15.125 1 96.81 20 LEU B CA 1
ATOM 2974 C C . LEU B 1 20 ? 25.594 -9.953 -16.641 1 96.81 20 LEU B C 1
ATOM 2976 O O . LEU B 1 20 ? 26.297 -9.148 -17.266 1 96.81 20 LEU B O 1
ATOM 2980 N N . ALA B 1 21 ? 24.859 -10.875 -17.25 1 96.56 21 ALA B N 1
ATOM 2981 C CA . ALA B 1 21 ? 24.844 -11.023 -18.703 1 96.56 21 ALA B CA 1
ATOM 2982 C C . ALA B 1 21 ? 24.266 -9.781 -19.375 1 96.56 21 ALA B C 1
ATOM 2984 O O . ALA B 1 21 ? 24.797 -9.297 -20.375 1 96.56 21 ALA B O 1
ATOM 2985 N N . GLU B 1 22 ? 23.188 -9.266 -18.797 1 95.69 22 GLU B N 1
ATOM 2986 C CA . GLU B 1 22 ? 22.578 -8.047 -19.312 1 95.69 22 GLU B CA 1
ATOM 2987 C C . GLU B 1 22 ? 23.531 -6.859 -19.188 1 95.69 22 GLU B C 1
ATOM 2989 O O . GLU B 1 22 ? 23.578 -5.992 -20.062 1 95.69 22 GLU B O 1
ATOM 2994 N N . PHE B 1 23 ? 24.25 -6.852 -18.078 1 96.94 23 PHE B N 1
ATOM 2995 C CA . PHE B 1 23 ? 25.234 -5.801 -17.844 1 96.94 23 PHE B CA 1
ATOM 2996 C C . PHE B 1 23 ? 26.312 -5.809 -18.938 1 96.94 23 PHE B C 1
ATOM 2998 O O . PHE B 1 23 ? 26.578 -4.781 -19.547 1 96.94 23 PHE B O 1
ATOM 3005 N N . ASP B 1 24 ? 26.844 -6.961 -19.188 1 97.12 24 ASP B N 1
ATOM 3006 C CA . ASP B 1 24 ? 27.875 -7.117 -20.188 1 97.12 24 ASP B CA 1
ATOM 3007 C C . ASP B 1 24 ? 27.359 -6.746 -21.578 1 97.12 24 ASP B C 1
ATOM 3009 O O . ASP B 1 24 ? 28.062 -6.098 -22.359 1 97.12 24 ASP B O 1
ATOM 3013 N N . GLU B 1 25 ? 26.203 -7.129 -21.781 1 96.19 25 GLU B N 1
ATOM 3014 C CA . GLU B 1 25 ? 25.594 -6.82 -23.078 1 96.19 25 GLU B CA 1
ATOM 3015 C C . GLU B 1 25 ? 25.391 -5.316 -23.25 1 96.19 25 GLU B C 1
ATOM 3017 O O . GLU B 1 25 ? 25.656 -4.766 -24.312 1 96.19 25 GLU B O 1
ATOM 3022 N N . ALA B 1 26 ? 24.906 -4.668 -22.203 1 95.38 26 ALA B N 1
ATOM 3023 C CA . ALA B 1 26 ? 24.688 -3.225 -22.266 1 95.38 26 ALA B CA 1
ATOM 3024 C C . ALA B 1 26 ? 25.984 -2.475 -22.5 1 95.38 26 ALA B C 1
ATOM 3026 O O . ALA B 1 26 ? 26.047 -1.558 -23.328 1 95.38 26 ALA B O 1
ATOM 3027 N N . VAL B 1 27 ? 27.047 -2.863 -21.812 1 95.94 27 VAL B N 1
ATOM 3028 C CA . VAL B 1 27 ? 28.359 -2.225 -21.953 1 95.94 27 VAL B CA 1
ATOM 3029 C C . VAL B 1 27 ? 28.906 -2.453 -23.359 1 95.94 27 VAL B C 1
ATOM 3031 O O . VAL B 1 27 ? 29.438 -1.531 -23.984 1 95.94 27 VAL B O 1
ATOM 3034 N N . ALA B 1 28 ? 28.75 -3.607 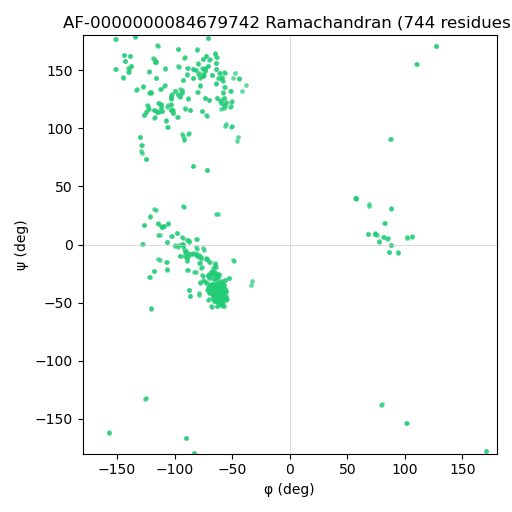-23.828 1 95.69 28 ALA B N 1
ATOM 3035 C CA . ALA B 1 28 ? 29.25 -3.943 -25.156 1 95.69 28 ALA B CA 1
ATOM 3036 C C . ALA B 1 28 ? 28.5 -3.176 -26.25 1 95.69 28 ALA B C 1
ATOM 3038 O O . ALA B 1 28 ? 29.094 -2.721 -27.219 1 95.69 28 ALA B O 1
ATOM 3039 N N . THR B 1 29 ? 27.234 -3.082 -26.078 1 94.75 29 THR B N 1
ATOM 3040 C CA . THR B 1 29 ? 26.375 -2.51 -27.094 1 94.75 29 THR B CA 1
ATOM 3041 C C . THR B 1 29 ? 26.438 -0.986 -27.078 1 94.75 29 THR B C 1
ATOM 3043 O O . THR B 1 29 ? 26.516 -0.349 -28.125 1 94.75 29 THR B O 1
ATOM 3046 N N . HIS B 1 30 ? 26.438 -0.394 -25.875 1 93.44 30 HIS B N 1
ATOM 3047 C CA . HIS B 1 30 ? 26.266 1.052 -25.781 1 93.44 30 HIS B CA 1
ATOM 3048 C C . HIS B 1 30 ? 27.578 1.738 -25.422 1 93.44 30 HIS B C 1
ATOM 3050 O O . HIS B 1 30 ? 27.719 2.949 -25.594 1 93.44 30 HIS B O 1
ATOM 3056 N N . GLY B 1 31 ? 28.469 1.018 -24.844 1 92.94 31 GLY B N 1
ATOM 3057 C CA . GLY B 1 31 ? 29.719 1.604 -24.359 1 92.94 31 GLY B CA 1
ATOM 3058 C C . GLY B 1 31 ? 29.516 2.549 -23.188 1 92.94 31 GLY B C 1
ATOM 3059 O O . GLY B 1 31 ? 30.406 3.346 -22.875 1 92.94 31 GLY B O 1
ATOM 3060 N N . SER B 1 32 ? 28.328 2.561 -22.672 1 94.56 32 SER B N 1
ATOM 3061 C CA . SER B 1 32 ? 27.938 3.445 -21.594 1 94.56 32 SER B CA 1
ATOM 3062 C C . SER B 1 32 ? 26.828 2.824 -20.734 1 94.56 32 SER B C 1
ATOM 3064 O O . SER B 1 32 ? 26.078 1.97 -21.219 1 94.56 32 SER B O 1
ATOM 3066 N N . LEU B 1 33 ? 26.781 3.172 -19.484 1 95.94 33 LEU B N 1
ATOM 3067 C CA . LEU B 1 33 ? 25.688 2.779 -18.594 1 95.94 33 LEU B CA 1
ATOM 3068 C C . LEU B 1 33 ? 24.844 3.988 -18.188 1 95.94 33 LEU B C 1
ATOM 3070 O O . LEU B 1 33 ? 24.062 3.916 -17.25 1 95.94 33 LEU B O 1
ATOM 3074 N N . ALA B 1 34 ? 25.031 5.086 -18.953 1 94.69 34 ALA B N 1
ATOM 3075 C CA . ALA B 1 34 ? 24.297 6.309 -18.641 1 94.69 34 ALA B CA 1
ATOM 3076 C C . ALA B 1 34 ? 22.797 6.062 -18.656 1 94.69 34 ALA B C 1
ATOM 3078 O O . ALA B 1 34 ? 22.266 5.477 -19.609 1 94.69 34 ALA B O 1
ATOM 3079 N N . ARG B 1 35 ? 22.125 6.426 -17.547 1 93.62 35 ARG B N 1
ATOM 3080 C CA . ARG B 1 35 ? 20.688 6.445 -17.406 1 93.62 35 ARG B CA 1
ATOM 3081 C C . ARG B 1 35 ? 20.125 5.035 -17.281 1 93.62 35 ARG B C 1
ATOM 3083 O O . ARG B 1 35 ? 18.906 4.832 -17.359 1 93.62 35 ARG B O 1
ATOM 3090 N N . PHE B 1 36 ? 21.047 4.008 -17.125 1 96.5 36 PHE B N 1
ATOM 3091 C CA . PHE B 1 36 ? 20.578 2.65 -16.891 1 96.5 36 PHE B CA 1
ATOM 3092 C C . PHE B 1 36 ? 20.234 2.447 -15.414 1 96.5 36 PHE B C 1
ATOM 3094 O O . PHE B 1 36 ? 20.766 3.154 -14.547 1 96.5 36 PHE B O 1
ATOM 3101 N N . ARG B 1 37 ? 19.312 1.607 -15.18 1 97.12 37 ARG B N 1
ATOM 3102 C CA . ARG B 1 37 ? 19.016 1.113 -13.836 1 97.12 37 ARG B CA 1
ATOM 3103 C C . ARG B 1 37 ? 19.562 -0.297 -13.641 1 97.12 37 ARG B C 1
ATOM 3105 O O . ARG B 1 37 ? 19.141 -1.232 -14.32 1 97.12 37 ARG B O 1
ATOM 3112 N N . VAL B 1 38 ? 20.5 -0.467 -12.75 1 97.19 38 VAL B N 1
ATOM 3113 C CA . VAL B 1 38 ? 21.094 -1.772 -12.477 1 97.19 38 VAL B CA 1
ATOM 3114 C C . VAL B 1 38 ? 20.578 -2.301 -11.141 1 97.19 38 VAL B C 1
ATOM 3116 O O . VAL B 1 38 ? 20.781 -1.671 -10.102 1 97.19 38 VAL B O 1
ATOM 3119 N N . GLN B 1 39 ? 19.906 -3.459 -11.141 1 96.38 39 GLN B N 1
ATOM 3120 C CA . GLN B 1 39 ? 19.219 -3.971 -9.953 1 96.38 39 GLN B CA 1
ATOM 3121 C C . GLN B 1 39 ? 19.859 -5.266 -9.469 1 96.38 39 GLN B C 1
ATOM 3123 O O . GLN B 1 39 ? 19.812 -6.289 -10.148 1 96.38 39 GLN B O 1
ATOM 3128 N N . ALA B 1 40 ? 20.422 -5.168 -8.344 1 96.62 40 ALA B N 1
ATOM 3129 C CA . ALA B 1 40 ? 20.844 -6.348 -7.598 1 96.62 40 ALA B CA 1
ATOM 3130 C C . ALA B 1 40 ? 21.812 -7.199 -8.414 1 96.62 40 ALA B C 1
ATOM 3132 O O . ALA B 1 40 ? 21.703 -8.43 -8.43 1 96.62 40 ALA B O 1
ATOM 3133 N N . VAL B 1 41 ? 22.703 -6.609 -9.133 1 97.31 41 VAL B N 1
ATOM 3134 C CA . VAL B 1 41 ? 23.734 -7.312 -9.898 1 97.31 41 VAL B CA 1
ATOM 3135 C C . VAL B 1 41 ? 25.078 -7.215 -9.172 1 97.31 41 VAL B C 1
ATOM 3137 O O . VAL B 1 41 ? 25.5 -6.125 -8.789 1 97.31 41 VAL B O 1
ATOM 3140 N N . ASP B 1 42 ? 25.719 -8.344 -8.93 1 97.62 42 ASP B N 1
ATOM 3141 C CA . ASP B 1 42 ? 27.047 -8.344 -8.328 1 97.62 42 ASP B CA 1
ATOM 3142 C C . ASP B 1 42 ? 28.109 -7.859 -9.312 1 97.62 42 ASP B C 1
ATOM 3144 O O . ASP B 1 42 ? 28.438 -8.57 -10.258 1 97.62 42 ASP B O 1
ATOM 3148 N N . LEU B 1 43 ? 28.641 -6.703 -9.047 1 98.12 43 LEU B N 1
ATOM 3149 C CA . LEU B 1 43 ? 29.562 -6.07 -9.992 1 98.12 43 LEU B CA 1
ATOM 3150 C C . LEU B 1 43 ? 30.984 -6.078 -9.461 1 98.12 43 LEU B C 1
ATOM 3152 O O . LEU B 1 43 ? 31.844 -5.348 -9.953 1 98.12 43 LEU B O 1
ATOM 3156 N N . THR B 1 44 ? 31.25 -6.895 -8.453 1 97.62 44 THR B N 1
ATOM 3157 C CA . THR B 1 44 ? 32.562 -6.938 -7.824 1 97.62 44 THR B CA 1
ATOM 3158 C C . THR B 1 44 ? 33.625 -7.301 -8.844 1 97.62 44 THR B C 1
ATOM 3160 O O . THR B 1 44 ? 34.75 -6.801 -8.773 1 97.62 44 THR B O 1
ATOM 3163 N N . ALA B 1 45 ? 33.281 -8.094 -9.828 1 97.75 45 ALA B N 1
ATOM 3164 C CA . ALA B 1 45 ? 34.25 -8.562 -10.828 1 97.75 45 ALA B CA 1
ATOM 3165 C C . ALA B 1 45 ? 34.25 -7.641 -12.047 1 97.75 45 ALA B C 1
ATOM 3167 O O . ALA B 1 45 ? 34.906 -7.934 -13.047 1 97.75 45 ALA B O 1
ATOM 3168 N N . ARG B 1 46 ? 33.562 -6.609 -11.984 1 98.19 46 ARG B N 1
ATOM 3169 C CA . ARG B 1 46 ? 33.469 -5.699 -13.125 1 98.19 46 ARG B CA 1
ATOM 3170 C C . ARG B 1 46 ? 34.031 -4.332 -12.773 1 98.19 46 ARG B C 1
ATOM 3172 O O . ARG B 1 46 ? 33.594 -3.309 -13.305 1 98.19 46 ARG B O 1
ATOM 3179 N N . THR B 1 47 ? 35 -4.316 -11.875 1 97.75 47 THR B N 1
ATOM 3180 C CA . THR B 1 47 ? 35.594 -3.076 -11.391 1 97.75 47 THR B CA 1
ATOM 3181 C C . THR B 1 47 ? 36.25 -2.311 -12.539 1 97.75 47 THR B C 1
ATOM 3183 O O . THR B 1 47 ? 36.031 -1.106 -12.688 1 97.75 47 THR B O 1
ATOM 3186 N N . GLU B 1 48 ? 37 -2.959 -13.367 1 97.19 48 GLU B N 1
ATOM 3187 C CA . GLU B 1 48 ? 37.719 -2.307 -14.461 1 97.19 48 GLU B CA 1
ATOM 3188 C C . GLU B 1 48 ? 36.719 -1.608 -15.406 1 97.19 48 GLU B C 1
ATOM 3190 O O . GLU B 1 48 ? 36.969 -0.48 -15.844 1 97.19 48 GLU B O 1
ATOM 3195 N N . THR B 1 49 ? 35.688 -2.303 -15.664 1 97.5 49 THR B N 1
ATOM 3196 C CA . THR B 1 49 ? 34.656 -1.729 -16.531 1 97.5 49 THR B CA 1
ATOM 3197 C C . THR B 1 49 ? 34.031 -0.494 -15.883 1 97.5 49 THR B C 1
ATOM 3199 O O . THR B 1 49 ? 33.875 0.541 -16.531 1 97.5 49 THR B O 1
ATOM 3202 N N . LEU B 1 50 ? 33.719 -0.517 -14.594 1 97.5 50 LEU B N 1
ATOM 3203 C CA . LEU B 1 50 ? 33.062 0.555 -13.875 1 97.5 50 LEU B CA 1
ATOM 3204 C C . LEU B 1 50 ? 33.938 1.779 -13.742 1 97.5 50 LEU B C 1
ATOM 3206 O O . LEU B 1 50 ? 33.469 2.904 -13.625 1 97.5 50 LEU B O 1
ATOM 3210 N N . LEU B 1 51 ? 35.25 1.567 -13.773 1 96.62 51 LEU B N 1
ATOM 3211 C CA . LEU B 1 51 ? 36.219 2.668 -13.641 1 96.62 51 LEU B CA 1
ATOM 3212 C C . LEU B 1 51 ? 36.312 3.449 -14.953 1 96.62 51 LEU B C 1
ATOM 3214 O O . LEU B 1 51 ? 36.844 4.566 -14.969 1 96.62 51 LEU B O 1
ATOM 3218 N N . THR B 1 52 ? 35.781 2.955 -16.062 1 95.62 52 THR B N 1
ATOM 3219 C CA . THR B 1 52 ? 36.031 3.574 -17.359 1 95.62 52 THR B CA 1
ATOM 3220 C C . THR B 1 52 ? 34.719 3.99 -18.016 1 95.62 52 THR B C 1
ATOM 3222 O O . THR B 1 52 ? 34.688 4.961 -18.781 1 95.62 52 THR B O 1
ATOM 3225 N N . VAL B 1 53 ? 33.625 3.314 -17.719 1 95.69 53 VAL B N 1
ATOM 3226 C CA . VAL B 1 53 ? 32.375 3.533 -18.422 1 95.69 53 VAL B CA 1
ATOM 3227 C C . VAL B 1 53 ? 31.672 4.777 -17.875 1 95.69 53 VAL B C 1
ATOM 3229 O O . VAL B 1 53 ? 31.828 5.109 -16.703 1 95.69 53 VAL B O 1
ATOM 3232 N N . ASP B 1 54 ? 30.984 5.457 -18.766 1 95.81 54 ASP B N 1
ATOM 3233 C CA . ASP B 1 54 ? 30.141 6.586 -18.359 1 95.81 54 ASP B CA 1
ATOM 3234 C C . ASP B 1 54 ? 28.922 6.113 -17.578 1 95.81 54 ASP B C 1
ATOM 3236 O O . ASP B 1 54 ? 28.156 5.281 -18.062 1 95.81 54 ASP B O 1
ATOM 3240 N N . THR B 1 55 ? 28.719 6.645 -16.344 1 96.19 55 THR B N 1
ATOM 3241 C CA . THR B 1 55 ? 27.594 6.223 -15.516 1 96.19 55 THR B CA 1
ATOM 3242 C C . THR B 1 55 ? 26.719 7.41 -15.164 1 96.19 55 THR B C 1
ATOM 3244 O O . THR B 1 55 ? 25.984 7.379 -14.164 1 96.19 55 THR B O 1
ATOM 3247 N N . THR B 1 56 ? 26.734 8.5 -15.984 1 94.62 56 THR B N 1
ATOM 3248 C CA . THR B 1 56 ? 25.953 9.695 -15.711 1 94.62 56 THR B CA 1
ATOM 3249 C C . THR B 1 56 ? 24.469 9.359 -15.648 1 94.62 56 THR B C 1
ATOM 3251 O O . THR B 1 56 ? 23.906 8.797 -16.594 1 94.62 56 THR B O 1
ATOM 3254 N N . GLY B 1 57 ? 23.891 9.664 -14.539 1 94.06 57 GLY B N 1
ATOM 3255 C CA . GLY B 1 57 ? 22.453 9.461 -14.406 1 94.06 57 GLY B CA 1
ATOM 3256 C C . GLY B 1 57 ? 22.078 8.008 -14.172 1 94.06 57 GLY B C 1
ATOM 3257 O O . GLY B 1 57 ? 20.891 7.676 -14.102 1 94.06 57 GLY B O 1
ATOM 3258 N N . ALA B 1 58 ? 23.094 7.105 -14.055 1 96.69 58 ALA B N 1
ATOM 3259 C CA . ALA B 1 58 ? 22.797 5.707 -13.758 1 96.69 58 ALA B CA 1
ATOM 3260 C C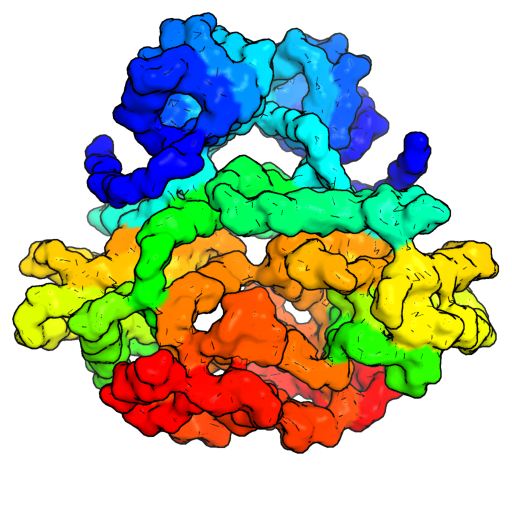 . ALA B 1 58 ? 22.375 5.531 -12.305 1 96.69 58 ALA B C 1
ATOM 3262 O O . ALA B 1 58 ? 22.672 6.379 -11.453 1 96.69 58 ALA B O 1
ATOM 3263 N N . VAL B 1 59 ? 21.594 4.555 -12.07 1 97.38 59 VAL B N 1
ATOM 3264 C CA . VAL B 1 59 ? 21.188 4.191 -10.719 1 97.38 59 VAL B CA 1
ATOM 3265 C C . VAL B 1 59 ? 21.547 2.736 -10.445 1 97.38 59 VAL B C 1
ATOM 3267 O O . VAL B 1 59 ? 21.156 1.839 -11.195 1 97.38 59 VAL B O 1
ATOM 3270 N N . PHE B 1 60 ? 22.375 2.504 -9.453 1 97.75 60 PHE B N 1
ATOM 3271 C CA . PHE B 1 60 ? 22.734 1.164 -9.008 1 97.75 60 PHE B CA 1
ATOM 3272 C C . PHE B 1 60 ? 21.984 0.797 -7.734 1 97.75 60 PHE B C 1
ATOM 3274 O O . PHE B 1 60 ? 22.172 1.423 -6.691 1 97.75 60 PHE B O 1
ATOM 3281 N N . LEU B 1 61 ? 21.141 -0.192 -7.809 1 98 61 LEU B N 1
ATOM 3282 C CA . LEU B 1 61 ? 20.297 -0.627 -6.695 1 98 61 LEU B CA 1
ATOM 3283 C C . LEU B 1 61 ? 20.812 -1.937 -6.105 1 98 61 LEU B C 1
ATOM 3285 O O . LEU B 1 61 ? 20.594 -3.008 -6.676 1 98 61 LEU B O 1
ATOM 3289 N N . GLY B 1 62 ? 21.5 -1.79 -5 1 97.44 62 GLY B N 1
ATOM 3290 C CA . GLY B 1 62 ? 21.938 -2.967 -4.27 1 97.44 62 GLY B CA 1
ATOM 3291 C C . GLY B 1 62 ? 23.016 -3.756 -5.004 1 97.44 62 GLY B C 1
ATOM 3292 O O . GLY B 1 62 ? 23.016 -4.988 -4.957 1 97.44 62 GLY B O 1
ATOM 3293 N N . CYS B 1 63 ? 23.844 -3.107 -5.715 1 97.81 63 CYS B N 1
ATOM 3294 C CA . CYS B 1 63 ? 24.875 -3.777 -6.492 1 97.81 63 CYS B CA 1
ATOM 3295 C C . CYS B 1 63 ? 26.203 -3.793 -5.734 1 97.81 63 CYS B C 1
ATOM 3297 O O . CYS B 1 63 ? 26.844 -2.756 -5.578 1 97.81 63 CYS B O 1
ATOM 3299 N N . PRO B 1 64 ? 26.625 -4.949 -5.273 1 96.5 64 PRO B N 1
ATOM 3300 C CA . PRO B 1 64 ? 27.969 -5.008 -4.68 1 96.5 64 PRO B CA 1
ATOM 3301 C C . PRO B 1 64 ? 29.062 -4.562 -5.648 1 96.5 64 PRO B C 1
ATOM 3303 O O . PRO B 1 64 ? 29.047 -4.941 -6.824 1 96.5 64 PRO B O 1
ATOM 3306 N N . MET B 1 65 ? 29.891 -3.684 -5.172 1 95.56 65 MET B N 1
ATOM 3307 C CA . MET B 1 65 ? 31.031 -3.145 -5.91 1 95.56 65 MET B CA 1
ATOM 3308 C C . MET B 1 65 ? 32.25 -3.004 -5.004 1 95.56 65 MET B C 1
ATOM 3310 O O . MET B 1 65 ? 32.125 -2.854 -3.787 1 95.56 65 MET B O 1
ATOM 3314 N N . GLU B 1 66 ? 33.438 -3.117 -5.672 1 94.5 66 GLU B N 1
ATOM 3315 C CA . GLU B 1 66 ? 34.594 -2.703 -4.926 1 94.5 66 GLU B CA 1
ATOM 3316 C C . GLU B 1 66 ? 34.562 -1.218 -4.582 1 94.5 66 GLU B C 1
ATOM 3318 O O . GLU B 1 66 ? 33.969 -0.423 -5.328 1 94.5 66 GLU B O 1
ATOM 3323 N N . PRO B 1 67 ? 35.188 -0.842 -3.451 1 89.25 67 PRO B N 1
ATOM 3324 C CA . PRO B 1 67 ? 35.094 0.543 -2.984 1 89.25 67 PRO B CA 1
ATOM 3325 C C . PRO B 1 67 ? 35.562 1.55 -4.039 1 89.25 67 PRO B C 1
ATOM 3327 O O . PRO B 1 67 ? 34.938 2.611 -4.188 1 89.25 67 PRO B O 1
ATOM 3330 N N . GLU B 1 68 ? 36.562 1.241 -4.746 1 91.81 68 GLU B N 1
ATOM 3331 C CA . GLU B 1 68 ? 37.062 2.174 -5.754 1 91.81 68 GLU B CA 1
ATOM 3332 C C . GLU B 1 68 ? 36.062 2.359 -6.883 1 91.81 68 GLU B C 1
ATOM 3334 O O . GLU B 1 68 ? 35.906 3.461 -7.414 1 91.81 68 GLU B O 1
ATOM 3339 N N . ALA B 1 69 ? 35.406 1.305 -7.266 1 94.88 69 ALA B N 1
ATOM 3340 C CA . ALA B 1 69 ? 34.375 1.38 -8.297 1 94.88 69 ALA B CA 1
ATOM 3341 C C . ALA B 1 69 ? 33.156 2.193 -7.82 1 94.88 69 ALA B C 1
ATOM 3343 O O . ALA B 1 69 ? 32.625 3.031 -8.562 1 94.88 69 ALA B O 1
ATOM 3344 N N . ALA B 1 70 ? 32.781 1.958 -6.613 1 91.81 70 ALA B N 1
ATOM 3345 C CA . ALA B 1 70 ? 31.641 2.682 -6.039 1 91.81 70 ALA B CA 1
ATOM 3346 C C . ALA B 1 70 ? 31.922 4.184 -6.004 1 91.81 70 ALA B C 1
ATOM 3348 O O . ALA B 1 70 ? 31.047 4.988 -6.34 1 91.81 70 ALA B O 1
ATOM 3349 N N . SER B 1 71 ? 33.062 4.484 -5.562 1 88.56 71 SER B N 1
ATOM 3350 C CA . SER B 1 71 ? 33.469 5.887 -5.504 1 88.56 71 SER B CA 1
ATOM 3351 C C . SER B 1 71 ? 33.469 6.52 -6.891 1 88.56 71 SER B C 1
ATOM 3353 O O . SER B 1 71 ? 32.969 7.641 -7.066 1 88.56 71 SER B O 1
ATOM 3355 N N . ARG B 1 72 ? 34 5.832 -7.824 1 92.81 72 ARG B N 1
ATOM 3356 C CA . ARG B 1 72 ? 34.094 6.344 -9.188 1 92.81 72 ARG B CA 1
ATOM 3357 C C . ARG B 1 72 ? 32.719 6.543 -9.797 1 92.81 72 ARG B C 1
ATOM 3359 O O . ARG B 1 72 ? 32.469 7.57 -10.43 1 92.81 72 ARG B O 1
ATOM 3366 N N . VAL B 1 73 ? 31.859 5.551 -9.688 1 93.75 73 VAL B N 1
ATOM 3367 C CA . VAL B 1 73 ? 30.531 5.633 -10.289 1 93.75 73 VAL B CA 1
ATOM 3368 C C . VAL B 1 73 ? 29.75 6.785 -9.664 1 93.75 73 VAL B C 1
ATOM 3370 O O . VAL B 1 73 ? 29.062 7.523 -10.367 1 93.75 73 VAL B O 1
ATOM 3373 N N . GLY B 1 74 ? 29.906 6.969 -8.406 1 89 74 GLY B N 1
ATOM 3374 C CA . GLY B 1 74 ? 29.266 8.086 -7.727 1 89 74 GLY B CA 1
ATOM 3375 C C . GLY B 1 74 ? 29.766 9.438 -8.195 1 89 74 GLY B C 1
ATOM 3376 O O . GLY B 1 74 ? 28.969 10.344 -8.453 1 89 74 GLY B O 1
ATOM 3377 N N . ALA B 1 75 ? 31 9.508 -8.273 1 88.62 75 ALA B N 1
ATOM 3378 C CA . ALA B 1 75 ? 31.625 10.758 -8.711 1 88.62 75 ALA B CA 1
ATOM 3379 C C . ALA B 1 75 ? 31.234 11.086 -10.148 1 88.62 75 ALA B C 1
ATOM 3381 O O . ALA B 1 75 ? 31.219 12.258 -10.539 1 88.62 75 ALA B O 1
ATOM 3382 N N . SER B 1 76 ? 30.891 10.086 -10.891 1 91.5 76 SER B N 1
ATOM 3383 C CA . SER B 1 76 ? 30.531 10.258 -12.289 1 91.5 76 SER B CA 1
ATOM 3384 C C . SER B 1 76 ? 29.047 10.578 -12.445 1 91.5 76 SER B C 1
ATOM 3386 O O . SER B 1 76 ? 28.547 10.672 -13.562 1 91.5 76 SER B O 1
ATOM 3388 N N . GLY B 1 77 ? 28.359 10.703 -11.398 1 90.94 77 GLY B N 1
ATOM 3389 C CA . GLY B 1 77 ? 27 11.203 -11.477 1 90.94 77 GLY B CA 1
ATOM 3390 C C . GLY B 1 77 ? 25.953 10.117 -11.266 1 90.94 77 GLY B C 1
ATOM 3391 O O . GLY B 1 77 ? 24.766 10.359 -11.469 1 90.94 77 GLY B O 1
ATOM 3392 N N . ALA B 1 78 ? 26.391 8.922 -10.906 1 95.62 78 ALA B N 1
ATOM 3393 C CA . ALA B 1 78 ? 25.438 7.848 -10.633 1 95.62 78 ALA B CA 1
ATOM 3394 C C . ALA B 1 78 ? 24.922 7.926 -9.203 1 95.62 78 ALA B C 1
ATOM 3396 O O . ALA B 1 78 ? 25.547 8.539 -8.336 1 95.62 78 ALA B O 1
ATOM 3397 N N . LEU B 1 79 ? 23.734 7.48 -8.984 1 95.88 79 LEU B N 1
ATOM 3398 C CA . LEU B 1 79 ? 23.203 7.234 -7.648 1 95.88 79 LEU B CA 1
ATOM 3399 C C . LEU B 1 79 ? 23.391 5.773 -7.254 1 95.88 79 LEU B C 1
ATOM 3401 O O . LEU B 1 79 ? 23.016 4.871 -8.008 1 95.88 79 LEU B O 1
ATOM 3405 N N . VAL B 1 80 ? 24 5.547 -6.105 1 95.62 80 VAL B N 1
ATOM 3406 C CA . VAL B 1 80 ? 24.281 4.188 -5.652 1 95.62 80 VAL B CA 1
ATOM 3407 C C . VAL B 1 80 ? 23.531 3.906 -4.352 1 95.62 80 VAL B C 1
ATOM 3409 O O . VAL B 1 80 ? 23.828 4.504 -3.316 1 95.62 80 VAL B O 1
ATOM 3412 N N . PHE B 1 81 ? 22.547 3.078 -4.391 1 96.62 81 PHE B N 1
ATOM 3413 C CA . PHE B 1 81 ? 21.891 2.525 -3.219 1 96.62 81 PHE B CA 1
ATOM 3414 C C . PHE B 1 81 ? 22.578 1.249 -2.754 1 96.62 81 PHE B C 1
ATOM 3416 O O . PHE B 1 81 ? 22.719 0.3 -3.527 1 96.62 81 PHE B O 1
ATOM 3423 N N . PRO B 1 82 ? 22.969 1.181 -1.557 1 95.12 82 PRO B N 1
ATOM 3424 C CA . PRO B 1 82 ? 23.859 0.11 -1.129 1 95.12 82 PRO B CA 1
ATOM 3425 C C . PRO B 1 82 ? 23.156 -1.236 -0.988 1 95.12 82 PRO B C 1
ATOM 3427 O O . PRO B 1 82 ? 21.969 -1.282 -0.677 1 95.12 82 PRO B O 1
ATOM 3430 N N . PRO B 1 83 ? 23.891 -2.283 -1.292 1 95.25 83 PRO B N 1
ATOM 3431 C CA . PRO B 1 83 ? 23.391 -3.568 -0.808 1 95.25 83 PRO B CA 1
ATOM 3432 C C . PRO B 1 83 ? 23.281 -3.625 0.714 1 95.25 83 PRO B C 1
ATOM 3434 O O . PRO B 1 83 ? 24.047 -2.973 1.417 1 95.25 83 PRO B O 1
ATOM 3437 N N . VAL B 1 84 ? 22.344 -4.328 1.193 1 94.69 84 VAL B N 1
ATOM 3438 C CA . VAL B 1 84 ? 22.125 -4.461 2.631 1 94.69 84 VAL B CA 1
ATOM 3439 C C . VAL B 1 84 ? 22.469 -5.879 3.076 1 94.69 84 VAL B C 1
ATOM 3441 O O . VAL B 1 84 ? 21.797 -6.836 2.68 1 94.69 84 VAL B O 1
ATOM 3444 N N . PRO B 1 85 ? 23.438 -6.062 3.867 1 91.38 85 PRO B N 1
ATOM 3445 C CA . PRO B 1 85 ? 23.844 -7.406 4.289 1 91.38 85 PRO B CA 1
ATOM 3446 C C . PRO B 1 85 ? 22.906 -8 5.332 1 91.38 85 PRO B C 1
ATOM 3448 O O . PRO B 1 85 ? 22.219 -7.266 6.043 1 91.38 85 PRO B O 1
ATOM 3451 N N . GLY B 1 86 ? 22.828 -9.281 5.348 1 92.44 86 GLY B N 1
ATOM 3452 C CA . GLY B 1 86 ? 22.203 -9.984 6.453 1 92.44 86 GLY B CA 1
ATOM 3453 C C . GLY B 1 86 ? 20.688 -10.086 6.316 1 92.44 86 GLY B C 1
ATOM 3454 O O . GLY B 1 86 ? 20 -10.531 7.246 1 92.44 86 GLY B O 1
ATOM 3455 N N . LEU B 1 87 ? 20.125 -9.664 5.258 1 95.62 87 LEU B N 1
ATOM 3456 C CA . LEU B 1 87 ? 18.688 -9.758 5.047 1 95.62 87 LEU B CA 1
ATOM 3457 C C . LEU B 1 87 ? 18.312 -11.133 4.496 1 95.62 87 LEU B C 1
ATOM 3459 O O . LEU B 1 87 ? 19.031 -11.695 3.672 1 95.62 87 LEU B O 1
ATOM 3463 N N . PRO B 1 88 ? 17.234 -11.672 4.871 1 96 88 PRO B N 1
ATOM 3464 C CA . PRO B 1 88 ? 16.734 -12.938 4.316 1 96 88 PRO B CA 1
ATOM 3465 C C . PRO B 1 88 ? 16.016 -12.758 2.979 1 96 88 PRO B C 1
ATOM 3467 O O . PRO B 1 88 ? 15.383 -13.688 2.486 1 96 88 PRO B O 1
ATOM 3470 N N . PHE B 1 89 ? 15.992 -11.633 2.439 1 96.88 89 PHE B N 1
ATOM 3471 C CA . PHE B 1 89 ? 15.438 -11.289 1.134 1 96.88 89 PHE B CA 1
ATOM 3472 C C . PHE B 1 89 ? 16.281 -10.219 0.456 1 96.88 89 PHE B C 1
ATOM 3474 O O . PHE B 1 89 ? 17.141 -9.609 1.089 1 96.88 89 PHE B O 1
ATOM 3481 N N . ASP B 1 90 ? 16.125 -10.062 -0.786 1 97.19 90 ASP B N 1
ATOM 3482 C CA . ASP B 1 90 ? 16.766 -8.977 -1.522 1 97.19 90 ASP B CA 1
ATOM 3483 C C . ASP B 1 90 ? 15.773 -7.84 -1.787 1 97.19 90 ASP B C 1
ATOM 3485 O O . ASP B 1 90 ? 14.852 -7.988 -2.592 1 97.19 90 ASP B O 1
ATOM 3489 N N . PRO B 1 91 ? 15.992 -6.703 -1.177 1 97.81 91 PRO B N 1
ATOM 3490 C CA . PRO B 1 91 ? 15.016 -5.621 -1.349 1 97.81 91 PRO B CA 1
ATOM 3491 C C . PRO B 1 91 ? 14.961 -5.098 -2.783 1 97.81 91 PRO B C 1
ATOM 3493 O O . PRO B 1 91 ? 13.961 -4.512 -3.193 1 97.81 91 PRO B O 1
ATOM 3496 N N . TYR B 1 92 ? 16.031 -5.336 -3.547 1 97.88 92 TYR B N 1
ATOM 3497 C CA . TYR B 1 92 ? 16.141 -4.738 -4.871 1 97.88 92 TYR B CA 1
ATOM 3498 C C . TYR B 1 92 ? 15.898 -5.781 -5.961 1 97.88 92 TYR B C 1
ATOM 3500 O O . TYR B 1 92 ? 16.25 -5.566 -7.121 1 97.88 92 TYR B O 1
ATOM 3508 N N . ARG B 1 93 ? 15.289 -6.883 -5.609 1 95.88 93 ARG B N 1
ATOM 3509 C CA . ARG B 1 93 ? 15.172 -7.988 -6.555 1 95.88 93 ARG B CA 1
ATOM 3510 C C . ARG B 1 93 ? 14.477 -7.543 -7.836 1 95.88 93 ARG B C 1
ATOM 3512 O O . ARG B 1 93 ? 13.555 -6.73 -7.793 1 95.88 93 ARG B O 1
ATOM 3519 N N . GLY B 1 94 ? 14.883 -8.18 -8.945 1 93.25 94 GLY B N 1
ATOM 3520 C CA . GLY B 1 94 ? 14.352 -7.781 -10.242 1 93.25 94 GLY B CA 1
ATOM 3521 C C . GLY B 1 94 ? 13.367 -8.781 -10.812 1 93.25 94 GLY B C 1
ATOM 3522 O O . GLY B 1 94 ? 12.852 -8.594 -11.914 1 93.25 94 GLY B O 1
ATOM 3523 N N . PHE B 1 95 ? 13.102 -9.836 -10.047 1 95.44 95 PHE B N 1
ATOM 3524 C CA . PHE B 1 95 ? 12.25 -10.906 -10.562 1 95.44 95 PHE B CA 1
ATOM 3525 C C . PHE B 1 95 ? 11.273 -11.383 -9.492 1 95.44 95 PHE B C 1
ATOM 3527 O O . PHE B 1 95 ? 11.547 -11.258 -8.297 1 95.44 95 PHE B O 1
ATOM 3534 N N . ALA B 1 96 ? 10.133 -11.922 -9.984 1 97.56 96 ALA B N 1
ATOM 3535 C CA . ALA B 1 96 ? 9.219 -12.586 -9.062 1 97.56 96 ALA B CA 1
ATOM 3536 C C . ALA B 1 96 ? 9.867 -13.82 -8.438 1 97.56 96 ALA B C 1
ATOM 3538 O O . ALA B 1 96 ? 10.828 -14.367 -8.984 1 97.56 96 ALA B O 1
ATOM 3539 N N . TYR B 1 97 ? 9.406 -14.227 -7.312 1 98.19 97 TYR B N 1
ATOM 3540 C CA . TYR B 1 97 ? 9.867 -15.453 -6.676 1 98.19 97 TYR B CA 1
ATOM 3541 C C . TYR B 1 97 ? 9.336 -16.672 -7.41 1 98.19 97 TYR B C 1
ATOM 3543 O O . TYR B 1 97 ? 8.398 -16.578 -8.203 1 98.19 97 TYR B O 1
ATOM 3551 N N . THR B 1 98 ? 9.977 -17.781 -7.145 1 98 98 THR B N 1
ATOM 3552 C CA . THR B 1 98 ? 9.469 -19.094 -7.531 1 98 98 THR B CA 1
ATOM 3553 C C . THR B 1 98 ? 9.195 -19.953 -6.305 1 98 98 THR B C 1
ATOM 3555 O O . THR B 1 98 ? 9.75 -19.703 -5.23 1 98 98 THR B O 1
ATOM 3558 N N . PRO B 1 99 ? 8.32 -20.953 -6.449 1 98.06 99 PRO B N 1
ATOM 3559 C CA . PRO B 1 99 ? 8.125 -21.875 -5.324 1 98.06 99 PRO B CA 1
ATOM 3560 C C . PRO B 1 99 ? 9.422 -22.516 -4.855 1 98.06 99 PRO B C 1
ATOM 3562 O O . PRO B 1 99 ? 9.664 -22.625 -3.652 1 98.06 99 PRO B O 1
ATOM 3565 N N . ASP B 1 100 ? 10.273 -22.891 -5.793 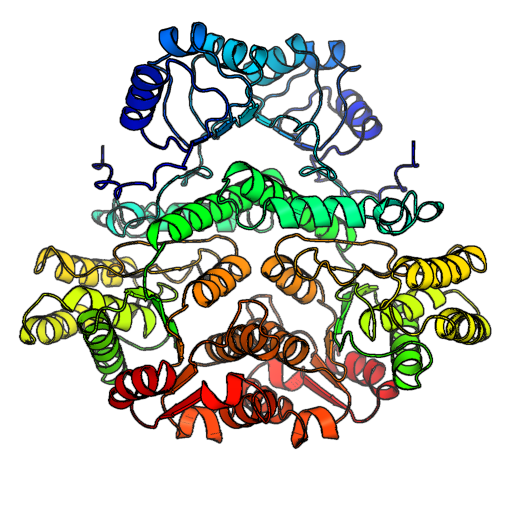1 98 100 ASP B N 1
ATOM 3566 C CA . ASP B 1 100 ? 11.531 -23.547 -5.445 1 98 100 ASP B CA 1
ATOM 3567 C C . ASP B 1 100 ? 12.422 -22.625 -4.621 1 98 100 ASP B C 1
ATOM 3569 O O . ASP B 1 100 ? 13.086 -23.062 -3.678 1 98 100 ASP B O 1
ATOM 3573 N N . GLU B 1 101 ? 12.43 -21.375 -4.98 1 97.81 101 GLU B N 1
ATOM 3574 C CA . GLU B 1 101 ? 13.211 -20.391 -4.234 1 97.81 101 GLU B CA 1
ATOM 3575 C C . GLU B 1 101 ? 12.672 -20.219 -2.818 1 97.81 101 GLU B C 1
ATOM 3577 O O . GLU B 1 101 ? 13.43 -20.281 -1.849 1 97.81 101 GLU B O 1
ATOM 3582 N N . LEU B 1 102 ? 11.383 -20.047 -2.662 1 98.12 102 LEU B N 1
ATOM 3583 C CA . LEU B 1 102 ? 10.766 -19.734 -1.379 1 98.12 102 LEU B CA 1
ATOM 3584 C C . LEU B 1 102 ? 10.805 -20.938 -0.445 1 98.12 102 LEU B C 1
ATOM 3586 O O . LEU B 1 102 ? 10.859 -20.781 0.777 1 98.12 102 LEU B O 1
ATOM 3590 N N . PHE B 1 103 ? 10.852 -22.172 -1.042 1 98.31 103 PHE B N 1
ATOM 3591 C CA . PHE B 1 103 ? 10.805 -23.375 -0.224 1 98.31 103 PHE B CA 1
ATOM 3592 C C . PHE B 1 103 ? 12.148 -24.094 -0.253 1 98.31 103 PHE B C 1
ATOM 3594 O O . PHE B 1 103 ? 12.227 -25.281 0.09 1 98.31 103 PHE B O 1
ATOM 3601 N N . ASP B 1 104 ? 13.133 -23.375 -0.721 1 97.88 104 ASP B N 1
ATOM 3602 C CA . ASP B 1 104 ? 14.469 -23.953 -0.638 1 97.88 104 ASP B CA 1
ATOM 3603 C C . ASP B 1 104 ? 14.766 -24.438 0.779 1 97.88 104 ASP B C 1
ATOM 3605 O O . ASP B 1 104 ? 14.445 -23.766 1.754 1 97.88 104 ASP B O 1
ATOM 3609 N N . SER B 1 105 ? 15.289 -25.688 0.945 1 97.44 105 SER B N 1
ATOM 3610 C CA . SER B 1 105 ? 15.664 -26.312 2.213 1 97.44 105 SER B CA 1
ATOM 3611 C C . SER B 1 105 ? 14.445 -26.906 2.916 1 97.44 105 SER B C 1
ATOM 3613 O O . SER B 1 105 ? 14.469 -27.125 4.129 1 97.44 105 SER B O 1
ATOM 3615 N N . LEU B 1 106 ? 13.336 -27.141 2.191 1 97.75 106 LEU B N 1
ATOM 3616 C CA . LEU B 1 106 ? 12.133 -27.734 2.771 1 97.75 106 LEU B CA 1
ATOM 3617 C C . LEU B 1 106 ? 12.445 -29.078 3.426 1 97.75 106 LEU B C 1
ATOM 3619 O O . LEU B 1 106 ? 11.789 -29.469 4.395 1 97.75 106 LEU B O 1
ATOM 3623 N N . GLY B 1 107 ? 13.422 -29.812 2.932 1 97.25 107 GLY B N 1
ATOM 3624 C CA . GLY B 1 107 ? 13.844 -31.078 3.51 1 97.25 107 GLY B CA 1
ATOM 3625 C C . GLY B 1 107 ? 14.164 -30.984 4.988 1 97.25 107 GLY B C 1
ATOM 3626 O O . GLY B 1 107 ? 13.992 -31.953 5.73 1 97.25 107 GLY B O 1
ATOM 3627 N N . ALA B 1 108 ? 14.602 -29.812 5.426 1 97.94 108 ALA B N 1
ATOM 3628 C CA . ALA B 1 108 ? 14.953 -29.578 6.824 1 97.94 108 ALA B CA 1
ATOM 3629 C C . ALA B 1 108 ? 13.766 -29.016 7.605 1 97.94 108 ALA B C 1
ATOM 3631 O O . ALA B 1 108 ? 13.891 -28.719 8.797 1 97.94 108 ALA B O 1
ATOM 3632 N N . GLY B 1 109 ? 12.703 -28.859 6.906 1 97.62 109 GLY B N 1
ATOM 3633 C CA . GLY B 1 109 ? 11.516 -28.266 7.516 1 97.62 109 GLY B CA 1
ATOM 3634 C C . GLY B 1 109 ? 11.211 -26.875 6.992 1 97.62 109 GLY B C 1
ATOM 3635 O O . GLY B 1 109 ? 12.109 -26.172 6.535 1 97.62 109 GLY B O 1
ATOM 3636 N N . TYR B 1 110 ? 9.969 -26.516 7.09 1 97 110 TYR B N 1
ATOM 3637 C CA . TYR B 1 110 ? 9.508 -25.234 6.57 1 97 110 TYR B CA 1
ATOM 3638 C C . TYR B 1 110 ? 10.25 -24.078 7.23 1 97 110 TYR B C 1
ATOM 3640 O O . TYR B 1 110 ? 10.555 -23.078 6.574 1 97 110 TYR B O 1
ATOM 3648 N N . GLU B 1 111 ? 10.602 -24.203 8.469 1 95.69 111 GLU B N 1
ATOM 3649 C CA . GLU B 1 111 ? 11.219 -23.125 9.234 1 95.69 111 GLU B CA 1
ATOM 3650 C C . GLU B 1 111 ? 12.594 -22.766 8.672 1 95.69 111 GLU B C 1
ATOM 3652 O O . GLU B 1 111 ? 13.117 -21.688 8.938 1 95.69 111 GLU B O 1
ATOM 3657 N N . ALA B 1 112 ? 13.133 -23.672 7.902 1 97.25 112 ALA B N 1
ATOM 3658 C CA . ALA B 1 112 ? 14.469 -23.453 7.348 1 97.25 112 ALA B CA 1
ATOM 3659 C C . ALA B 1 112 ? 14.398 -22.766 5.992 1 97.25 112 ALA B C 1
ATOM 3661 O O . ALA B 1 112 ? 15.422 -22.328 5.453 1 97.25 112 ALA B O 1
ATOM 3662 N N . THR B 1 113 ? 13.211 -22.594 5.465 1 97.88 113 THR B N 1
ATOM 3663 C CA . THR B 1 113 ? 13.039 -22.078 4.113 1 97.88 113 THR B CA 1
ATOM 3664 C C . THR B 1 113 ? 13.203 -20.562 4.086 1 97.88 113 THR B C 1
ATOM 3666 O O . THR B 1 113 ? 12.977 -19.891 5.098 1 97.88 113 THR B O 1
ATOM 3669 N N . PRO B 1 114 ? 13.57 -20.016 2.926 1 97.62 114 PRO B N 1
ATOM 3670 C CA . PRO B 1 114 ? 13.633 -18.547 2.785 1 97.62 114 PRO B CA 1
ATOM 3671 C C . PRO B 1 114 ? 12.305 -17.875 3.107 1 97.62 114 PRO B C 1
ATOM 3673 O O . PRO B 1 114 ? 12.281 -16.781 3.67 1 97.62 114 PRO B O 1
ATOM 3676 N N . ASP B 1 115 ? 11.211 -18.516 2.787 1 97.81 115 ASP B N 1
ATOM 3677 C CA . ASP B 1 115 ? 9.898 -17.953 3.107 1 97.81 115 ASP B CA 1
ATOM 3678 C C . ASP B 1 115 ? 9.734 -17.766 4.613 1 97.81 115 ASP B C 1
ATOM 3680 O O . ASP B 1 115 ? 9.367 -16.688 5.078 1 97.81 115 ASP B O 1
ATOM 3684 N N . ALA B 1 116 ? 10.023 -18.797 5.324 1 97 116 ALA B N 1
ATOM 3685 C CA . ALA B 1 116 ? 9.891 -18.766 6.781 1 97 116 ALA B CA 1
ATOM 3686 C C . ALA B 1 116 ? 10.859 -17.766 7.402 1 97 116 ALA B C 1
ATOM 3688 O O . ALA B 1 116 ? 10.516 -17.078 8.367 1 97 116 ALA B O 1
ATOM 3689 N N . ARG B 1 117 ? 12.023 -17.688 6.883 1 97.31 117 ARG B N 1
ATOM 3690 C CA . ARG B 1 117 ? 13.031 -16.781 7.418 1 97.31 117 ARG B CA 1
ATOM 3691 C C . ARG B 1 117 ? 12.641 -15.32 7.195 1 97.31 117 ARG B C 1
ATOM 3693 O O . ARG B 1 117 ? 12.852 -14.469 8.07 1 97.31 117 ARG B O 1
ATOM 3700 N N . ALA B 1 118 ? 12.133 -15.039 6.012 1 97.5 118 ALA B N 1
ATOM 3701 C CA . ALA B 1 118 ? 11.648 -13.688 5.746 1 97.5 118 ALA B CA 1
ATOM 3702 C C . ALA B 1 118 ? 10.492 -13.328 6.676 1 97.5 118 ALA B C 1
ATOM 3704 O O . ALA B 1 118 ? 10.43 -12.211 7.188 1 97.5 118 ALA B O 1
ATOM 3705 N N . TYR B 1 119 ? 9.648 -14.266 6.922 1 96.88 119 TYR B N 1
ATOM 3706 C CA . TYR B 1 119 ? 8.539 -14.047 7.84 1 96.88 119 TYR B CA 1
ATOM 3707 C C . TYR B 1 119 ? 9.047 -13.773 9.25 1 96.88 119 TYR B C 1
ATOM 3709 O O . TYR B 1 119 ? 8.547 -12.875 9.93 1 96.88 119 TYR B O 1
ATOM 3717 N N . ALA B 1 120 ? 9.992 -14.539 9.688 1 95.81 120 ALA B N 1
ATOM 3718 C CA . ALA B 1 120 ? 10.57 -14.336 11.008 1 95.81 120 ALA B CA 1
ATOM 3719 C C . ALA B 1 120 ? 11.18 -12.945 11.133 1 95.81 120 ALA B C 1
ATOM 3721 O O . ALA B 1 120 ? 11.016 -12.273 12.156 1 95.81 120 ALA B O 1
ATOM 3722 N N . TRP B 1 121 ? 11.852 -12.539 10.117 1 96.38 121 TRP B N 1
ATOM 3723 C CA . TRP B 1 121 ? 12.422 -11.195 10.102 1 96.38 121 TRP B CA 1
ATOM 3724 C C . TRP B 1 121 ? 11.336 -10.141 10.203 1 96.38 121 TRP B C 1
ATOM 3726 O O . TRP B 1 121 ? 11.461 -9.172 10.953 1 96.38 121 TRP B O 1
ATOM 3736 N N . PHE B 1 122 ? 10.297 -10.328 9.5 1 96.44 122 PHE B N 1
ATOM 3737 C CA . PHE B 1 122 ? 9.164 -9.414 9.531 1 96.44 122 PHE B CA 1
ATOM 3738 C C . PHE B 1 122 ? 8.578 -9.32 10.938 1 96.44 122 PHE B C 1
ATOM 3740 O O . PHE B 1 122 ? 8.328 -8.227 11.438 1 96.44 122 PHE B O 1
ATOM 3747 N N . GLN B 1 123 ? 8.406 -10.422 11.523 1 94 123 GLN B N 1
ATOM 3748 C CA . GLN B 1 123 ? 7.832 -10.453 12.867 1 94 123 GLN B CA 1
ATOM 3749 C C . GLN B 1 123 ? 8.711 -9.688 13.859 1 94 123 GLN B C 1
ATOM 3751 O O . GLN B 1 123 ? 8.195 -8.984 14.727 1 94 123 GLN B O 1
ATOM 3756 N N . ARG B 1 124 ? 9.945 -9.758 13.641 1 92.69 124 ARG B N 1
ATOM 3757 C CA . ARG B 1 124 ? 10.883 -9.109 14.555 1 92.69 124 ARG B CA 1
ATOM 3758 C C . ARG B 1 124 ? 10.898 -7.598 14.328 1 92.69 124 ARG B C 1
ATOM 3760 O O . ARG B 1 124 ? 11.133 -6.828 15.266 1 92.69 124 ARG B O 1
ATOM 3767 N N . THR B 1 125 ? 10.562 -7.199 13.117 1 93.38 125 THR B N 1
ATOM 3768 C CA . THR B 1 125 ? 10.859 -5.812 12.781 1 93.38 125 THR B CA 1
ATOM 3769 C C . THR B 1 125 ? 9.57 -5.023 12.57 1 93.38 125 THR B C 1
ATOM 3771 O O . THR B 1 125 ? 9.586 -3.791 12.547 1 93.38 125 THR B O 1
ATOM 3774 N N . ARG B 1 126 ? 8.438 -5.633 12.453 1 87.81 126 ARG B N 1
ATOM 3775 C CA . ARG B 1 126 ? 7.215 -4.98 12.008 1 87.81 126 ARG B CA 1
ATOM 3776 C C . ARG B 1 126 ? 6.746 -3.938 13.016 1 87.81 126 ARG B C 1
ATOM 3778 O O . ARG B 1 126 ? 6.105 -2.951 12.641 1 87.81 126 ARG B O 1
ATOM 3785 N N . SER B 1 127 ? 7.102 -4.035 14.273 1 81.62 127 SER B N 1
ATOM 3786 C CA . SER B 1 127 ? 6.566 -3.117 15.273 1 81.62 127 SER B CA 1
ATOM 3787 C C . SER B 1 127 ? 7.684 -2.434 16.062 1 81.62 127 SER B C 1
ATOM 3789 O O . SER B 1 127 ? 7.445 -1.867 17.125 1 81.62 127 SER B O 1
ATOM 3791 N N . ASP B 1 128 ? 8.906 -2.486 15.539 1 84.75 128 ASP B N 1
ATOM 3792 C CA . ASP B 1 128 ? 10.008 -1.95 16.328 1 84.75 128 ASP B CA 1
ATOM 3793 C C . ASP B 1 128 ? 10.219 -0.464 16.031 1 84.75 128 ASP B C 1
ATOM 3795 O O . ASP B 1 128 ? 11.062 0.182 16.656 1 84.75 128 ASP B O 1
ATOM 3799 N N . GLY B 1 129 ? 9.484 0.031 15.07 1 86.56 129 GLY B N 1
ATOM 3800 C CA . GLY B 1 129 ? 9.555 1.452 14.773 1 86.56 129 GLY B CA 1
ATOM 3801 C C . GLY B 1 129 ? 10.836 1.847 14.055 1 86.56 129 GLY B C 1
ATOM 3802 O O . GLY B 1 129 ? 11.141 3.033 13.93 1 86.56 129 GLY B O 1
ATOM 3803 N N . ASP B 1 130 ? 11.586 0.883 13.641 1 91.94 130 ASP B N 1
ATOM 3804 C CA . ASP B 1 130 ? 12.828 1.175 12.914 1 91.94 130 ASP B CA 1
ATOM 3805 C C . ASP B 1 130 ? 12.531 1.596 11.477 1 91.94 130 ASP B C 1
ATOM 3807 O O . ASP B 1 130 ? 12.141 0.77 10.648 1 91.94 130 ASP B O 1
ATOM 3811 N N . ILE B 1 131 ? 12.828 2.82 11.125 1 94.56 131 ILE B N 1
ATOM 3812 C CA . ILE B 1 131 ? 12.523 3.396 9.82 1 94.56 131 ILE B CA 1
ATOM 3813 C C . ILE B 1 131 ? 13.312 2.668 8.734 1 94.56 131 ILE B C 1
ATOM 3815 O O . ILE B 1 131 ? 12.867 2.576 7.586 1 94.56 131 ILE B O 1
ATOM 3819 N N . PHE B 1 132 ? 14.438 2.1 9.125 1 95.38 132 PHE B N 1
ATOM 3820 C CA . PHE B 1 132 ? 15.266 1.389 8.164 1 95.38 132 PHE B CA 1
ATOM 3821 C C . PHE B 1 132 ? 14.602 0.092 7.723 1 95.38 132 PHE B C 1
ATOM 3823 O O . PHE B 1 132 ? 14.484 -0.179 6.523 1 95.38 132 PHE B O 1
ATOM 3830 N N . ALA B 1 133 ? 14.125 -0.649 8.656 1 96.19 133 ALA B N 1
ATOM 3831 C CA . ALA B 1 133 ? 13.461 -1.913 8.344 1 96.19 133 ALA B CA 1
ATOM 3832 C C . ALA B 1 133 ? 12.211 -1.683 7.504 1 96.19 133 ALA B C 1
ATOM 3834 O O . ALA B 1 133 ? 11.969 -2.395 6.527 1 96.19 133 ALA B O 1
ATOM 3835 N N . SER B 1 134 ? 11.445 -0.695 7.891 1 96.81 134 SER B N 1
ATOM 3836 C CA . SER B 1 134 ? 10.219 -0.444 7.141 1 96.81 134 SER B CA 1
ATOM 3837 C C . SER B 1 134 ? 10.523 0.058 5.734 1 96.81 134 SER B C 1
ATOM 3839 O O . SER B 1 134 ? 9.812 -0.274 4.785 1 96.81 134 SER B O 1
ATOM 3841 N N . MET B 1 135 ? 11.539 0.869 5.551 1 97.56 135 MET B N 1
ATOM 3842 C CA . MET B 1 135 ? 11.938 1.338 4.223 1 97.56 135 MET B CA 1
ATOM 3843 C C . MET B 1 135 ? 12.359 0.171 3.336 1 97.56 135 MET B C 1
ATOM 3845 O O . MET B 1 135 ? 11.992 0.116 2.162 1 97.56 135 MET B O 1
ATOM 3849 N N . LEU B 1 136 ? 13.117 -0.764 3.908 1 98.06 136 LEU B N 1
ATOM 3850 C CA . LEU B 1 136 ? 13.562 -1.921 3.141 1 98.06 136 LEU B CA 1
ATOM 3851 C C . LEU B 1 136 ? 12.375 -2.744 2.654 1 98.06 136 LEU B C 1
ATOM 3853 O O . LEU B 1 136 ? 12.383 -3.246 1.527 1 98.06 136 LEU B O 1
ATOM 3857 N N . ARG B 1 137 ? 11.359 -2.873 3.486 1 98.19 137 ARG B N 1
ATOM 3858 C CA . ARG B 1 137 ? 10.141 -3.568 3.07 1 98.19 137 ARG B CA 1
ATOM 3859 C C . ARG B 1 137 ? 9.453 -2.83 1.925 1 98.19 137 ARG B C 1
ATOM 3861 O O . ARG B 1 137 ? 8.977 -3.455 0.978 1 98.19 137 ARG B O 1
ATOM 3868 N N . ALA B 1 138 ? 9.445 -1.508 2.033 1 98.44 138 ALA B N 1
ATOM 3869 C CA . ALA B 1 138 ? 8.82 -0.704 0.991 1 98.44 138 ALA B CA 1
ATOM 3870 C C . ALA B 1 138 ? 9.57 -0.833 -0.331 1 98.44 138 ALA B C 1
ATOM 3872 O O . ALA B 1 138 ? 8.953 -0.961 -1.392 1 98.44 138 ALA B O 1
ATOM 3873 N N . ILE B 1 139 ? 10.891 -0.808 -0.276 1 98.5 139 ILE B N 1
ATOM 3874 C CA . ILE B 1 139 ? 11.711 -0.961 -1.47 1 98.5 139 ILE B CA 1
ATOM 3875 C C . ILE B 1 139 ? 11.484 -2.34 -2.084 1 98.5 139 ILE B C 1
ATOM 3877 O O . ILE B 1 139 ? 11.273 -2.461 -3.293 1 98.5 139 ILE B O 1
ATOM 3881 N N . HIS B 1 140 ? 11.461 -3.342 -1.271 1 98.5 140 HIS B N 1
ATOM 3882 C CA . HIS B 1 140 ? 11.219 -4.707 -1.719 1 98.5 140 HIS B CA 1
ATOM 3883 C C . HIS B 1 140 ? 9.875 -4.816 -2.439 1 98.5 140 HIS B C 1
ATOM 3885 O O . HIS B 1 140 ? 9.805 -5.355 -3.545 1 98.5 140 HIS B O 1
ATOM 3891 N N . ASP B 1 141 ? 8.859 -4.359 -1.768 1 98.62 141 ASP B N 1
ATOM 3892 C CA . ASP B 1 141 ? 7.52 -4.477 -2.326 1 98.62 141 ASP B CA 1
ATOM 3893 C C . ASP B 1 141 ? 7.414 -3.746 -3.664 1 98.62 141 ASP B C 1
ATOM 3895 O O . ASP B 1 141 ? 6.727 -4.207 -4.574 1 98.62 141 ASP B O 1
ATOM 3899 N N . ASP B 1 142 ? 8.094 -2.594 -3.771 1 98.06 142 ASP B N 1
ATOM 3900 C CA . ASP B 1 142 ? 8.102 -1.877 -5.043 1 98.06 142 ASP B CA 1
ATOM 3901 C C . ASP B 1 142 ? 8.812 -2.682 -6.125 1 98.06 142 ASP B C 1
ATOM 3903 O O . ASP B 1 142 ? 8.352 -2.746 -7.266 1 98.06 142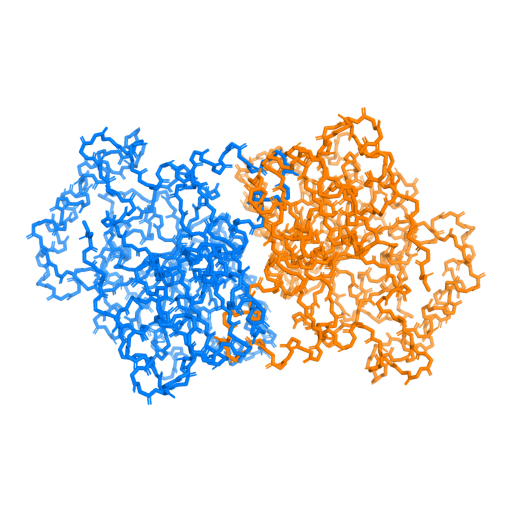 ASP B O 1
ATOM 3907 N N . ALA B 1 143 ? 9.953 -3.248 -5.785 1 97.75 143 ALA B N 1
ATOM 3908 C CA . ALA B 1 143 ? 10.703 -4.07 -6.727 1 97.75 143 ALA B CA 1
ATOM 3909 C C . ALA B 1 143 ? 9.867 -5.246 -7.223 1 97.75 143 ALA B C 1
ATOM 3911 O O . ALA B 1 143 ? 9.867 -5.559 -8.414 1 97.75 143 ALA B O 1
ATOM 3912 N N . VAL B 1 144 ? 9.148 -5.871 -6.328 1 98.06 144 VAL B N 1
ATOM 3913 C CA . VAL B 1 144 ? 8.273 -6.988 -6.68 1 98.06 144 VAL B CA 1
ATOM 3914 C C . VAL B 1 144 ? 7.16 -6.504 -7.605 1 98.06 144 VAL B C 1
ATOM 3916 O O . VAL B 1 144 ? 6.824 -7.176 -8.586 1 98.06 144 VAL B O 1
ATOM 3919 N N . SER B 1 145 ? 6.602 -5.367 -7.312 1 97.69 145 SER B N 1
ATOM 3920 C CA . SER B 1 145 ? 5.57 -4.801 -8.18 1 97.69 145 SER B CA 1
ATOM 3921 C C . SER B 1 145 ? 6.102 -4.57 -9.586 1 97.69 145 SER B C 1
ATOM 3923 O O . SER B 1 145 ? 5.43 -4.902 -10.57 1 97.69 145 SER B O 1
ATOM 3925 N N . ASP B 1 146 ? 7.27 -3.996 -9.648 1 96.12 146 ASP B N 1
ATOM 3926 C CA . ASP B 1 146 ? 7.883 -3.736 -10.945 1 96.12 146 ASP B CA 1
ATOM 3927 C C . ASP B 1 146 ? 8.094 -5.031 -11.727 1 96.12 146 ASP B C 1
ATOM 3929 O O . ASP B 1 146 ? 7.797 -5.098 -12.914 1 96.12 146 ASP B O 1
ATOM 3933 N N . ALA B 1 147 ? 8.57 -6.031 -11.086 1 96.62 147 ALA B N 1
ATOM 3934 C CA . ALA B 1 147 ? 8.797 -7.332 -11.711 1 96.62 147 ALA B CA 1
ATOM 3935 C C . ALA B 1 147 ? 7.496 -7.926 -12.234 1 96.62 147 ALA B C 1
ATOM 3937 O O . ALA B 1 147 ? 7.457 -8.477 -13.336 1 96.62 147 ALA B O 1
ATOM 3938 N N . LEU B 1 148 ? 6.43 -7.844 -11.453 1 97.25 148 LEU B N 1
ATOM 3939 C CA . LEU B 1 148 ? 5.133 -8.375 -11.859 1 97.25 148 LEU B CA 1
ATOM 3940 C C . LEU B 1 148 ? 4.582 -7.613 -13.062 1 97.25 148 LEU B C 1
ATOM 3942 O O . LEU B 1 148 ? 4 -8.211 -13.969 1 97.25 148 LEU B O 1
ATOM 3946 N N . ASP B 1 149 ? 4.75 -6.301 -13.039 1 95.69 149 ASP B N 1
ATOM 3947 C CA . ASP B 1 149 ? 4.285 -5.492 -14.164 1 95.69 149 ASP B CA 1
ATOM 3948 C C . ASP B 1 149 ? 4.957 -5.918 -15.461 1 95.69 149 ASP B C 1
ATOM 3950 O O . ASP B 1 149 ? 4.301 -6.039 -16.5 1 95.69 149 ASP B O 1
ATOM 3954 N N . GLU B 1 150 ? 6.227 -6.109 -15.352 1 93.44 150 GLU B N 1
ATOM 3955 C CA . GLU B 1 150 ? 6.969 -6.547 -16.531 1 93.44 150 GLU B CA 1
ATOM 3956 C C . GLU B 1 150 ? 6.539 -7.945 -16.969 1 93.44 150 GLU B C 1
ATOM 3958 O O . GLU B 1 150 ? 6.336 -8.195 -18.156 1 93.44 150 GLU B O 1
ATOM 3963 N N . LEU B 1 151 ? 6.324 -8.789 -16.031 1 95.81 151 LEU B N 1
ATOM 3964 C CA . LEU B 1 151 ? 5.949 -10.172 -16.281 1 95.81 151 LEU B CA 1
ATOM 3965 C C . LEU B 1 151 ? 4.586 -10.25 -16.969 1 95.81 151 LEU B C 1
ATOM 3967 O O . LEU B 1 151 ? 4.375 -11.078 -17.859 1 95.81 151 LEU B O 1
ATOM 3971 N N . LEU B 1 152 ? 3.662 -9.422 -16.594 1 96.81 152 LEU B N 1
ATOM 3972 C CA . LEU B 1 152 ? 2.27 -9.57 -17 1 96.81 152 LEU B CA 1
ATOM 3973 C C . LEU B 1 152 ? 1.915 -8.586 -18.109 1 96.81 152 LEU B C 1
ATOM 3975 O O . LEU B 1 152 ? 0.742 -8.43 -18.453 1 96.81 152 LEU B O 1
ATOM 3979 N N . ASP B 1 153 ? 2.941 -7.91 -18.594 1 93.31 153 ASP B N 1
ATOM 3980 C CA . ASP B 1 153 ? 2.697 -6.973 -19.688 1 93.31 153 ASP B CA 1
ATOM 3981 C C . ASP B 1 153 ? 2.041 -7.672 -20.875 1 93.31 153 ASP B C 1
ATOM 3983 O O . ASP B 1 153 ? 2.566 -8.664 -21.391 1 93.31 153 ASP B O 1
ATOM 3987 N N . GLY B 1 154 ? 0.888 -7.223 -21.188 1 94.38 154 GLY B N 1
ATOM 3988 C CA . GLY B 1 154 ? 0.189 -7.758 -22.344 1 94.38 154 GLY B CA 1
ATOM 3989 C C . GLY B 1 154 ? -0.623 -9 -22.031 1 94.38 154 GLY B C 1
ATOM 3990 O O . GLY 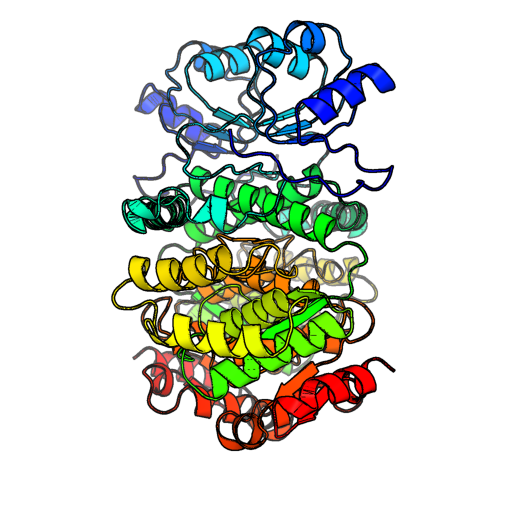B 1 154 ? -1.374 -9.484 -22.875 1 94.38 154 GLY B O 1
ATOM 3991 N N . ALA B 1 155 ? -0.532 -9.547 -20.844 1 96.81 155 ALA B N 1
ATOM 3992 C CA . ALA B 1 155 ? -1.256 -10.758 -20.484 1 96.81 155 ALA B CA 1
ATOM 3993 C C . ALA B 1 155 ? -2.719 -10.461 -20.172 1 96.81 155 ALA B C 1
ATOM 3995 O O . ALA B 1 155 ? -3.043 -9.383 -19.656 1 96.81 155 ALA B O 1
ATOM 3996 N N . ARG B 1 156 ? -3.561 -11.367 -20.562 1 96.69 156 ARG B N 1
ATOM 3997 C CA . ARG B 1 156 ? -4.957 -11.32 -20.141 1 96.69 156 ARG B CA 1
ATOM 3998 C C . ARG B 1 156 ? -5.148 -12.031 -18.812 1 96.69 156 ARG B C 1
ATOM 4000 O O . ARG B 1 156 ? -5.375 -13.242 -18.766 1 96.69 156 ARG B O 1
ATOM 4007 N N . VAL B 1 157 ? -5.133 -11.273 -17.766 1 98.31 157 VAL B N 1
ATOM 4008 C CA . VAL B 1 157 ? -5.074 -11.828 -16.422 1 98.31 157 VAL B CA 1
ATOM 4009 C C . VAL B 1 157 ? -6.48 -11.898 -15.828 1 98.31 157 VAL B C 1
ATOM 4011 O O . VAL B 1 157 ? -7.219 -10.906 -15.859 1 98.31 157 VAL B O 1
ATOM 4014 N N . VAL B 1 158 ? -6.879 -13.047 -15.297 1 98.62 158 VAL B N 1
ATOM 4015 C CA . VAL B 1 158 ? -8.102 -13.227 -14.523 1 98.62 158 VAL B CA 1
ATOM 4016 C C . VAL B 1 158 ? -7.75 -13.531 -13.062 1 98.62 158 VAL B C 1
ATOM 4018 O O . VAL B 1 158 ? -7.059 -14.516 -12.781 1 98.62 158 VAL B O 1
ATOM 4021 N N . GLY B 1 159 ? -8.188 -12.633 -12.211 1 98.69 159 GLY B N 1
ATOM 4022 C CA . GLY B 1 159 ? -8.047 -12.898 -10.789 1 98.69 159 GLY B CA 1
ATOM 4023 C C . GLY B 1 159 ? -9.086 -13.867 -10.25 1 98.69 159 GLY B C 1
ATOM 4024 O O . GLY B 1 159 ? -10.258 -13.805 -10.641 1 98.69 159 GLY B O 1
ATOM 4025 N N . VAL B 1 160 ? -8.664 -14.789 -9.422 1 98.56 160 VAL B N 1
ATOM 4026 C CA . VAL B 1 160 ? -9.57 -15.664 -8.695 1 98.56 160 VAL B CA 1
ATOM 4027 C C . VAL B 1 160 ? -9.414 -15.445 -7.191 1 98.56 160 VAL B C 1
ATOM 4029 O O . VAL B 1 160 ? -8.352 -15.695 -6.625 1 98.56 160 VAL B O 1
ATOM 4032 N N . MET B 1 161 ? -10.523 -14.945 -6.598 1 97.5 161 MET B N 1
ATOM 4033 C CA . MET B 1 161 ? -10.562 -14.648 -5.172 1 97.5 161 MET B CA 1
ATOM 4034 C C . MET B 1 161 ? -11.438 -15.648 -4.426 1 97.5 161 MET B C 1
ATOM 4036 O O . MET B 1 161 ? -12.375 -16.203 -5 1 97.5 161 MET B O 1
ATOM 4040 N N . GLY B 1 162 ? -11.094 -15.852 -3.15 1 92.88 162 GLY B N 1
ATOM 4041 C CA . GLY B 1 162 ? -11.875 -16.781 -2.354 1 92.88 162 GLY B CA 1
ATOM 4042 C C . GLY B 1 162 ? -11.25 -17.094 -1.009 1 92.88 162 GLY B C 1
ATOM 4043 O O . GLY B 1 162 ? -10.156 -16.609 -0.702 1 92.88 162 GLY B O 1
ATOM 4044 N N . GLY B 1 163 ? -11.922 -17.969 -0.292 1 88.5 163 GLY B N 1
ATOM 4045 C CA . GLY B 1 163 ? -11.547 -18.234 1.087 1 88.5 163 GLY B CA 1
ATOM 4046 C C . GLY B 1 163 ? -10.297 -19.094 1.21 1 88.5 163 GLY B C 1
ATOM 4047 O O . GLY B 1 163 ? -10.125 -20.047 0.452 1 88.5 163 GLY B O 1
ATOM 4048 N N . HIS B 1 164 ? -9.492 -18.828 2.229 1 85.62 164 HIS B N 1
ATOM 4049 C CA . HIS B 1 164 ? -8.273 -19.578 2.508 1 85.62 164 HIS B CA 1
ATOM 4050 C C . HIS B 1 164 ? -8.57 -20.828 3.309 1 85.62 164 HIS B C 1
ATOM 4052 O O . HIS B 1 164 ? -7.723 -21.719 3.42 1 85.62 164 HIS B O 1
ATOM 4058 N N . ALA B 1 165 ? -9.805 -20.953 3.744 1 86.5 165 ALA B N 1
ATOM 4059 C CA . ALA B 1 165 ? -10.148 -22.031 4.664 1 86.5 165 ALA B CA 1
ATOM 4060 C C . ALA B 1 165 ? -10.617 -23.281 3.906 1 86.5 165 ALA B C 1
ATOM 4062 O O . ALA B 1 165 ? -10.836 -24.328 4.504 1 86.5 165 ALA B O 1
ATOM 4063 N N . MET B 1 166 ? -10.727 -23.141 2.645 1 90.5 166 MET B N 1
ATOM 4064 C CA . MET B 1 166 ? -11.133 -24.297 1.835 1 90.5 166 MET B CA 1
ATOM 4065 C C . MET B 1 166 ? -10.102 -25.422 1.928 1 90.5 166 MET B C 1
ATOM 4067 O O . MET B 1 166 ? -8.93 -25.203 1.61 1 90.5 166 MET B O 1
ATOM 4071 N N . ALA B 1 167 ? -10.539 -26.609 2.279 1 95.38 167 ALA B N 1
ATOM 4072 C CA . ALA B 1 167 ? -9.609 -27.719 2.531 1 95.38 167 ALA B CA 1
ATOM 4073 C C . ALA B 1 167 ? -9.336 -28.5 1.254 1 95.38 167 ALA B C 1
ATOM 4075 O O . ALA B 1 167 ? -10.234 -28.703 0.431 1 95.38 167 ALA B O 1
ATOM 4076 N N . ARG B 1 168 ? -8.117 -29 1.152 1 97.5 168 ARG B N 1
ATOM 4077 C CA . ARG B 1 168 ? -7.816 -30.016 0.137 1 97.5 168 ARG B CA 1
ATOM 4078 C C . ARG B 1 168 ? -8.695 -31.25 0.311 1 97.5 168 ARG B C 1
ATOM 4080 O O . ARG B 1 168 ? -9.055 -31.609 1.435 1 97.5 168 ARG B O 1
ATOM 4087 N N . GLY B 1 169 ? -9.07 -31.812 -0.741 1 97.56 169 GLY B N 1
ATOM 4088 C CA . GLY B 1 169 ? -9.875 -33.031 -0.662 1 97.56 169 GLY B CA 1
ATOM 4089 C C . GLY B 1 169 ? -11.367 -32.75 -0.726 1 97.56 169 GLY B C 1
ATOM 4090 O O . GLY B 1 169 ? -12.164 -33.688 -0.817 1 97.56 169 GLY B O 1
ATOM 4091 N N . THR B 1 170 ? -11.766 -31.484 -0.698 1 96.38 170 THR B N 1
ATOM 4092 C CA . THR B 1 170 ? -13.18 -31.156 -0.762 1 96.38 170 THR B CA 1
ATOM 4093 C C . THR B 1 170 ? -13.625 -30.953 -2.209 1 96.38 170 THR B C 1
ATOM 4095 O O . THR B 1 170 ? -12.789 -30.734 -3.094 1 96.38 170 THR B O 1
ATOM 4098 N N . MET B 1 171 ? -14.938 -31.031 -2.379 1 94.94 171 MET B N 1
ATOM 4099 C CA . MET B 1 171 ? -15.5 -30.797 -3.703 1 94.94 171 MET B CA 1
ATOM 4100 C C . MET B 1 171 ? -15.297 -29.344 -4.129 1 94.94 171 MET B C 1
ATOM 4102 O O . MET B 1 171 ? -15.094 -29.062 -5.312 1 94.94 171 MET B O 1
ATOM 4106 N N . GLU B 1 172 ? -15.344 -28.438 -3.146 1 93.94 172 GLU B N 1
ATOM 4107 C CA . GLU B 1 172 ? -15.133 -27.031 -3.422 1 93.94 172 GLU B CA 1
ATOM 4108 C C . GLU B 1 172 ? -13.719 -26.766 -3.936 1 93.94 172 GLU B C 1
ATOM 4110 O O . GLU B 1 172 ? -13.523 -26 -4.883 1 93.94 172 GLU B O 1
ATOM 4115 N N . TYR B 1 173 ? -12.797 -27.453 -3.311 1 97 173 TYR B N 1
ATOM 4116 C CA . TYR B 1 173 ? -11.406 -27.328 -3.732 1 97 173 TYR B CA 1
ATOM 4117 C C . TYR B 1 173 ? -11.227 -27.844 -5.156 1 97 173 TYR B C 1
ATOM 4119 O O . TYR B 1 173 ? -10.617 -27.156 -5.992 1 97 173 TYR B O 1
ATOM 4127 N N . ALA B 1 174 ? -11.766 -28.984 -5.43 1 97.56 174 ALA B N 1
ATOM 4128 C CA . ALA B 1 174 ? -11.68 -29.578 -6.766 1 97.56 174 ALA B CA 1
ATOM 4129 C C . ALA B 1 174 ? -12.344 -28.672 -7.801 1 97.56 174 ALA B C 1
ATOM 4131 O O . ALA B 1 174 ? -11.844 -28.531 -8.922 1 97.56 174 ALA B O 1
ATOM 4132 N N . GLY B 1 175 ? -13.445 -28.094 -7.414 1 96.31 175 GLY B N 1
ATOM 4133 C CA . GLY B 1 175 ? -14.133 -27.172 -8.297 1 96.31 175 GLY B CA 1
ATOM 4134 C C . GLY B 1 175 ? -13.305 -25.953 -8.656 1 96.31 175 GLY B C 1
ATOM 4135 O O . GLY B 1 175 ? -13.25 -25.547 -9.82 1 96.31 175 GLY B O 1
ATOM 4136 N N . ALA B 1 176 ? -12.68 -25.375 -7.672 1 97.62 176 ALA B N 1
ATOM 4137 C CA . ALA B 1 176 ? -11.82 -24.219 -7.902 1 97.62 176 ALA B CA 1
ATOM 4138 C C . ALA B 1 176 ? -10.633 -24.578 -8.797 1 97.62 176 ALA B C 1
ATOM 4140 O O . ALA B 1 176 ? -10.211 -23.781 -9.633 1 97.62 176 ALA B O 1
ATOM 4141 N N . ALA B 1 177 ? -10.086 -25.781 -8.609 1 98.5 177 ALA B N 1
ATOM 4142 C CA . ALA B 1 177 ? -9.008 -26.266 -9.469 1 98.5 177 ALA B CA 1
ATOM 4143 C C . ALA B 1 177 ? -9.477 -26.391 -10.914 1 98.5 177 ALA B C 1
ATOM 4145 O O . ALA B 1 177 ? -8.773 -25.984 -11.844 1 98.5 177 ALA B O 1
ATOM 4146 N N . ARG B 1 178 ? -10.656 -26.938 -11.094 1 97.81 178 ARG B N 1
ATOM 4147 C CA . ARG B 1 178 ? -11.211 -27.062 -12.445 1 97.81 178 ARG B CA 1
ATOM 4148 C C . ARG B 1 178 ? -11.422 -25.703 -13.086 1 97.81 178 ARG B C 1
ATOM 4150 O O . ARG B 1 178 ? -11.195 -25.531 -14.289 1 97.81 178 ARG B O 1
ATOM 4157 N N . LEU B 1 179 ? -11.852 -24.75 -12.289 1 97.69 179 LEU B N 1
ATOM 4158 C CA . LEU B 1 179 ? -12.008 -23.391 -12.781 1 97.69 179 LEU B CA 1
ATOM 4159 C C . LEU B 1 179 ? -10.672 -22.844 -13.289 1 97.69 179 LEU B C 1
ATOM 4161 O O . LEU B 1 179 ? -10.594 -22.344 -14.414 1 97.69 179 LEU B O 1
ATOM 4165 N N . GLY B 1 180 ? -9.625 -22.922 -12.469 1 98.19 180 GLY B N 1
ATOM 4166 C CA . GLY B 1 180 ? -8.312 -22.438 -12.875 1 98.19 180 GLY B CA 1
ATOM 4167 C C . GLY B 1 180 ? -7.816 -23.094 -14.156 1 98.19 180 GLY B C 1
ATOM 4168 O O . GLY B 1 180 ? -7.238 -22.422 -15.016 1 98.19 180 GLY B O 1
ATOM 4169 N N . ARG B 1 181 ? -8.078 -24.391 -14.266 1 98.31 181 ARG B N 1
ATOM 4170 C CA . ARG B 1 181 ? -7.652 -25.141 -15.445 1 98.31 181 ARG B CA 1
ATOM 4171 C C . ARG B 1 181 ? -8.375 -24.656 -16.688 1 98.31 181 ARG B C 1
ATOM 4173 O O . ARG B 1 181 ? -7.75 -24.422 -17.734 1 98.31 181 ARG B O 1
ATOM 4180 N N . GLN B 1 182 ? -9.656 -24.453 -16.562 1 96.94 182 GLN B N 1
ATOM 4181 C CA . GLN B 1 182 ? -10.469 -24 -17.688 1 96.94 182 GLN B CA 1
ATOM 4182 C C . GLN B 1 182 ? -10.055 -22.594 -18.125 1 96.94 182 GLN B C 1
ATOM 4184 O O . GLN B 1 182 ? -9.93 -22.344 -19.328 1 96.94 182 GLN B O 1
ATOM 4189 N N . LEU B 1 183 ? -9.852 -21.719 -17.203 1 97.25 183 LEU B N 1
ATOM 4190 C CA . LEU B 1 183 ? -9.43 -20.359 -17.531 1 97.25 183 LEU B CA 1
ATOM 4191 C C . LEU B 1 183 ? -8.086 -20.375 -18.25 1 97.25 183 LEU B C 1
ATOM 4193 O O . LEU B 1 183 ? -7.922 -19.688 -19.266 1 97.25 183 LEU B O 1
ATOM 4197 N N . THR B 1 184 ? -7.18 -21.141 -17.734 1 97.88 184 THR B N 1
ATOM 4198 C CA . THR B 1 184 ? -5.848 -21.219 -18.328 1 97.88 184 THR B CA 1
ATOM 4199 C C . THR B 1 184 ? -5.922 -21.797 -19.75 1 97.88 184 THR B C 1
ATOM 4201 O O . THR B 1 184 ? -5.297 -21.266 -20.672 1 97.88 184 THR B O 1
ATOM 4204 N N . ARG B 1 185 ? -6.699 -22.797 -19.938 1 96.88 185 ARG B N 1
ATOM 4205 C CA . ARG B 1 185 ? -6.848 -23.422 -21.25 1 96.88 185 ARG B CA 1
ATOM 4206 C C . ARG B 1 185 ? -7.555 -22.5 -22.219 1 96.88 185 ARG B C 1
ATOM 4208 O O . ARG B 1 185 ? -7.395 -22.625 -23.438 1 96.88 185 ARG B O 1
ATOM 4215 N N . ALA B 1 186 ? -8.32 -21.578 -21.672 1 94.75 186 ALA B N 1
ATOM 4216 C CA . ALA B 1 186 ? -8.992 -20.578 -22.5 1 94.75 186 ALA B CA 1
ATOM 4217 C C . ALA B 1 186 ? -8.047 -19.453 -22.891 1 94.75 186 ALA B C 1
ATOM 4219 O O . ALA B 1 186 ? -8.438 -18.5 -23.578 1 94.75 186 ALA B O 1
ATOM 4220 N N . GLY B 1 187 ? -6.801 -19.438 -22.406 1 94.94 187 GLY B N 1
ATOM 4221 C CA . GLY B 1 187 ? -5.801 -18.469 -22.812 1 94.94 187 GLY B CA 1
ATOM 4222 C C . GLY B 1 187 ? -5.594 -17.359 -21.797 1 94.94 187 GLY B C 1
ATOM 4223 O O . GLY B 1 187 ? -4.863 -16.406 -22.047 1 94.94 187 GLY B O 1
ATOM 4224 N N . PHE B 1 188 ? -6.23 -17.453 -20.625 1 97.06 188 PHE B N 1
ATOM 4225 C CA . PHE B 1 188 ? -6.055 -16.453 -19.578 1 97.06 188 PHE B CA 1
ATOM 4226 C C . PHE B 1 188 ? -4.879 -16.797 -18.688 1 97.06 188 PHE B C 1
ATOM 4228 O O . PHE B 1 188 ? -4.512 -17.969 -18.562 1 97.06 188 PHE B O 1
ATOM 4235 N N . THR B 1 189 ? -4.273 -15.797 -18.125 1 98.44 189 THR B N 1
ATOM 4236 C CA . THR B 1 189 ? -3.342 -15.969 -17.031 1 98.44 189 THR B CA 1
ATOM 4237 C C . THR B 1 189 ? -4.066 -15.883 -15.688 1 98.44 189 THR B C 1
ATOM 4239 O O . THR B 1 189 ? -4.629 -14.836 -15.344 1 98.44 189 THR B O 1
ATOM 4242 N N . VAL B 1 190 ? -4.031 -16.969 -14.969 1 98.81 190 VAL B N 1
ATOM 4243 C CA . VAL B 1 190 ? -4.688 -17 -13.672 1 98.81 190 VAL B CA 1
ATOM 4244 C C . VAL B 1 190 ? -3.801 -16.328 -12.617 1 98.81 190 VAL B C 1
ATOM 4246 O O . VAL B 1 190 ? -2.598 -16.594 -12.555 1 98.81 190 VAL B O 1
ATOM 4249 N N . ALA B 1 191 ? -4.367 -15.422 -11.828 1 98.88 191 ALA B N 1
ATOM 4250 C CA . ALA B 1 191 ? -3.697 -14.789 -10.688 1 98.88 191 ALA B CA 1
ATOM 4251 C C . ALA B 1 191 ? -4.527 -14.922 -9.422 1 98.88 191 ALA B C 1
ATOM 4253 O O . ALA B 1 191 ? -5.754 -14.789 -9.453 1 98.88 191 ALA B O 1
ATOM 4254 N N . THR B 1 192 ? -3.912 -15.258 -8.305 1 98.56 192 THR B N 1
ATOM 4255 C CA . THR B 1 192 ? -4.586 -15.406 -7.02 1 98.56 192 THR B CA 1
ATOM 4256 C C . THR B 1 192 ? -3.799 -14.711 -5.914 1 98.56 192 THR B C 1
ATOM 4258 O O . THR B 1 192 ? -2.74 -14.133 -6.172 1 98.56 192 THR B O 1
ATOM 4261 N N . GLY B 1 193 ? -4.348 -14.773 -4.715 1 97.12 193 GLY B N 1
ATOM 4262 C CA . GLY B 1 193 ? -3.631 -14.273 -3.557 1 97.12 193 GLY B CA 1
ATOM 4263 C C . GLY B 1 193 ? -2.477 -15.156 -3.133 1 97.12 193 GLY B C 1
ATOM 4264 O O . GLY B 1 193 ? -1.687 -14.789 -2.264 1 97.12 193 GLY B O 1
ATOM 4265 N N . GLY B 1 194 ? -2.383 -16.359 -3.654 1 97.5 194 GLY B N 1
ATOM 4266 C CA . GLY B 1 194 ? -1.188 -17.188 -3.578 1 97.5 194 GLY B CA 1
ATOM 4267 C C . GLY B 1 194 ? -1.136 -18.047 -2.328 1 97.5 194 GLY B C 1
ATOM 4268 O O . GLY B 1 194 ? -0.166 -18.766 -2.111 1 97.5 194 GLY B O 1
ATOM 4269 N N . GLY B 1 195 ? -2.156 -17.953 -1.462 1 96.19 195 GLY B N 1
ATOM 4270 C CA . GLY B 1 195 ? -2.182 -18.734 -0.235 1 96.19 195 GLY B CA 1
ATOM 4271 C C . GLY B 1 195 ? -2.855 -20.078 -0.401 1 96.19 195 GLY B C 1
ATOM 4272 O O . GLY B 1 195 ? -2.971 -20.594 -1.519 1 96.19 195 GLY B O 1
ATOM 4273 N N . PRO B 1 196 ? -3.172 -20.734 0.697 1 96.19 196 PRO B N 1
ATOM 4274 C CA . PRO B 1 196 ? -3.881 -22.016 0.684 1 96.19 196 PRO B CA 1
ATOM 4275 C C . PRO B 1 196 ? -5.344 -21.875 0.262 1 96.19 196 PRO B C 1
ATOM 4277 O O . PRO B 1 196 ? -5.801 -20.766 -0.031 1 96.19 196 PRO B O 1
ATOM 4280 N N . GLY B 1 197 ? -6.094 -22.938 0.154 1 95.31 197 GLY B N 1
ATOM 4281 C CA . GLY B 1 197 ? -7.527 -22.922 -0.098 1 95.31 197 GLY B CA 1
ATOM 4282 C C . GLY B 1 197 ? -7.871 -22.688 -1.558 1 95.31 197 GLY B C 1
ATOM 4283 O O . GLY B 1 197 ? -7.277 -23.312 -2.445 1 95.31 197 GLY B O 1
ATOM 4284 N N . ALA B 1 198 ? -8.852 -21.875 -1.726 1 95.81 198 ALA B N 1
ATOM 4285 C CA . ALA B 1 198 ? -9.344 -21.625 -3.076 1 95.81 198 ALA B CA 1
ATOM 4286 C C . ALA B 1 198 ? -8.234 -21.078 -3.975 1 95.81 198 ALA B C 1
ATOM 4288 O O . ALA B 1 198 ? -8.188 -21.391 -5.168 1 95.81 198 ALA B O 1
ATOM 4289 N N . MET B 1 199 ? -7.391 -20.328 -3.436 1 96.69 199 MET B N 1
ATOM 4290 C CA . MET B 1 199 ? -6.297 -19.719 -4.188 1 96.69 199 MET B CA 1
ATOM 4291 C C . MET B 1 199 ? -5.332 -20.781 -4.695 1 96.69 199 MET B C 1
ATOM 4293 O O . MET B 1 199 ? -4.965 -20.781 -5.875 1 96.69 199 MET B O 1
ATOM 4297 N N . GLU B 1 200 ? -4.973 -21.672 -3.801 1 98.19 200 GLU B N 1
ATOM 4298 C CA . GLU B 1 200 ? -4.105 -22.781 -4.203 1 98.19 200 GLU B CA 1
ATOM 4299 C C . GLU B 1 200 ? -4.773 -23.641 -5.273 1 98.19 200 GLU B C 1
ATOM 4301 O O . GLU B 1 200 ? -4.133 -24.031 -6.25 1 98.19 200 GLU B O 1
ATOM 4306 N N . ALA B 1 201 ? -6.035 -23.906 -5.055 1 98.56 201 ALA B N 1
ATOM 4307 C CA . ALA B 1 201 ? -6.789 -24.75 -5.98 1 98.56 201 ALA B CA 1
ATOM 4308 C C . ALA B 1 201 ? -6.773 -24.172 -7.391 1 98.56 201 ALA B C 1
ATOM 4310 O O . ALA B 1 201 ? -6.508 -24.891 -8.359 1 98.56 201 ALA B O 1
ATOM 4311 N N . ALA B 1 202 ? -7.016 -22.891 -7.48 1 98.62 202 ALA B N 1
ATOM 4312 C CA . ALA B 1 202 ? -7.027 -22.234 -8.789 1 98.62 202 ALA B CA 1
ATOM 4313 C C . ALA B 1 202 ? -5.652 -22.312 -9.445 1 98.62 202 ALA B C 1
ATOM 4315 O O . ALA B 1 202 ? -5.547 -22.594 -10.641 1 98.62 202 ALA B O 1
ATOM 4316 N N . ASN B 1 203 ? -4.586 -22.047 -8.695 1 98.88 203 ASN B N 1
ATOM 4317 C CA . ASN B 1 203 ? -3.24 -22.156 -9.242 1 98.88 203 ASN B CA 1
ATOM 4318 C C . ASN B 1 203 ? -2.916 -23.594 -9.633 1 98.88 203 ASN B C 1
ATOM 4320 O O . ASN B 1 203 ? -2.223 -23.828 -10.625 1 98.88 203 ASN B O 1
ATOM 4324 N N . LEU B 1 204 ? -3.369 -24.594 -8.852 1 98.88 204 LEU B N 1
ATOM 4325 C CA . LEU B 1 204 ? -3.211 -26 -9.219 1 98.88 204 LEU B CA 1
ATOM 4326 C C . LEU B 1 204 ? -3.859 -26.281 -10.57 1 98.88 204 LEU B C 1
ATOM 4328 O O . LEU B 1 204 ? -3.293 -27 -11.398 1 98.88 204 LEU B O 1
ATOM 4332 N N . GLY B 1 205 ? -5.07 -25.766 -10.68 1 98.81 205 GLY B N 1
ATOM 4333 C CA . GLY B 1 205 ? -5.738 -25.906 -11.961 1 98.81 205 GLY B CA 1
ATOM 4334 C C . GLY B 1 205 ? -4.922 -25.375 -13.125 1 98.81 205 GLY B C 1
ATOM 4335 O O . GLY B 1 205 ? -4.809 -26.031 -14.164 1 98.81 205 GLY B O 1
ATOM 4336 N N . ALA B 1 206 ? -4.383 -24.203 -12.977 1 98.81 206 ALA B N 1
ATOM 4337 C CA . ALA B 1 206 ? -3.529 -23.625 -14.008 1 98.81 206 ALA B CA 1
ATOM 4338 C C . ALA B 1 206 ? -2.312 -24.5 -14.273 1 98.81 206 ALA B C 1
ATOM 4340 O O . ALA B 1 206 ? -1.939 -24.719 -15.422 1 98.81 206 ALA B O 1
ATOM 4341 N N . TYR B 1 207 ? -1.712 -25 -13.227 1 98.81 207 TYR B N 1
ATOM 4342 C CA . TYR B 1 207 ? -0.57 -25.906 -13.32 1 98.81 207 TYR B CA 1
ATOM 4343 C C . TYR B 1 207 ? -0.928 -27.156 -14.117 1 98.81 207 TYR B C 1
ATOM 4345 O O . TYR B 1 207 ? -0.115 -27.656 -14.898 1 98.81 207 TYR B O 1
ATOM 4353 N N . ALA B 1 208 ? -2.152 -27.609 -14.023 1 98.69 208 ALA B N 1
ATOM 4354 C CA . ALA B 1 208 ? -2.607 -28.875 -14.609 1 98.69 208 ALA B CA 1
ATOM 4355 C C . ALA B 1 208 ? -3.031 -28.688 -16.062 1 98.69 208 ALA B C 1
ATOM 4357 O O . ALA B 1 208 ? -3.258 -29.672 -16.781 1 98.69 208 ALA B O 1
ATOM 4358 N N . ALA B 1 209 ? -3.094 -27.5 -16.516 1 98.44 209 ALA B N 1
ATOM 4359 C CA . ALA B 1 209 ? -3.727 -27.156 -17.781 1 98.44 209 ALA B CA 1
ATOM 4360 C C . ALA B 1 209 ? -3.088 -27.906 -18.953 1 98.44 209 ALA B C 1
ATOM 4362 O O . ALA B 1 209 ? -3.787 -28.406 -19.828 1 98.44 209 ALA B O 1
ATOM 4363 N N . PRO B 1 210 ? -1.76 -28.094 -19.016 1 98.06 210 PRO B N 1
ATOM 4364 C CA . PRO B 1 210 ? -1.166 -28.734 -20.188 1 98.06 210 PRO B CA 1
ATOM 4365 C C . PRO B 1 210 ? -1.316 -30.25 -20.156 1 98.06 210 PRO B C 1
ATOM 4367 O O . PRO B 1 210 ? -1.055 -30.922 -21.172 1 98.06 210 PRO B O 1
ATOM 4370 N N . PHE B 1 211 ? -1.743 -30.812 -19.094 1 98.12 211 PHE B N 1
ATOM 4371 C CA . PHE B 1 211 ? -1.773 -32.25 -18.922 1 98.12 211 PHE B CA 1
ATOM 4372 C C . PHE B 1 211 ? -3.152 -32.812 -19.25 1 98.12 211 PHE B C 1
ATOM 4374 O O . PHE B 1 211 ? -4.117 -32.062 -19.391 1 98.12 211 PHE B O 1
ATOM 4381 N N . ALA B 1 212 ? -3.189 -34.156 -19.359 1 96.06 212 ALA B N 1
ATOM 4382 C CA . ALA B 1 212 ? -4.461 -34.844 -19.562 1 96.06 212 ALA B CA 1
ATOM 4383 C C . ALA B 1 212 ? -5.328 -34.75 -18.312 1 96.06 212 ALA B C 1
ATOM 4385 O O . ALA B 1 212 ? -4.824 -34.5 -17.219 1 96.06 212 ALA B O 1
ATOM 4386 N N . ASP B 1 213 ? -6.586 -34.938 -18.422 1 91.06 213 ASP B N 1
ATOM 4387 C CA . ASP B 1 213 ? -7.559 -34.75 -17.359 1 91.06 213 ASP B CA 1
ATOM 4388 C C . ASP B 1 213 ? -7.242 -35.625 -16.156 1 91.06 213 ASP B C 1
ATOM 4390 O O . ASP B 1 213 ? -7.449 -35.25 -15.008 1 91.06 213 ASP B O 1
ATOM 4394 N N . GLY B 1 214 ? -6.75 -36.75 -16.406 1 96.19 214 GLY B N 1
ATOM 4395 C CA . GLY B 1 214 ? -6.441 -37.688 -15.328 1 96.19 214 GLY B CA 1
ATOM 4396 C C . GLY B 1 214 ? -5.414 -37.156 -14.352 1 96.19 214 GLY B C 1
ATOM 4397 O O . GLY B 1 214 ? -5.426 -37.5 -13.172 1 96.19 214 GLY B O 1
ATOM 4398 N N . MET B 1 215 ? -4.621 -36.281 -14.805 1 97.81 215 MET B N 1
ATOM 4399 C CA . MET B 1 215 ? -3.559 -35.719 -13.969 1 97.81 215 MET B CA 1
ATOM 4400 C C . MET B 1 215 ? -4.137 -34.938 -12.797 1 97.81 215 MET B C 1
ATOM 4402 O O . MET B 1 215 ? -3.691 -35.094 -11.656 1 97.81 215 MET B O 1
ATOM 4406 N N . LEU B 1 216 ? -5.082 -34.062 -13.055 1 98.25 216 LEU B N 1
ATOM 4407 C CA . LEU B 1 216 ? -5.664 -33.25 -11.992 1 98.25 216 LEU B CA 1
ATOM 4408 C C . LEU B 1 216 ? -6.328 -34.125 -10.938 1 98.25 216 LEU B C 1
ATOM 4410 O O . LEU B 1 216 ? -6.188 -33.875 -9.734 1 98.25 216 LEU B O 1
ATOM 4414 N N . GLU B 1 217 ? -6.977 -35.156 -11.391 1 97.62 217 GLU B N 1
ATOM 4415 C CA . GLU B 1 217 ? -7.633 -36.094 -10.461 1 97.62 217 GLU B CA 1
ATOM 4416 C C . GLU B 1 217 ? -6.621 -36.75 -9.539 1 97.62 217 GLU B C 1
ATOM 4418 O O . GLU B 1 217 ? -6.844 -36.844 -8.336 1 97.62 217 GLU B O 1
ATOM 4423 N N . GLU B 1 218 ? -5.562 -37.188 -10.117 1 98.25 218 GLU B N 1
ATOM 4424 C CA . GLU B 1 218 ? -4.523 -37.844 -9.328 1 98.25 218 GLU B CA 1
ATOM 4425 C C . GLU B 1 218 ? -3.848 -36.875 -8.383 1 98.25 218 GLU B C 1
ATOM 4427 O O . GLU B 1 218 ? -3.545 -37.219 -7.234 1 98.25 218 GLU B O 1
ATOM 4432 N N . ALA B 1 219 ? -3.59 -35.688 -8.844 1 98.69 219 ALA B N 1
ATOM 4433 C CA . ALA B 1 219 ? -2.967 -34.656 -8.023 1 98.69 219 ALA B CA 1
ATOM 4434 C C . ALA B 1 219 ? -3.832 -34.344 -6.809 1 98.69 219 ALA B C 1
ATOM 4436 O O . ALA B 1 219 ? -3.318 -34.156 -5.699 1 98.69 219 ALA B O 1
ATOM 4437 N N . LEU B 1 220 ? -5.141 -34.219 -7.086 1 98.56 220 LEU B N 1
ATOM 4438 C CA . LEU B 1 220 ? -6.074 -33.938 -6.008 1 98.56 220 LEU B CA 1
ATOM 4439 C C . LEU B 1 220 ? -6.023 -35 -4.926 1 98.56 220 LEU B C 1
ATOM 4441 O O . LEU B 1 220 ? -6.129 -34.688 -3.736 1 98.56 220 LEU B O 1
ATOM 4445 N N . LEU B 1 221 ? -5.809 -36.219 -5.32 1 98 221 LEU B N 1
ATOM 4446 C CA . LEU B 1 221 ? -5.707 -37.312 -4.367 1 98 221 LEU B CA 1
ATOM 4447 C C . LEU B 1 221 ? -4.43 -37.188 -3.537 1 98 221 LEU B C 1
ATOM 4449 O O . LEU B 1 221 ? -4.449 -37.438 -2.326 1 98 221 LEU B O 1
ATOM 4453 N N . VAL B 1 222 ? -3.35 -36.844 -4.172 1 98.38 222 VAL B N 1
ATOM 4454 C CA . VAL B 1 222 ? -2.078 -36.656 -3.479 1 98.38 222 VAL B CA 1
ATOM 4455 C C . VAL B 1 222 ? -2.205 -35.531 -2.453 1 98.38 222 VAL B C 1
ATOM 4457 O O . VAL B 1 222 ? -1.802 -35.688 -1.298 1 98.38 222 VAL B O 1
ATOM 4460 N N . LEU B 1 223 ? -2.809 -34.438 -2.852 1 98.56 223 LEU B N 1
ATOM 4461 C CA . LEU B 1 223 ? -2.906 -33.25 -2.006 1 98.56 223 LEU B CA 1
ATOM 4462 C C . LEU B 1 223 ? -3.852 -33.5 -0.834 1 98.56 223 LEU B C 1
ATOM 4464 O O . LEU B 1 223 ? -3.654 -32.938 0.252 1 98.56 223 LEU B O 1
ATOM 4468 N N . ALA B 1 224 ? -4.832 -34.375 -1.031 1 97.94 224 ALA B N 1
ATOM 4469 C CA . ALA B 1 224 ? -5.84 -34.656 -0.008 1 97.94 224 ALA B CA 1
ATOM 4470 C C . ALA B 1 224 ? -5.207 -35.312 1.221 1 97.94 224 ALA B C 1
ATOM 4472 O O . ALA B 1 224 ? -5.797 -35.312 2.303 1 97.94 224 ALA B O 1
ATOM 4473 N N . LYS B 1 225 ? -3.992 -35.812 1.095 1 96.62 225 LYS B N 1
ATOM 4474 C CA . LYS B 1 225 ? -3.287 -36.438 2.213 1 96.62 225 LYS B CA 1
ATOM 4475 C C . LYS B 1 225 ? -2.91 -35.406 3.268 1 96.62 225 LYS B C 1
ATOM 4477 O O . LYS B 1 225 ? -2.637 -35.75 4.418 1 96.62 225 LYS B O 1
ATOM 4482 N N . SER B 1 226 ? -2.812 -34.156 2.842 1 97.31 226 SER B N 1
ATOM 4483 C CA . SER B 1 226 ? -2.561 -33.031 3.725 1 97.31 226 SER B CA 1
ATOM 4484 C C . SER B 1 226 ? -3.572 -31.906 3.49 1 97.31 226 SER B C 1
ATOM 4486 O O . SER B 1 226 ? -3.252 -30.891 2.861 1 97.31 226 SER B O 1
ATOM 4488 N N . PRO B 1 227 ? -4.66 -32 4.109 1 96.38 227 PRO B N 1
ATOM 4489 C CA . PRO B 1 227 ? -5.809 -31.172 3.768 1 96.38 227 PRO B CA 1
ATOM 4490 C C . PRO B 1 227 ? -5.602 -29.703 4.156 1 96.38 227 PRO B C 1
ATOM 4492 O O . PRO B 1 227 ? -6.23 -28.812 3.576 1 96.38 227 PRO B O 1
ATOM 4495 N N . SER B 1 228 ? -4.73 -29.5 5.18 1 94.62 228 SER B N 1
ATOM 4496 C CA . SER B 1 228 ? -4.496 -28.141 5.68 1 94.62 228 SER B CA 1
ATOM 4497 C C . SER B 1 228 ? -3.033 -27.938 6.062 1 94.62 228 SER B C 1
ATOM 4499 O O . SER B 1 228 ? -2.301 -28.906 6.27 1 94.62 228 SER B O 1
ATOM 4501 N N . PHE B 1 229 ? -2.623 -26.656 6.078 1 94.56 229 PHE B N 1
ATOM 4502 C CA . PHE B 1 229 ? -1.236 -26.359 6.422 1 94.56 229 PHE B CA 1
ATOM 4503 C C . PHE B 1 229 ? -1.044 -26.375 7.934 1 94.56 229 PHE B C 1
ATOM 4505 O O . PHE B 1 229 ? 0.073 -26.203 8.422 1 94.56 229 PHE B O 1
ATOM 4512 N N . ARG B 1 230 ? -2.127 -26.453 8.594 1 91.69 230 ARG B N 1
ATOM 4513 C CA . ARG B 1 230 ? -2.059 -26.719 10.023 1 91.69 230 ARG B CA 1
ATOM 4514 C C . ARG B 1 230 ? -2.336 -28.188 10.32 1 91.69 230 ARG B C 1
ATOM 4516 O O . ARG B 1 230 ? -3.234 -28.797 9.727 1 91.69 230 ARG B O 1
ATOM 4523 N N . PRO B 1 231 ? -1.614 -28.828 11.055 1 91.94 231 PRO B N 1
ATOM 4524 C CA . PRO B 1 231 ? -0.609 -28.297 11.984 1 91.94 231 PRO B CA 1
ATOM 4525 C C . PRO B 1 231 ? 0.775 -28.188 11.352 1 91.94 231 PRO B C 1
ATOM 4527 O O . PRO B 1 231 ? 1.693 -27.625 11.961 1 91.94 231 PRO B O 1
ATOM 4530 N N . SER B 1 232 ? 0.957 -28.734 10.18 1 95.44 232 SER B N 1
ATOM 4531 C CA . SER B 1 232 ? 2.314 -28.797 9.648 1 95.44 232 SER B CA 1
ATOM 4532 C C . SER B 1 232 ? 2.395 -28.188 8.25 1 95.44 232 SER B C 1
ATOM 4534 O O . SER B 1 232 ? 1.954 -28.797 7.273 1 95.44 232 SER B O 1
ATOM 4536 N N . VAL B 1 233 ? 3.055 -27.094 8.172 1 96.38 233 VAL B N 1
ATOM 4537 C CA . VAL B 1 233 ? 3.303 -26.469 6.875 1 96.38 233 VAL B CA 1
ATOM 4538 C C . VAL B 1 233 ? 4.238 -27.344 6.047 1 96.38 233 VAL B C 1
ATOM 4540 O O . VAL B 1 233 ? 4.094 -27.438 4.828 1 96.38 233 VAL B O 1
ATOM 4543 N N . THR B 1 234 ? 5.168 -28.016 6.707 1 97.75 234 THR B N 1
ATOM 4544 C CA . THR B 1 234 ? 6.125 -28.891 6.051 1 97.75 234 THR B CA 1
ATOM 4545 C C . THR B 1 234 ? 5.402 -30 5.277 1 97.75 234 THR B C 1
ATOM 4547 O O . THR B 1 234 ? 5.656 -30.188 4.086 1 97.75 234 THR B O 1
ATOM 4550 N N . ASP B 1 235 ? 4.48 -30.656 5.91 1 97.88 235 ASP B N 1
ATOM 4551 C CA . ASP B 1 235 ? 3.748 -31.75 5.277 1 97.88 235 ASP B CA 1
ATOM 4552 C C . ASP B 1 235 ? 2.871 -31.234 4.137 1 97.88 235 ASP B C 1
ATOM 4554 O O . ASP B 1 235 ? 2.781 -31.859 3.082 1 97.88 235 ASP B O 1
ATOM 4558 N N . TRP B 1 236 ? 2.254 -30.125 4.402 1 97.75 236 TRP B N 1
ATOM 4559 C CA . TRP B 1 236 ? 1.395 -29.5 3.404 1 97.75 236 TRP B CA 1
ATOM 4560 C C . TRP B 1 236 ? 2.182 -29.156 2.145 1 97.75 236 TRP B C 1
ATOM 4562 O O . TRP B 1 236 ? 1.751 -29.469 1.031 1 97.75 236 TRP B O 1
ATOM 4572 N N . ALA B 1 237 ? 3.354 -28.594 2.299 1 98.19 237 ALA B N 1
ATOM 4573 C CA . ALA B 1 237 ? 4.211 -28.219 1.182 1 98.19 237 ALA B CA 1
ATOM 4574 C C . ALA B 1 237 ? 4.793 -29.438 0.488 1 98.19 237 ALA B C 1
ATOM 4576 O O . ALA B 1 237 ? 4.879 -29.484 -0.742 1 98.19 237 ALA B O 1
ATOM 4577 N N . ARG B 1 238 ? 5.164 -30.453 1.242 1 98.19 238 ARG B N 1
ATOM 4578 C CA . ARG B 1 238 ? 5.742 -31.672 0.67 1 98.19 238 ARG B CA 1
ATOM 4579 C C . ARG B 1 238 ? 4.754 -32.344 -0.267 1 98.19 238 ARG B C 1
ATOM 4581 O O . ARG B 1 238 ? 5.145 -32.875 -1.315 1 98.19 238 ARG B O 1
ATOM 4588 N N . ALA B 1 239 ? 3.516 -32.312 0.099 1 98.38 239 ALA B N 1
ATOM 4589 C CA . ALA B 1 239 ? 2.496 -32.906 -0.766 1 98.38 239 ALA B CA 1
ATOM 4590 C C . ALA B 1 239 ? 2.416 -32.156 -2.1 1 98.38 239 ALA B C 1
ATOM 4592 O O . ALA B 1 239 ? 2.301 -32.781 -3.156 1 98.38 239 ALA B O 1
ATOM 4593 N N . ALA B 1 240 ? 2.439 -30.891 -2.037 1 98.62 240 ALA B N 1
ATOM 4594 C CA . ALA B 1 240 ? 2.395 -30.094 -3.256 1 98.62 240 ALA B CA 1
ATOM 4595 C C . ALA B 1 240 ? 3.619 -30.344 -4.129 1 98.62 240 ALA B C 1
ATOM 4597 O O . ALA B 1 240 ? 3.502 -30.484 -5.348 1 98.62 240 ALA B O 1
ATOM 4598 N N . PHE B 1 241 ? 4.773 -30.422 -3.502 1 98.44 241 PHE B N 1
ATOM 4599 C CA . PHE B 1 241 ? 5.996 -30.641 -4.266 1 98.44 241 PHE B CA 1
ATOM 4600 C C . PHE B 1 241 ? 6.055 -32.062 -4.82 1 98.44 241 PHE B C 1
ATOM 4602 O O . PHE B 1 241 ? 6.676 -32.281 -5.855 1 98.44 241 PHE B O 1
ATOM 4609 N N . GLU B 1 242 ? 5.387 -33 -4.156 1 98.44 242 GLU B N 1
ATOM 4610 C CA . GLU B 1 242 ? 5.238 -34.344 -4.742 1 98.44 242 GLU B CA 1
ATOM 4611 C C . GLU B 1 242 ? 4.5 -34.281 -6.074 1 98.44 242 GLU B C 1
ATOM 4613 O O . GLU B 1 242 ? 4.898 -34.938 -7.043 1 98.44 242 GLU B O 1
ATOM 4618 N N . VAL B 1 243 ? 3.43 -33.5 -6.09 1 98.62 243 VAL B N 1
ATOM 4619 C CA . VAL B 1 243 ? 2.68 -33.312 -7.328 1 98.62 243 VAL B CA 1
ATOM 4620 C C . VAL B 1 243 ? 3.592 -32.719 -8.406 1 98.62 243 VAL B C 1
ATOM 4622 O O . VAL B 1 243 ? 3.615 -33.219 -9.539 1 98.62 243 VAL B O 1
ATOM 4625 N N . ARG B 1 244 ? 4.379 -31.766 -8.078 1 98.19 244 ARG B N 1
ATOM 4626 C CA . ARG B 1 244 ? 5.27 -31.094 -9.023 1 98.19 244 ARG B CA 1
ATOM 4627 C C . ARG B 1 244 ? 6.344 -32.062 -9.531 1 98.19 244 ARG B C 1
ATOM 4629 O O . ARG B 1 244 ? 6.754 -31.984 -10.688 1 98.19 244 ARG B O 1
ATOM 4636 N N . GLU B 1 245 ? 6.832 -32.906 -8.641 1 97.94 245 GLU B N 1
ATOM 4637 C CA . GLU B 1 245 ? 7.848 -33.906 -9.008 1 97.94 245 GLU B CA 1
ATOM 4638 C C . GLU B 1 245 ? 7.285 -34.938 -9.953 1 97.94 245 GLU B C 1
ATOM 4640 O O . GLU B 1 245 ? 7.953 -35.344 -10.906 1 97.94 245 GLU B O 1
ATOM 4645 N N . ARG B 1 246 ? 6.105 -35.375 -9.703 1 97.88 246 ARG B N 1
ATOM 4646 C CA . ARG B 1 246 ? 5.461 -36.406 -10.516 1 97.88 246 ARG B CA 1
ATOM 4647 C C . ARG B 1 246 ? 5.105 -35.844 -11.898 1 97.88 246 ARG B C 1
ATOM 4649 O O . ARG B 1 246 ? 5.152 -36.594 -12.891 1 97.88 246 ARG B O 1
ATOM 4656 N N . TRP B 1 247 ? 4.699 -34.594 -11.922 1 98.12 247 TRP B N 1
ATOM 4657 C CA . TRP B 1 247 ? 4.301 -33.969 -13.172 1 98.12 247 TRP B CA 1
ATOM 4658 C C . TRP B 1 247 ? 5.027 -32.656 -13.367 1 98.12 247 TRP B C 1
ATOM 4660 O O . TRP B 1 247 ? 4.441 -31.578 -13.188 1 98.12 247 TRP B O 1
ATOM 4670 N N . PRO B 1 248 ? 6.32 -32.75 -13.812 1 96.94 248 PRO B N 1
ATOM 4671 C CA . PRO B 1 248 ? 7.043 -31.484 -14.078 1 96.94 248 PRO B CA 1
ATOM 4672 C C . PRO B 1 248 ? 6.527 -30.75 -15.312 1 96.94 248 PRO B C 1
ATOM 4674 O O . PRO B 1 248 ? 5.91 -31.375 -16.188 1 96.94 248 PRO B O 1
ATOM 4677 N N . GLY B 1 249 ? 6.691 -29.438 -15.359 1 95.62 249 GLY B N 1
ATOM 4678 C CA . GLY B 1 249 ? 6.355 -28.656 -16.547 1 95.62 249 GLY B CA 1
ATOM 4679 C C . GLY B 1 249 ? 4.91 -28.203 -16.562 1 95.62 249 GLY B C 1
ATOM 4680 O O . GLY B 1 249 ? 4.262 -28.234 -17.609 1 95.62 249 GLY B O 1
ATOM 4681 N N . GLY B 1 250 ? 4.309 -27.969 -15.422 1 97 250 GLY B N 1
ATOM 4682 C CA . GLY B 1 250 ? 2.945 -27.469 -15.344 1 97 250 GLY B CA 1
ATOM 4683 C C . GLY B 1 250 ? 2.787 -26.062 -15.922 1 97 250 GLY B C 1
ATOM 4684 O O . GLY B 1 250 ? 3.777 -25.391 -16.219 1 97 250 GLY B O 1
ATOM 4685 N N . GLY B 1 251 ? 1.527 -25.641 -16.188 1 97.56 251 GLY B N 1
ATOM 4686 C CA . GLY B 1 251 ? 1.222 -24.328 -16.719 1 97.56 251 GLY B CA 1
ATOM 4687 C C . GLY B 1 251 ? 1.59 -23.203 -15.773 1 97.56 251 GLY B C 1
ATOM 4688 O O . GLY B 1 251 ? 1.79 -23.438 -14.578 1 97.56 251 GLY B O 1
ATOM 4689 N N . GLU B 1 252 ? 1.688 -22.062 -16.344 1 97.5 252 GLU B N 1
ATOM 4690 C CA . GLU B 1 252 ? 2.117 -20.906 -15.562 1 97.5 252 GLU B CA 1
ATOM 4691 C C . GLU B 1 252 ? 0.92 -20.141 -15 1 97.5 252 GLU B C 1
ATOM 4693 O O . GLU B 1 252 ? -0.125 -20.062 -15.648 1 97.5 252 GLU B O 1
ATOM 4698 N N . SER B 1 253 ? 1.023 -19.688 -13.859 1 98.81 253 SER B N 1
ATOM 4699 C CA . SER B 1 253 ? 0.12 -18.734 -13.211 1 98.81 253 SER B CA 1
ATOM 4700 C C . SER B 1 253 ? 0.858 -17.875 -12.188 1 98.81 253 SER B C 1
ATOM 4702 O O . SER B 1 253 ? 2.074 -18 -12.031 1 98.81 253 SER B O 1
ATOM 4704 N N . VAL B 1 254 ? 0.128 -16.922 -11.578 1 98.81 254 VAL B N 1
ATOM 4705 C CA . VAL B 1 254 ? 0.742 -15.977 -10.656 1 98.81 254 VAL B CA 1
ATOM 4706 C C . VAL B 1 254 ? 0.08 -16.078 -9.289 1 98.81 254 VAL B C 1
ATOM 4708 O O . VAL B 1 254 ? -1.143 -16.203 -9.188 1 98.81 254 VAL B O 1
ATOM 4711 N N . GLY B 1 255 ? 0.848 -16.172 -8.273 1 98.5 255 GLY B N 1
ATOM 4712 C CA . GLY B 1 255 ? 0.409 -16.031 -6.891 1 98.5 255 GLY B CA 1
ATOM 4713 C C . GLY B 1 255 ? 0.965 -14.797 -6.219 1 98.5 255 GLY B C 1
ATOM 4714 O O . GLY B 1 255 ? 2.16 -14.508 -6.32 1 98.5 255 GLY B O 1
ATOM 4715 N N . ILE B 1 256 ? 0.098 -14.047 -5.52 1 98.19 256 ILE B N 1
ATOM 4716 C CA . ILE B 1 256 ? 0.524 -12.805 -4.895 1 98.19 256 ILE B CA 1
ATOM 4717 C C . ILE B 1 256 ? 0.205 -12.836 -3.402 1 98.19 256 ILE B C 1
ATOM 4719 O O . ILE B 1 256 ? -0.699 -12.141 -2.936 1 98.19 256 ILE B O 1
ATOM 4723 N N . PRO B 1 257 ? 0.983 -13.625 -2.643 1 97.31 257 PRO B N 1
ATOM 4724 C CA . PRO B 1 257 ? 0.789 -13.734 -1.194 1 97.31 257 PRO B CA 1
ATOM 4725 C C . PRO B 1 257 ? 1.463 -12.602 -0.423 1 97.31 257 PRO B C 1
ATOM 4727 O O . PRO B 1 257 ? 1.967 -11.656 -1.028 1 97.31 257 PRO B O 1
ATOM 4730 N N . THR B 1 258 ? 1.329 -12.672 0.909 1 96.62 258 THR B N 1
ATOM 4731 C CA . THR B 1 258 ? 1.908 -11.648 1.776 1 96.62 258 THR B CA 1
ATOM 4732 C C . THR B 1 258 ? 2.51 -12.281 3.027 1 96.62 258 THR B C 1
ATOM 4734 O O . THR B 1 258 ? 2.008 -13.297 3.52 1 96.62 258 THR B O 1
ATOM 4737 N N . TRP B 1 259 ? 3.574 -11.688 3.559 1 96.06 259 TRP B N 1
ATOM 4738 C CA . TRP B 1 259 ? 4.125 -12.086 4.848 1 96.06 259 TRP B CA 1
ATOM 4739 C C . TRP B 1 259 ? 3.332 -11.477 5.996 1 96.06 259 TRP B C 1
ATOM 4741 O O . TRP B 1 259 ? 3.512 -11.852 7.156 1 96.06 259 TRP B O 1
ATOM 4751 N N . PHE B 1 260 ? 2.426 -10.555 5.723 1 87.06 260 PHE B N 1
ATOM 4752 C CA . PHE B 1 260 ? 1.539 -9.984 6.73 1 87.06 260 PHE B CA 1
ATOM 4753 C C . PHE B 1 260 ? 0.69 -11.078 7.379 1 87.06 260 PHE B C 1
ATOM 4755 O O . PHE B 1 260 ? 0.575 -11.133 8.602 1 87.06 260 PHE B O 1
ATOM 4762 N N . TYR B 1 261 ? 0.12 -11.938 6.531 1 74.5 261 TYR B N 1
ATOM 4763 C CA . TYR B 1 261 ? -0.569 -13.133 7.004 1 74.5 261 TYR B CA 1
ATOM 4764 C C . TYR B 1 261 ? 0.374 -14.328 7.043 1 74.5 261 TYR B C 1
ATOM 4766 O O . TYR B 1 261 ? -0.007 -15.438 6.664 1 74.5 261 TYR B O 1
ATOM 4774 N N . GLY B 1 262 ? 1.582 -14.117 7.312 1 67.62 262 GLY B N 1
ATOM 4775 C CA . GLY B 1 262 ? 2.703 -15.039 7.188 1 67.62 262 GLY B CA 1
ATOM 4776 C C . GLY B 1 262 ? 2.445 -16.391 7.828 1 67.62 262 GLY B C 1
ATOM 4777 O O . GLY B 1 262 ? 3.117 -17.375 7.512 1 67.62 262 GLY B O 1
ATOM 4778 N N . HIS B 1 263 ? 1.505 -16.344 8.516 1 74.75 263 HIS B N 1
ATOM 4779 C CA . HIS B 1 263 ? 1.169 -17.656 9.047 1 74.75 263 HIS B CA 1
ATOM 4780 C C . HIS B 1 263 ? 0.586 -18.562 7.969 1 74.75 263 HIS B C 1
ATOM 4782 O O . HIS B 1 263 ? 0.543 -19.781 8.133 1 74.75 263 HIS B O 1
ATOM 4788 N N . GLU B 1 264 ? 0.26 -17.953 6.859 1 84.94 264 GLU B N 1
ATOM 4789 C CA . GLU B 1 264 ? -0.175 -18.734 5.703 1 84.94 264 GLU B CA 1
ATOM 4790 C C . GLU B 1 264 ? 0.936 -18.844 4.664 1 84.94 264 GLU B C 1
ATOM 4792 O O . GLU B 1 264 ? 1.41 -17.844 4.145 1 84.94 264 GLU B O 1
ATOM 4797 N N . PRO B 1 265 ? 1.362 -20.078 4.344 1 94.44 265 PRO B N 1
ATOM 4798 C CA . PRO B 1 265 ? 2.428 -20.25 3.355 1 94.44 265 PRO B CA 1
ATOM 4799 C C . PRO B 1 265 ? 1.957 -20 1.927 1 94.44 265 PRO B C 1
ATOM 4801 O O . PRO B 1 265 ? 0.777 -20.188 1.619 1 94.44 265 PRO B O 1
ATOM 4804 N N . PRO B 1 266 ? 2.848 -19.531 1.056 1 97.44 266 PRO B N 1
ATOM 4805 C CA . PRO B 1 266 ? 2.467 -19.453 -0.357 1 97.44 266 PRO B CA 1
ATOM 4806 C C . PRO B 1 266 ? 2.271 -20.828 -0.986 1 97.44 266 PRO B C 1
ATOM 4808 O O . PRO B 1 266 ? 2.938 -21.797 -0.594 1 97.44 266 PRO B O 1
ATOM 4811 N N . ASN B 1 267 ? 1.327 -20.922 -1.911 1 97.38 267 ASN B N 1
ATOM 4812 C CA . ASN B 1 267 ? 1.145 -22.219 -2.549 1 97.38 267 ASN B CA 1
ATOM 4813 C C . ASN B 1 267 ? 2.246 -22.516 -3.566 1 97.38 267 ASN B C 1
ATOM 4815 O O . ASN B 1 267 ? 2.906 -21.594 -4.047 1 97.38 267 ASN B O 1
ATOM 4819 N N . ALA B 1 268 ? 2.439 -23.75 -3.904 1 98.31 268 ALA B N 1
ATOM 4820 C CA . ALA B 1 268 ? 3.592 -24.156 -4.699 1 98.31 268 ALA B CA 1
ATOM 4821 C C . ALA B 1 268 ? 3.219 -24.297 -6.172 1 98.31 268 ALA B C 1
ATOM 4823 O O . ALA B 1 268 ? 4.02 -24.781 -6.977 1 98.31 268 ALA B O 1
ATOM 4824 N N . PHE B 1 269 ? 2.035 -23.875 -6.582 1 98.81 269 PHE B N 1
ATOM 4825 C CA . PHE B 1 269 ? 1.588 -24.188 -7.934 1 98.81 269 PHE B CA 1
ATOM 4826 C C . PHE B 1 269 ? 1.633 -22.953 -8.82 1 98.81 269 PHE B C 1
ATOM 4828 O O . PHE B 1 269 ? 1.538 -23.062 -10.047 1 98.81 269 PHE B O 1
ATOM 4835 N N . ALA B 1 270 ? 1.744 -21.781 -8.227 1 98.62 270 ALA B N 1
ATOM 4836 C CA . ALA B 1 270 ? 1.993 -20.578 -9.031 1 98.62 270 ALA B CA 1
ATOM 4837 C C . ALA B 1 270 ? 3.432 -20.547 -9.539 1 98.62 270 ALA B C 1
ATOM 4839 O O . ALA B 1 270 ? 4.375 -20.656 -8.75 1 98.62 270 ALA B O 1
ATOM 4840 N N . ALA B 1 271 ? 3.602 -20.406 -10.828 1 98.06 271 ALA B N 1
ATOM 4841 C CA . ALA B 1 271 ? 4.941 -20.375 -11.406 1 98.06 271 ALA B CA 1
ATOM 4842 C C . ALA B 1 271 ? 5.695 -19.125 -10.961 1 98.06 271 ALA B C 1
ATOM 4844 O O . ALA B 1 271 ? 6.914 -19.156 -10.789 1 98.06 271 ALA B O 1
ATOM 4845 N N . HIS B 1 272 ? 4.992 -18.047 -10.859 1 98.5 272 HIS B N 1
ATOM 4846 C CA . HIS B 1 272 ? 5.539 -16.75 -10.445 1 98.5 272 HIS B CA 1
ATOM 4847 C C . HIS B 1 272 ? 4.84 -16.234 -9.195 1 98.5 272 HIS B C 1
ATOM 4849 O O . HIS B 1 272 ? 3.611 -16.25 -9.117 1 98.5 272 HIS B O 1
ATOM 4855 N N . ILE B 1 273 ? 5.66 -15.844 -8.25 1 98.62 273 ILE B N 1
ATOM 4856 C CA . ILE B 1 273 ? 5.098 -15.43 -6.965 1 98.62 273 ILE B CA 1
ATOM 4857 C C . ILE B 1 273 ? 5.57 -14.023 -6.621 1 98.62 273 ILE B C 1
ATOM 4859 O O . ILE B 1 273 ? 6.777 -13.766 -6.531 1 98.62 273 ILE B O 1
ATOM 4863 N N . GLY B 1 274 ? 4.672 -13.07 -6.586 1 98.44 274 GLY B N 1
ATOM 4864 C CA . GLY B 1 274 ? 4.938 -11.766 -5.996 1 98.44 274 GLY B CA 1
ATOM 4865 C C . GLY B 1 274 ? 4.559 -11.688 -4.531 1 98.44 274 GLY B C 1
ATOM 4866 O O . GLY B 1 274 ? 3.42 -11.352 -4.195 1 98.44 274 GLY B O 1
ATOM 4867 N N . LYS B 1 275 ? 5.473 -11.992 -3.646 1 98 275 LYS B N 1
ATOM 4868 C CA . LYS B 1 275 ? 5.172 -11.969 -2.219 1 98 275 LYS B CA 1
ATOM 4869 C C . LYS B 1 275 ? 5.543 -10.625 -1.601 1 98 275 LYS B C 1
ATOM 4871 O O . LYS B 1 275 ? 6.648 -10.125 -1.817 1 98 275 LYS B O 1
ATOM 4876 N N . TYR B 1 276 ? 4.605 -10.047 -0.847 1 98.12 276 TYR B N 1
ATOM 4877 C CA . TYR B 1 276 ? 4.723 -8.688 -0.336 1 98.12 276 TYR B CA 1
ATOM 4878 C C . TYR B 1 276 ? 4.781 -8.68 1.187 1 98.12 276 TYR B C 1
ATOM 4880 O O . TYR B 1 276 ? 4.324 -9.625 1.837 1 98.12 276 TYR B O 1
ATOM 4888 N N . PHE B 1 277 ? 5.336 -7.613 1.688 1 97.31 277 PHE B N 1
ATOM 4889 C CA . PHE B 1 277 ? 5.223 -7.332 3.113 1 97.31 277 PHE B CA 1
ATOM 4890 C C . PHE B 1 277 ? 3.941 -6.559 3.41 1 97.31 277 PHE B C 1
ATOM 4892 O O . PHE B 1 277 ? 3.23 -6.871 4.367 1 97.31 277 PHE B O 1
ATOM 4899 N N . ALA B 1 278 ? 3.625 -5.574 2.633 1 96.44 278 ALA B N 1
ATOM 4900 C CA . ALA B 1 278 ? 2.441 -4.742 2.83 1 96.44 278 ALA B CA 1
ATOM 4901 C C . ALA B 1 278 ? 1.217 -5.359 2.162 1 96.44 278 ALA B C 1
ATOM 4903 O O . ALA B 1 278 ? 1.126 -5.398 0.932 1 96.44 278 ALA B O 1
ATOM 4904 N N . ASN B 1 279 ? 0.273 -5.715 2.906 1 95.44 279 ASN B N 1
ATOM 4905 C CA . ASN B 1 279 ? -0.913 -6.387 2.387 1 95.44 279 ASN B CA 1
ATOM 4906 C C . ASN B 1 279 ? -1.737 -5.461 1.497 1 95.44 279 ASN B C 1
ATOM 4908 O O . ASN B 1 279 ? -2.322 -5.902 0.506 1 95.44 279 ASN B O 1
ATOM 4912 N N . SER B 1 280 ? -1.837 -4.203 1.911 1 96.31 280 SER B N 1
ATOM 4913 C CA . SER B 1 280 ? -2.633 -3.264 1.126 1 96.31 280 SER B CA 1
ATOM 4914 C C . SER B 1 280 ? -2.09 -3.131 -0.294 1 96.31 280 SER B C 1
ATOM 4916 O O . SER B 1 280 ? -2.857 -3.121 -1.259 1 96.31 280 SER B O 1
ATOM 4918 N N . VAL B 1 281 ? -0.759 -3.082 -0.431 1 97.44 281 VAL B N 1
ATOM 4919 C CA . VAL B 1 281 ? -0.118 -3 -1.739 1 97.44 281 VAL B CA 1
ATOM 4920 C C . VAL B 1 281 ? -0.365 -4.289 -2.518 1 97.44 281 VAL B C 1
ATOM 4922 O O . VAL B 1 281 ? -0.709 -4.25 -3.703 1 97.44 281 VAL B O 1
ATOM 4925 N N . ARG B 1 282 ? -0.239 -5.312 -1.827 1 96.75 282 ARG B N 1
ATOM 4926 C CA . ARG B 1 282 ? -0.418 -6.648 -2.387 1 96.75 282 ARG B CA 1
ATOM 4927 C C . ARG B 1 282 ? -1.823 -6.82 -2.955 1 96.75 282 ARG B C 1
ATOM 4929 O O . ARG B 1 282 ? -1.988 -7.262 -4.094 1 96.75 282 ARG B O 1
ATOM 4936 N N . GLU B 1 283 ? -2.873 -6.488 -2.189 1 96.38 283 GLU B N 1
ATOM 4937 C CA . GLU B 1 283 ? -4.262 -6.656 -2.602 1 96.38 283 GLU B CA 1
ATOM 4938 C C . GLU B 1 283 ? -4.613 -5.73 -3.762 1 96.38 283 GLU B C 1
ATOM 4940 O O . GLU B 1 283 ? -5.227 -6.156 -4.742 1 96.38 283 GLU B O 1
ATOM 4945 N N . ASP B 1 284 ? -4.215 -4.527 -3.65 1 96.62 284 ASP B N 1
ATOM 4946 C CA . ASP B 1 284 ? -4.453 -3.561 -4.719 1 96.62 284 ASP B CA 1
ATOM 4947 C C . ASP B 1 284 ? -3.773 -3.994 -6.016 1 96.62 284 ASP B C 1
ATOM 4949 O O . ASP B 1 284 ? -4.363 -3.9 -7.094 1 96.62 284 ASP B O 1
ATOM 4953 N N . GLY B 1 285 ? -2.541 -4.438 -5.922 1 97.19 285 GLY B N 1
ATOM 4954 C CA . GLY B 1 285 ? -1.781 -4.867 -7.086 1 97.19 285 GLY B CA 1
ATOM 4955 C C . GLY B 1 285 ? -2.408 -6.047 -7.805 1 97.19 285 GLY B C 1
ATOM 4956 O O . GLY B 1 285 ? -2.436 -6.082 -9.039 1 97.19 285 GLY B O 1
ATOM 4957 N N . LEU B 1 286 ? -2.893 -6.98 -7.051 1 98.12 286 LEU B N 1
ATOM 4958 C CA . LEU B 1 286 ? -3.537 -8.148 -7.637 1 98.12 286 LEU B CA 1
ATOM 4959 C C . LEU B 1 286 ? -4.773 -7.746 -8.43 1 98.12 286 LEU B C 1
ATOM 4961 O O . LEU B 1 286 ? -4.93 -8.141 -9.594 1 98.12 286 LEU B O 1
ATOM 4965 N N . LEU B 1 287 ? -5.59 -6.941 -7.836 1 97.81 287 LEU B N 1
ATOM 4966 C CA . LEU B 1 287 ? -6.828 -6.527 -8.484 1 97.81 287 LEU B CA 1
ATOM 4967 C C . LEU B 1 287 ? -6.539 -5.648 -9.695 1 97.81 287 LEU B C 1
ATOM 4969 O O . LEU B 1 287 ? -7.164 -5.812 -10.75 1 97.81 287 LEU B O 1
ATOM 4973 N N . ALA B 1 288 ? -5.555 -4.777 -9.57 1 95.62 288 ALA B N 1
ATOM 4974 C CA . ALA B 1 288 ? -5.211 -3.861 -10.656 1 95.62 288 ALA B CA 1
ATOM 4975 C C . ALA B 1 288 ? -4.672 -4.621 -11.867 1 95.62 288 ALA B C 1
ATOM 4977 O O . ALA B 1 288 ? -4.855 -4.191 -13.008 1 95.62 288 ALA B O 1
ATOM 4978 N N . ARG B 1 289 ? -4.055 -5.723 -11.641 1 97.06 289 ARG B N 1
ATOM 4979 C CA . ARG B 1 289 ? -3.434 -6.484 -12.719 1 97.06 289 ARG B CA 1
ATOM 4980 C C . ARG B 1 289 ? -4.422 -7.473 -13.328 1 97.06 289 ARG B C 1
ATOM 4982 O O . ARG B 1 289 ? -4.152 -8.062 -14.375 1 97.06 289 ARG B O 1
ATOM 4989 N N . SER B 1 290 ? -5.582 -7.664 -12.688 1 97.69 290 SER B N 1
ATOM 4990 C CA . SER B 1 290 ? -6.621 -8.562 -13.188 1 97.69 290 SER B CA 1
ATOM 4991 C C . SER B 1 290 ? -7.508 -7.863 -14.211 1 97.69 290 SER B C 1
ATOM 4993 O O . SER B 1 290 ? -8.719 -7.742 -14.008 1 97.69 290 SER B O 1
ATOM 4995 N N . GLY B 1 291 ? -6.902 -7.547 -15.367 1 95.69 291 GLY B N 1
ATOM 4996 C CA . GLY B 1 291 ? -7.555 -6.719 -16.375 1 95.69 291 GLY B CA 1
ATOM 4997 C C . GLY B 1 291 ? -8.602 -7.469 -17.172 1 95.69 291 GLY B C 1
ATOM 4998 O O . GLY B 1 291 ? -9.445 -6.852 -17.828 1 95.69 291 GLY B O 1
ATOM 4999 N N . ALA B 1 292 ? -8.539 -8.789 -17.172 1 96.75 292 ALA B N 1
ATOM 5000 C CA . ALA B 1 292 ? -9.508 -9.578 -17.938 1 96.75 292 ALA B CA 1
ATOM 5001 C C . ALA B 1 292 ? -10.695 -9.969 -17.078 1 96.75 292 ALA B C 1
ATOM 5003 O O . ALA B 1 292 ? -11.648 -10.586 -17.562 1 96.75 292 ALA B O 1
ATOM 5004 N N . GLY B 1 293 ? -10.672 -9.578 -15.789 1 97.75 293 GLY B N 1
ATOM 5005 C CA . GLY B 1 293 ? -11.789 -9.812 -14.891 1 97.75 293 GLY B CA 1
ATOM 5006 C C . GLY B 1 293 ? -11.391 -10.523 -13.609 1 97.75 293 GLY B C 1
ATOM 5007 O O . GLY B 1 293 ? -10.242 -10.938 -13.453 1 97.75 293 GLY B O 1
ATOM 5008 N N . VAL B 1 294 ? -12.344 -10.578 -12.695 1 98.69 294 VAL B N 1
ATOM 5009 C CA . VAL B 1 294 ? -12.133 -11.242 -11.414 1 98.69 294 VAL B CA 1
ATOM 5010 C C . VAL B 1 294 ? -13.312 -12.156 -11.102 1 98.69 294 VAL B C 1
ATOM 5012 O O . VAL B 1 294 ? -14.469 -11.773 -11.305 1 98.69 294 VAL B O 1
ATOM 5015 N N . VAL B 1 295 ? -13 -13.375 -10.68 1 98.69 295 VAL B N 1
ATOM 5016 C CA . VAL B 1 295 ? -13.992 -14.32 -10.172 1 98.69 295 VAL B CA 1
ATOM 5017 C C . VAL B 1 295 ? -13.914 -14.383 -8.648 1 98.69 295 VAL B C 1
ATOM 5019 O O . VAL B 1 295 ? -12.844 -14.609 -8.086 1 98.69 295 VAL B O 1
ATOM 5022 N N . PHE B 1 296 ? -15.078 -14.148 -8.031 1 98.44 296 PHE B N 1
ATOM 5023 C CA . PHE B 1 296 ? -15.156 -14.188 -6.578 1 98.44 296 PHE B CA 1
ATOM 5024 C C . PHE B 1 296 ? -15.891 -15.438 -6.105 1 98.44 296 PHE B C 1
ATOM 5026 O O . PHE B 1 296 ? -17.109 -15.539 -6.246 1 98.44 296 PHE B O 1
ATOM 5033 N N . LEU B 1 297 ? -15.102 -16.375 -5.57 1 97.44 297 LEU B N 1
ATOM 5034 C CA . LEU B 1 297 ? -15.664 -17.562 -4.941 1 97.44 297 LEU B CA 1
ATOM 5035 C C . LEU B 1 297 ? -16.125 -17.266 -3.521 1 97.44 297 LEU B C 1
ATOM 5037 O O . LEU B 1 297 ? -15.828 -16.188 -2.98 1 97.44 297 LEU B O 1
ATOM 5041 N N . PRO B 1 298 ? -16.891 -18.188 -2.922 1 95.19 298 PRO B N 1
ATOM 5042 C CA . PRO B 1 298 ? -17.344 -17.922 -1.554 1 95.19 298 PRO B CA 1
ATOM 5043 C C . PRO B 1 298 ? -16.188 -17.672 -0.586 1 95.19 298 PRO B C 1
ATOM 5045 O O . PRO B 1 298 ? -15.148 -18.328 -0.673 1 95.19 298 PRO B O 1
ATOM 5048 N N . GLY B 1 299 ? -16.359 -16.688 0.196 1 93.94 299 GLY B N 1
ATOM 5049 C CA . GLY B 1 299 ? -15.438 -16.281 1.235 1 93.94 299 GLY B CA 1
ATOM 5050 C C . GLY B 1 299 ? -16.094 -15.477 2.344 1 93.94 299 GLY B C 1
ATOM 5051 O O . GLY B 1 299 ? -17.312 -15.586 2.553 1 93.94 299 GLY B O 1
ATOM 5052 N N . ALA B 1 300 ? -15.312 -14.797 3.086 1 94.56 300 ALA B N 1
ATOM 5053 C CA . ALA B 1 300 ? -15.828 -14.023 4.211 1 94.56 300 ALA B CA 1
ATOM 5054 C C . ALA B 1 300 ? -15.391 -12.562 4.105 1 94.56 300 ALA B C 1
ATOM 5056 O O . ALA B 1 300 ? -15.578 -11.922 3.064 1 94.56 300 ALA B O 1
ATOM 5057 N N . ALA B 1 301 ? -14.875 -12.016 5.215 1 96.56 301 ALA B N 1
ATOM 5058 C CA . ALA B 1 301 ? -14.594 -10.586 5.27 1 96.56 301 ALA B CA 1
ATOM 5059 C C . ALA B 1 301 ? -13.531 -10.203 4.238 1 96.56 301 ALA B C 1
ATOM 5061 O O . ALA B 1 301 ? -13.656 -9.164 3.578 1 96.56 301 ALA B O 1
ATOM 5062 N N . GLY B 1 302 ? -12.516 -11.016 4.059 1 95.06 302 GLY B N 1
ATOM 5063 C CA . GLY B 1 302 ? -11.477 -10.734 3.084 1 95.06 302 GLY B CA 1
ATOM 5064 C C . GLY B 1 302 ? -11.992 -10.68 1.658 1 95.06 302 GLY B C 1
ATOM 5065 O O . GLY B 1 302 ? -11.641 -9.773 0.9 1 95.06 302 GLY B O 1
ATOM 5066 N N . THR B 1 303 ? -12.812 -11.609 1.321 1 96.75 303 THR B N 1
ATOM 5067 C CA . THR B 1 303 ? -13.359 -11.641 -0.03 1 96.75 303 THR B CA 1
ATOM 5068 C C . THR B 1 303 ? -14.336 -10.484 -0.249 1 96.75 303 THR B C 1
ATOM 5070 O O . THR B 1 303 ? -14.352 -9.875 -1.319 1 96.75 303 THR B O 1
ATOM 5073 N N . VAL B 1 304 ? -15.164 -10.211 0.771 1 98.25 304 VAL B N 1
ATOM 5074 C CA . VAL B 1 304 ? -16.062 -9.062 0.688 1 98.25 304 VAL B CA 1
ATOM 5075 C C . VAL B 1 304 ? -15.266 -7.789 0.437 1 98.25 304 VAL B C 1
ATOM 5077 O O . VAL B 1 304 ? -15.617 -6.988 -0.432 1 98.25 304 VAL B O 1
ATOM 5080 N N . GLN B 1 305 ? -14.227 -7.625 1.182 1 98 305 GLN B N 1
ATOM 5081 C CA . GLN B 1 305 ? -13.344 -6.484 0.979 1 98 305 GLN B CA 1
ATOM 5082 C C . GLN B 1 305 ? -12.836 -6.426 -0.462 1 98 305 GLN B C 1
ATOM 5084 O O . GLN B 1 305 ? -12.844 -5.359 -1.083 1 98 305 GLN B O 1
ATOM 5089 N N . GLU B 1 306 ? -12.422 -7.512 -1.007 1 98.06 306 GLU B N 1
ATOM 5090 C CA . GLU B 1 306 ? -11.898 -7.578 -2.367 1 98.06 306 GLU B CA 1
ATOM 5091 C C . GLU B 1 306 ? -12.969 -7.203 -3.391 1 98.06 306 GLU B C 1
ATOM 5093 O O . GLU B 1 306 ? -12.664 -6.566 -4.402 1 98.06 306 GLU B O 1
ATOM 5098 N N . ILE B 1 307 ? -14.203 -7.625 -3.146 1 98.69 307 ILE B N 1
ATOM 5099 C CA . ILE B 1 307 ? -15.305 -7.289 -4.043 1 98.69 307 ILE B CA 1
ATOM 5100 C C . ILE B 1 307 ? -15.414 -5.773 -4.18 1 98.69 307 ILE B C 1
ATOM 5102 O O . ILE B 1 307 ? -15.461 -5.242 -5.293 1 98.69 307 ILE B O 1
ATOM 5106 N N . PHE B 1 308 ? -15.344 -5.094 -3.115 1 98.62 308 PHE B N 1
ATOM 5107 C CA . PHE B 1 308 ? -15.617 -3.662 -3.18 1 98.62 308 PHE B CA 1
ATOM 5108 C C . PHE B 1 308 ? -14.344 -2.883 -3.475 1 98.62 308 PHE B C 1
ATOM 5110 O O . PHE B 1 308 ? -14.398 -1.77 -4.004 1 98.62 308 PHE B O 1
ATOM 5117 N N . ASP B 1 309 ? -13.172 -3.475 -3.191 1 98.06 309 ASP B N 1
ATOM 5118 C CA . ASP B 1 309 ? -11.922 -2.92 -3.695 1 98.06 309 ASP B CA 1
ATOM 5119 C C . ASP B 1 309 ? -11.891 -2.928 -5.223 1 98.06 309 ASP B C 1
ATOM 5121 O O . ASP B 1 309 ? -11.312 -2.031 -5.844 1 98.06 309 ASP B O 1
ATOM 5125 N N . ASN B 1 310 ? -12.438 -3.961 -5.742 1 98.19 310 ASN B N 1
ATOM 5126 C CA . ASN B 1 310 ? -12.492 -4.086 -7.195 1 98.19 310 ASN B CA 1
ATOM 5127 C C . ASN B 1 310 ? -13.594 -3.215 -7.793 1 98.19 310 ASN B C 1
ATOM 5129 O O . ASN B 1 310 ? -13.438 -2.674 -8.891 1 98.19 310 ASN B O 1
ATOM 5133 N N . ALA B 1 311 ? -14.688 -3.018 -7.09 1 98.44 311 ALA B N 1
ATOM 5134 C CA . ALA B 1 311 ? -15.836 -2.25 -7.562 1 98.44 311 ALA B CA 1
ATOM 5135 C C . ALA B 1 311 ? -15.508 -0.762 -7.641 1 98.44 311 ALA B C 1
ATOM 5137 O O . ALA B 1 311 ? -16 -0.054 -8.516 1 98.44 311 ALA B O 1
ATOM 5138 N N . THR B 1 312 ? -14.703 -0.3 -6.746 1 96.94 312 THR B N 1
ATOM 5139 C CA . THR B 1 312 ? -14.469 1.134 -6.609 1 96.94 312 THR B CA 1
ATOM 5140 C C . THR B 1 312 ? -13.828 1.7 -7.871 1 96.94 312 THR B C 1
ATOM 5142 O O . THR B 1 312 ? -14.352 2.643 -8.469 1 96.94 312 THR B O 1
ATOM 5145 N N . PRO B 1 313 ? -12.703 1.132 -8.367 1 95.56 313 PRO B N 1
ATOM 5146 C CA . PRO B 1 313 ? -12.164 1.656 -9.625 1 95.56 313 PRO B CA 1
ATOM 5147 C C . PRO B 1 313 ? -13.125 1.473 -10.797 1 95.56 313 PRO B C 1
ATOM 5149 O O . PRO B 1 313 ? -13.148 2.293 -11.719 1 95.56 313 PRO B O 1
ATOM 5152 N N . ASN B 1 314 ? -13.898 0.42 -10.797 1 97.5 314 ASN B N 1
ATOM 5153 C CA . ASN B 1 314 ? -14.906 0.232 -11.836 1 97.5 314 ASN B CA 1
ATOM 5154 C C . ASN B 1 314 ? -15.977 1.317 -11.781 1 97.5 314 ASN B C 1
ATOM 5156 O O . ASN B 1 314 ? -16.406 1.829 -12.812 1 97.5 314 ASN B O 1
ATOM 5160 N N . TYR B 1 315 ? -16.391 1.627 -10.547 1 96.75 315 TYR B N 1
ATOM 5161 C CA . TYR B 1 315 ? -17.391 2.648 -10.297 1 96.75 315 TYR B CA 1
ATOM 5162 C C . TYR B 1 315 ? -16.938 4.008 -10.82 1 96.75 315 TYR B C 1
ATOM 5164 O O . TYR B 1 315 ? -17.703 4.711 -11.484 1 96.75 315 TYR B O 1
ATOM 5172 N N . TYR B 1 316 ? -15.695 4.367 -10.578 1 92.31 316 TYR B N 1
ATOM 5173 C CA . TYR B 1 316 ? -15.164 5.684 -10.922 1 92.31 316 TYR B CA 1
ATOM 5174 C C . TYR B 1 316 ? -14.461 5.648 -12.273 1 92.31 316 TYR B C 1
ATOM 5176 O O . TYR B 1 316 ? -14.055 6.691 -12.797 1 92.31 316 TYR B O 1
ATOM 5184 N N . GLU B 1 317 ? -14.242 4.469 -12.836 1 93.19 317 GLU B N 1
ATOM 5185 C CA . GLU B 1 317 ? -13.5 4.277 -14.078 1 93.19 317 GLU B CA 1
ATOM 5186 C C . GLU B 1 317 ? -12.086 4.844 -13.969 1 93.19 317 GLU B C 1
ATOM 5188 O O . GLU B 1 317 ? -11.586 5.465 -14.906 1 93.19 317 GLU B O 1
ATOM 5193 N N . SER B 1 318 ? -11.531 4.609 -12.781 1 87.12 318 SER B N 1
ATOM 5194 C CA . SER B 1 318 ? -10.227 5.203 -12.508 1 87.12 318 SER B CA 1
ATOM 5195 C C . SER B 1 318 ? -9.109 4.422 -13.188 1 87.12 318 SER B C 1
ATOM 5197 O O . SER B 1 318 ? -7.988 4.914 -13.305 1 87.12 318 SER B O 1
ATOM 5199 N N . ARG B 1 319 ? -9.367 3.23 -13.625 1 85.94 319 ARG B N 1
ATOM 5200 C CA . ARG B 1 319 ? -8.383 2.412 -14.32 1 85.94 319 ARG B CA 1
ATOM 5201 C C . ARG B 1 319 ? -8.805 2.168 -15.766 1 85.94 319 ARG B C 1
ATOM 5203 O O . ARG B 1 319 ? -8.383 1.188 -16.391 1 85.94 319 ARG B O 1
ATOM 5210 N N . GLY B 1 320 ? -9.711 2.965 -16.266 1 88.75 320 GLY B N 1
ATOM 5211 C CA . GLY B 1 320 ? -10.266 2.75 -17.594 1 88.75 320 GLY B CA 1
ATOM 5212 C C . GLY B 1 320 ? -11.641 2.107 -17.562 1 88.75 320 GLY B C 1
ATOM 5213 O O . GLY B 1 320 ? -12.406 2.305 -16.609 1 88.75 320 GLY B O 1
ATOM 5214 N N . GLU B 1 321 ? -11.938 1.434 -18.609 1 92.94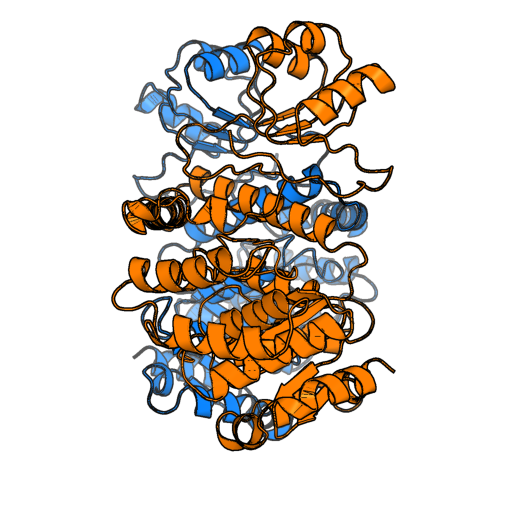 321 GLU B N 1
ATOM 5215 C CA . GLU B 1 321 ? -13.242 0.769 -18.688 1 92.94 321 GLU B CA 1
ATOM 5216 C C . GLU B 1 321 ? -13.391 -0.274 -17.578 1 92.94 321 GLU B C 1
ATOM 5218 O O . GLU B 1 321 ? -12.438 -0.974 -17.25 1 92.94 321 GLU B O 1
ATOM 5223 N N . PRO B 1 322 ? -14.594 -0.386 -17.062 1 96.5 322 PRO B N 1
ATOM 5224 C CA . PRO B 1 322 ? -14.805 -1.376 -16 1 96.5 322 PRO B CA 1
ATOM 5225 C C . PRO B 1 322 ? -14.461 -2.795 -16.453 1 96.5 322 PRO B C 1
ATOM 5227 O O . PRO B 1 322 ? -14.695 -3.166 -17.594 1 96.5 322 PRO B O 1
ATOM 5230 N N . THR B 1 323 ? -13.883 -3.557 -15.586 1 96.69 323 THR B N 1
ATOM 5231 C CA . THR B 1 323 ? -13.539 -4.953 -15.82 1 96.69 323 THR B CA 1
ATOM 5232 C C . THR B 1 323 ? -14.609 -5.879 -15.25 1 96.69 323 THR B C 1
ATOM 5234 O O . THR B 1 323 ? -15.289 -5.527 -14.289 1 96.69 323 THR B O 1
ATOM 5237 N N . PRO B 1 324 ? -14.734 -7.082 -15.82 1 98.19 324 PRO B N 1
ATOM 5238 C CA . PRO B 1 324 ? -15.766 -8.023 -15.383 1 98.19 324 PRO B CA 1
ATOM 5239 C C . PRO B 1 324 ? -15.578 -8.477 -13.938 1 98.19 324 PRO B C 1
ATOM 5241 O O . PRO B 1 324 ? -14.445 -8.703 -13.5 1 98.19 324 PRO B O 1
ATOM 5244 N N . MET B 1 325 ? -16.719 -8.539 -13.242 1 98.75 325 MET B N 1
ATOM 5245 C CA . MET B 1 325 ? -16.797 -9.125 -11.906 1 98.75 325 MET B CA 1
ATOM 5246 C C . MET B 1 325 ? -17.812 -10.258 -11.867 1 98.75 325 MET B C 1
ATOM 5248 O O . MET B 1 325 ? -19 -10.039 -12.102 1 98.75 325 MET B O 1
ATOM 5252 N N . VAL B 1 326 ? -17.344 -11.461 -11.594 1 98.75 326 VAL B N 1
ATOM 5253 C CA . VAL B 1 326 ? -18.234 -12.602 -11.523 1 98.75 326 VAL B CA 1
ATOM 5254 C C . VAL B 1 326 ? -18.25 -13.164 -10.102 1 98.75 326 VAL B C 1
ATOM 5256 O O . VAL B 1 326 ? -17.219 -13.633 -9.602 1 98.75 326 VAL B O 1
ATOM 5259 N N . LEU B 1 327 ? -19.406 -13.078 -9.438 1 98.75 327 LEU B N 1
ATOM 5260 C CA . LEU B 1 327 ? -19.578 -13.703 -8.133 1 98.75 327 LEU B CA 1
ATOM 5261 C C . LEU B 1 327 ? -20.219 -15.086 -8.273 1 98.75 327 LEU B C 1
ATOM 5263 O O . LEU B 1 327 ? -21.141 -15.273 -9.07 1 98.75 327 LEU B O 1
ATOM 5267 N N . VAL B 1 328 ? -19.641 -16.062 -7.566 1 97.94 328 VAL B N 1
ATOM 5268 C CA . VAL B 1 328 ? -20.094 -17.438 -7.664 1 97.94 328 VAL B CA 1
ATOM 5269 C C . VAL B 1 328 ? -20.812 -17.844 -6.375 1 97.94 328 VAL B C 1
ATOM 5271 O O . VAL B 1 328 ? -20.281 -17.656 -5.277 1 97.94 328 VAL B O 1
ATOM 5274 N N . ASP B 1 329 ? -22 -18.562 -6.508 1 97.06 329 ASP B N 1
ATOM 5275 C CA . ASP B 1 329 ? -22.828 -19.047 -5.406 1 97.06 329 ASP B CA 1
ATOM 5276 C C . ASP B 1 329 ? -23.844 -17.984 -4.988 1 97.06 329 ASP B C 1
ATOM 5278 O O . ASP B 1 329 ? -23.594 -17.203 -4.059 1 97.06 329 ASP B O 1
ATOM 5282 N N . GLU B 1 330 ? -24.984 -18.031 -5.594 1 97.81 330 GLU B N 1
ATOM 5283 C CA . GLU B 1 330 ? -26.047 -17.047 -5.387 1 97.81 330 GLU B CA 1
ATOM 5284 C C . GLU B 1 330 ? -26.469 -17 -3.922 1 97.81 330 GLU B C 1
ATOM 5286 O O . GLU B 1 330 ? -26.656 -15.922 -3.359 1 97.81 330 GLU B O 1
ATOM 5291 N N . GLY B 1 331 ? -26.625 -18.125 -3.355 1 97.69 331 GLY B N 1
ATOM 5292 C CA . GLY B 1 331 ? -27.016 -18.188 -1.954 1 97.69 331 GLY B CA 1
ATOM 5293 C C . GLY B 1 331 ? -26.031 -17.484 -1.034 1 97.69 331 GLY B C 1
ATOM 5294 O O . GLY B 1 331 ? -26.422 -16.766 -0.127 1 97.69 331 GLY B O 1
ATOM 5295 N N . HIS B 1 332 ? -24.781 -17.641 -1.312 1 97.06 332 HIS B N 1
ATOM 5296 C CA . HIS B 1 332 ? -23.734 -17.062 -0.472 1 97.06 332 HIS B CA 1
ATOM 5297 C C . HIS B 1 332 ? -23.766 -15.539 -0.541 1 97.06 332 HIS B C 1
ATOM 5299 O O . HIS B 1 332 ? -23.75 -14.867 0.493 1 97.06 332 HIS B O 1
ATOM 5305 N N . TRP B 1 333 ? -23.984 -14.953 -1.754 1 98.5 333 TRP B N 1
ATOM 5306 C CA . TRP B 1 333 ? -23.75 -13.523 -1.947 1 98.5 333 TRP B CA 1
ATOM 5307 C C . TRP B 1 333 ? -25.078 -12.758 -1.878 1 98.5 333 TRP B C 1
ATOM 5309 O O . TRP B 1 333 ? -25.094 -11.523 -1.955 1 98.5 333 TRP B O 1
ATOM 5319 N N . THR B 1 334 ? -26.203 -13.492 -1.676 1 98.38 334 THR B N 1
ATOM 5320 C CA . THR B 1 334 ? -27.484 -12.789 -1.564 1 98.38 334 THR B CA 1
ATOM 5321 C C . THR B 1 334 ? -28.109 -13.023 -0.194 1 98.38 334 THR B C 1
ATOM 5323 O O . THR B 1 334 ? -28.891 -12.203 0.288 1 98.38 334 THR B O 1
ATOM 5326 N N . ARG B 1 335 ? -27.719 -14.117 0.46 1 97.5 335 ARG B N 1
ATOM 5327 C CA . ARG B 1 335 ? -28.375 -14.453 1.721 1 97.5 335 ARG B CA 1
ATOM 5328 C C . ARG B 1 335 ? -27.359 -14.492 2.867 1 97.5 335 ARG B C 1
ATOM 5330 O O . ARG B 1 335 ? -27.516 -13.773 3.857 1 97.5 335 ARG B O 1
ATOM 5337 N N . GLU B 1 336 ? -26.344 -15.258 2.729 1 97.5 336 GLU B N 1
ATOM 5338 C CA . GLU B 1 336 ? -25.359 -15.383 3.809 1 97.5 336 GLU B CA 1
ATOM 5339 C C . GLU B 1 336 ? -24.594 -14.078 4 1 97.5 336 GLU B C 1
ATOM 5341 O O . GLU B 1 336 ? -24.547 -13.539 5.105 1 97.5 336 GLU B O 1
ATOM 5346 N N . LEU B 1 337 ? -24.031 -13.578 2.945 1 98.31 337 LEU B N 1
ATOM 5347 C CA . LEU B 1 337 ? -23.359 -12.289 2.871 1 98.31 337 LEU B CA 1
ATOM 5348 C C . LEU B 1 337 ? -23.859 -11.477 1.681 1 98.31 337 LEU B C 1
ATOM 5350 O O . LEU B 1 337 ? -23.312 -11.578 0.581 1 98.31 337 LEU B O 1
ATOM 5354 N N . PRO B 1 338 ? -24.828 -10.68 1.939 1 98.56 338 PRO B N 1
ATOM 5355 C CA . PRO B 1 338 ? -25.5 -10.023 0.822 1 98.56 338 PRO B CA 1
ATOM 5356 C C . PRO B 1 338 ? -24.656 -8.945 0.161 1 98.56 338 PRO B C 1
ATOM 5358 O O . PRO B 1 338 ? -25.031 -7.777 0.134 1 98.56 338 PRO B O 1
ATOM 5361 N N . ALA B 1 339 ? -23.562 -9.297 -0.429 1 98.81 339 ALA B N 1
ATOM 5362 C CA . ALA B 1 339 ? -22.672 -8.406 -1.179 1 98.81 339 ALA B CA 1
ATOM 5363 C C . ALA B 1 339 ? -23.281 -8.055 -2.539 1 98.81 339 ALA B C 1
ATOM 5365 O O . ALA B 1 339 ? -23.062 -6.961 -3.059 1 98.81 339 ALA B O 1
ATOM 5366 N N . TRP B 1 340 ? -24.062 -8.992 -3.1 1 98.81 340 TRP B N 1
ATOM 5367 C CA . TRP B 1 340 ? -24.578 -8.805 -4.449 1 98.81 340 TRP B CA 1
ATOM 5368 C C . TRP B 1 340 ? -25.547 -7.629 -4.504 1 98.81 340 TRP B C 1
ATOM 5370 O O . TRP B 1 340 ? -25.438 -6.754 -5.363 1 98.81 340 TRP B O 1
ATOM 5380 N N . PRO B 1 341 ? -26.547 -7.523 -3.553 1 98.62 341 PRO B N 1
ATOM 5381 C CA . PRO B 1 341 ? -27.438 -6.363 -3.602 1 98.62 341 PRO B CA 1
ATOM 5382 C C . PRO B 1 341 ? -26.688 -5.035 -3.51 1 98.62 341 PRO B C 1
ATOM 5384 O O . PRO B 1 341 ? -27.047 -4.074 -4.191 1 98.62 341 PRO B O 1
ATOM 5387 N N . LEU B 1 342 ? -25.719 -4.961 -2.66 1 98.81 342 LEU B N 1
ATOM 5388 C CA . LEU B 1 342 ? -24.922 -3.744 -2.516 1 98.81 342 LEU B CA 1
ATOM 5389 C C . LEU B 1 342 ? -24.141 -3.445 -3.795 1 98.81 342 LEU B C 1
ATOM 5391 O O . LEU B 1 342 ? -24.125 -2.305 -4.262 1 98.81 342 LEU B O 1
ATOM 5395 N N . LEU B 1 343 ? -23.531 -4.496 -4.387 1 98.88 343 LEU B N 1
ATOM 5396 C CA . LEU B 1 343 ? -22.781 -4.336 -5.633 1 98.88 343 LEU B CA 1
ATOM 5397 C C . LEU B 1 343 ? -23.703 -3.859 -6.754 1 98.88 343 LEU B C 1
ATOM 5399 O O . LEU B 1 343 ? -23.328 -2.971 -7.523 1 98.88 343 LEU B O 1
ATOM 5403 N N . ARG B 1 344 ? -24.891 -4.391 -6.824 1 98.69 344 ARG B N 1
ATOM 5404 C CA . ARG B 1 344 ? -25.859 -4 -7.848 1 98.69 344 ARG B CA 1
ATOM 5405 C C . ARG B 1 344 ? -26.281 -2.545 -7.68 1 98.69 344 ARG B C 1
ATOM 5407 O O . ARG B 1 344 ? -26.438 -1.82 -8.664 1 98.69 344 ARG B O 1
ATOM 5414 N N . SER B 1 345 ? -26.484 -2.166 -6.422 1 98.62 345 SER B N 1
ATOM 5415 C CA . SER B 1 345 ? -26.859 -0.78 -6.156 1 98.62 345 SER B CA 1
ATOM 5416 C C . SER B 1 345 ? -25.75 0.179 -6.613 1 98.62 345 SER B C 1
ATOM 5418 O O . SER B 1 345 ? -26.047 1.223 -7.203 1 98.62 345 SER B O 1
ATOM 5420 N N . LEU B 1 346 ? -24.5 -0.166 -6.34 1 98.31 346 LEU B N 1
ATOM 5421 C CA . LEU B 1 346 ? -23.375 0.658 -6.766 1 98.31 346 LEU B CA 1
ATOM 5422 C C . LEU B 1 346 ? -23.281 0.719 -8.289 1 98.31 346 LEU B C 1
ATOM 5424 O O . LEU B 1 346 ? -22.984 1.769 -8.852 1 98.31 346 LEU B O 1
ATOM 5428 N N . ALA B 1 347 ? -23.625 -0.376 -8.961 1 98.44 347 ALA B N 1
ATOM 5429 C CA . ALA B 1 347 ? -23.422 -0.508 -10.398 1 98.44 347 ALA B CA 1
ATOM 5430 C C . ALA B 1 347 ? -24.562 0.148 -11.172 1 98.44 347 ALA B C 1
ATOM 5432 O O . ALA B 1 347 ? -24.406 0.49 -12.344 1 98.44 347 ALA B O 1
ATOM 5433 N N . ALA B 1 348 ? -25.734 0.292 -10.547 1 98.12 348 ALA B N 1
ATOM 5434 C CA . ALA B 1 348 ? -26.953 0.722 -11.219 1 98.12 348 ALA B CA 1
ATOM 5435 C C . ALA B 1 348 ? -26.75 2.055 -11.93 1 98.12 348 ALA B C 1
ATOM 5437 O O . ALA B 1 348 ? -26.328 3.039 -11.312 1 98.12 348 ALA B O 1
ATOM 5438 N N . GLY B 1 349 ? -26.984 2.037 -13.227 1 97.5 349 GLY B N 1
ATOM 5439 C CA . GLY B 1 349 ? -26.922 3.252 -14.031 1 97.5 349 GLY B CA 1
ATOM 5440 C C . GLY B 1 349 ? -25.516 3.633 -14.445 1 97.5 349 GLY B C 1
ATOM 5441 O O . GLY B 1 349 ? -25.297 4.703 -15.016 1 97.5 349 GLY B O 1
ATOM 5442 N N . ARG B 1 350 ? -24.547 2.807 -14.18 1 97.12 350 ARG B N 1
ATOM 5443 C CA . ARG B 1 350 ? -23.156 3.104 -14.508 1 97.12 350 ARG B CA 1
ATOM 5444 C C . ARG B 1 350 ? -22.625 2.125 -15.547 1 97.12 350 ARG B C 1
ATOM 5446 O O . ARG B 1 350 ? -23.25 1.108 -15.836 1 97.12 350 ARG B O 1
ATOM 5453 N N . ALA B 1 351 ? -21.453 2.434 -16 1 96.44 351 ALA B N 1
ATOM 5454 C CA . ALA B 1 351 ? -20.812 1.599 -17.016 1 96.44 351 ALA B CA 1
ATOM 5455 C C . ALA B 1 351 ? -20.547 0.194 -16.484 1 96.44 351 ALA B C 1
ATOM 5457 O O . ALA B 1 351 ? -20.609 -0.784 -17.234 1 96.44 351 ALA B O 1
ATOM 5458 N N . MET B 1 352 ? -20.359 0.077 -15.188 1 97.75 352 MET B N 1
ATOM 5459 C CA . MET B 1 352 ? -19.984 -1.226 -14.633 1 97.75 352 MET B CA 1
ATOM 5460 C C . MET B 1 352 ? -21.203 -2.137 -14.547 1 97.75 352 MET B C 1
ATOM 5462 O O . MET B 1 352 ? -21.078 -3.342 -14.328 1 97.75 352 MET B O 1
ATOM 5466 N N . GLU B 1 353 ? -22.391 -1.604 -14.75 1 98.12 353 GLU B N 1
ATOM 5467 C CA . GLU B 1 353 ? -23.609 -2.385 -14.586 1 98.12 353 GLU B CA 1
ATOM 5468 C C . GLU B 1 353 ? -23.625 -3.594 -15.523 1 98.12 353 GLU B C 1
ATOM 5470 O O . GLU B 1 353 ? -24.078 -4.676 -15.141 1 98.12 353 GLU B O 1
ATOM 5475 N N . SER B 1 354 ? -23.078 -3.428 -16.672 1 97.12 354 SER B N 1
ATOM 5476 C CA . SER B 1 354 ? -23.078 -4.508 -17.656 1 97.12 354 SER B CA 1
ATOM 5477 C C . SER B 1 354 ? -21.859 -5.418 -17.469 1 97.12 354 SER B C 1
ATOM 5479 O O . SER B 1 354 ? -21.656 -6.352 -18.25 1 97.12 354 SER B O 1
ATOM 5481 N N . ARG B 1 355 ? -21.062 -5.168 -16.453 1 98.06 355 ARG B N 1
ATOM 5482 C CA . ARG B 1 355 ? -19.812 -5.91 -16.281 1 98.06 355 ARG B CA 1
ATOM 5483 C C . ARG B 1 355 ? -19.859 -6.762 -15.016 1 98.06 355 ARG B C 1
ATOM 5485 O O . ARG B 1 355 ? -18.844 -7.316 -14.602 1 98.06 355 ARG B O 1
ATOM 5492 N N . ILE B 1 356 ? -21.016 -6.852 -14.383 1 98.75 356 ILE B N 1
ATOM 5493 C CA . ILE B 1 356 ? -21.125 -7.684 -13.188 1 98.75 356 ILE B CA 1
ATOM 5494 C C . ILE B 1 356 ? -22.094 -8.836 -13.438 1 98.75 356 ILE B C 1
ATOM 5496 O O . ILE B 1 356 ? -23.078 -8.672 -14.164 1 98.75 356 ILE B O 1
ATOM 5500 N N . ALA B 1 357 ? -21.797 -10.016 -12.883 1 98.69 357 ALA B N 1
ATOM 5501 C CA . ALA B 1 357 ? -22.672 -11.188 -12.992 1 98.69 357 ALA B CA 1
ATOM 5502 C C . ALA B 1 357 ? -22.625 -12.031 -11.719 1 98.69 357 ALA B C 1
ATOM 5504 O O . ALA B 1 357 ? -21.609 -12.07 -11.031 1 98.69 357 ALA B O 1
ATOM 5505 N N . LEU B 1 358 ? -23.75 -12.578 -11.375 1 98.75 358 LEU B N 1
ATOM 5506 C CA . LEU B 1 358 ? -23.891 -13.562 -10.312 1 98.75 358 LEU B CA 1
ATOM 5507 C C . LEU B 1 358 ? -24.312 -14.914 -10.875 1 98.75 358 LEU B C 1
ATOM 5509 O O . LEU B 1 358 ? -25.312 -15.016 -11.586 1 98.75 358 LEU B O 1
ATOM 5513 N N . VAL B 1 359 ? -23.484 -15.93 -10.609 1 98.25 359 VAL B N 1
ATOM 5514 C CA . VAL B 1 359 ? -23.812 -17.266 -11.102 1 98.25 359 VAL B CA 1
ATOM 5515 C C . VAL B 1 359 ? -23.984 -18.219 -9.93 1 98.25 359 VAL B C 1
ATOM 5517 O O . VAL B 1 359 ? -23.469 -17.969 -8.836 1 98.25 359 VAL B O 1
ATOM 5520 N N . ASP B 1 360 ? -24.641 -19.328 -10.094 1 97.19 360 ASP B N 1
ATOM 5521 C CA . ASP B 1 360 ? -24.953 -20.266 -9.023 1 97.19 360 ASP B CA 1
ATOM 5522 C C . ASP B 1 360 ? -23.812 -21.266 -8.82 1 97.19 360 ASP B C 1
ATOM 5524 O O . ASP B 1 360 ? -23.469 -21.609 -7.684 1 97.19 360 ASP B O 1
ATOM 5528 N N . ARG B 1 361 ? -23.281 -21.656 -9.938 1 94.81 361 ARG B N 1
ATOM 5529 C CA . ARG B 1 361 ? -22.297 -22.719 -9.875 1 94.81 361 ARG B CA 1
ATOM 5530 C C . ARG B 1 361 ? -20.969 -22.266 -10.477 1 94.81 361 ARG B C 1
ATOM 5532 O O . ARG B 1 361 ? -20.953 -21.516 -11.453 1 94.81 361 ARG B O 1
ATOM 5539 N N . ILE B 1 362 ? -19.859 -22.859 -9.906 1 93.69 362 ILE B N 1
ATOM 5540 C CA . ILE B 1 362 ? -18.516 -22.469 -10.266 1 93.69 362 ILE B CA 1
ATOM 5541 C C . ILE B 1 362 ? -18.266 -22.766 -11.742 1 93.69 362 ILE B C 1
ATOM 5543 O O . ILE B 1 362 ? -17.547 -22.031 -12.422 1 93.69 362 ILE B O 1
ATOM 5547 N N . GLU B 1 363 ? -18.906 -23.766 -12.359 1 92.81 363 GLU B N 1
ATOM 5548 C CA . GLU B 1 363 ? -18.719 -24.172 -13.742 1 92.81 363 GLU B CA 1
ATOM 5549 C C . GLU B 1 363 ? -19.25 -23.125 -14.719 1 92.81 363 GLU B C 1
ATOM 5551 O O . GLU B 1 363 ? -18.891 -23.125 -15.898 1 92.81 363 GLU B O 1
ATOM 5556 N N . GLN B 1 364 ? -20.031 -22.219 -14.211 1 96 364 GLN B N 1
ATOM 5557 C CA . GLN B 1 364 ? -20.656 -21.188 -15.039 1 96 364 GLN B CA 1
ATOM 5558 C C . GLN B 1 364 ? -19.766 -19.953 -15.148 1 96 364 GLN B C 1
ATOM 5560 O O . GLN B 1 364 ? -20 -19.094 -15.992 1 96 364 GLN B O 1
ATOM 5565 N N . ALA B 1 365 ? -18.766 -19.844 -14.344 1 95.44 365 ALA B N 1
ATOM 5566 C CA . ALA B 1 365 ? -17.984 -18.625 -14.203 1 95.44 365 ALA B CA 1
ATOM 5567 C C . ALA B 1 365 ? -17.219 -18.297 -15.492 1 95.44 365 ALA B C 1
ATOM 5569 O O . ALA B 1 365 ? -17.234 -17.156 -15.961 1 95.44 365 ALA B O 1
ATOM 5570 N N . PRO B 1 366 ? -16.594 -19.312 -16.156 1 94.38 366 PRO B N 1
ATOM 5571 C CA . PRO B 1 366 ? -15.852 -19 -17.375 1 94.38 366 PRO B CA 1
ATOM 5572 C C . PRO B 1 366 ? -16.75 -18.438 -18.484 1 94.38 366 PRO B C 1
ATOM 5574 O O . PRO B 1 366 ? -16.359 -17.469 -19.156 1 94.38 366 PRO B O 1
ATOM 5577 N N . GLU B 1 367 ? -17.906 -19.031 -18.641 1 94.62 367 GLU B N 1
ATOM 5578 C CA . GLU B 1 367 ? -18.828 -18.547 -19.656 1 94.62 367 GLU B CA 1
ATOM 5579 C C . GLU B 1 367 ? -19.344 -17.141 -19.312 1 94.62 367 GLU B C 1
ATOM 5581 O O . GLU B 1 367 ? -19.5 -16.297 -20.203 1 94.62 367 GLU B O 1
ATOM 5586 N N . ALA B 1 368 ? -19.625 -16.922 -18.062 1 96.5 368 ALA B N 1
ATOM 5587 C CA . ALA B 1 368 ? -20.062 -15.594 -17.625 1 96.5 368 ALA B CA 1
ATOM 5588 C C . ALA B 1 368 ? -18.984 -14.547 -17.906 1 96.5 368 ALA B C 1
ATOM 5590 O O . ALA B 1 368 ? -19.297 -13.453 -18.375 1 96.5 368 ALA B O 1
ATOM 5591 N N . LEU B 1 369 ? -17.75 -14.883 -17.625 1 96 369 LEU B N 1
ATOM 5592 C CA . LEU B 1 369 ? -16.625 -13.984 -17.875 1 96 369 LEU B CA 1
ATOM 5593 C C . LEU B 1 369 ? -16.516 -13.648 -19.359 1 96 369 LEU B C 1
ATOM 5595 O O . LEU B 1 369 ? -16.328 -12.492 -19.719 1 96 369 LEU B O 1
ATOM 5599 N N . LYS B 1 370 ? -16.688 -14.609 -20.219 1 91.69 370 LYS B N 1
ATOM 5600 C CA . LYS B 1 370 ? -16.609 -14.406 -21.672 1 91.69 370 LYS B CA 1
ATOM 5601 C C . LYS B 1 370 ? -17.734 -13.484 -22.156 1 91.69 370 LYS B C 1
ATOM 5603 O O . LYS B 1 370 ? -17.5 -12.609 -22.984 1 91.69 370 LYS B O 1
ATOM 5608 N N . ARG B 1 371 ? -18.859 -13.648 -21.578 1 93.94 371 ARG B N 1
ATOM 5609 C CA . ARG B 1 371 ? -20.016 -12.828 -21.953 1 93.94 371 ARG B CA 1
ATOM 5610 C C . ARG B 1 371 ? -19.797 -11.375 -21.578 1 93.94 371 ARG B C 1
ATOM 5612 O O . ARG B 1 371 ? -20.203 -10.469 -22.312 1 93.94 371 ARG B O 1
ATOM 5619 N N . LEU B 1 372 ? -19.203 -11.188 -20.438 1 94.94 372 LEU B N 1
ATOM 5620 C CA . LEU B 1 372 ? -18.984 -9.836 -19.922 1 94.94 372 LEU B CA 1
ATOM 5621 C C . LEU B 1 372 ? -17.891 -9.125 -20.703 1 94.94 372 LEU B C 1
ATOM 5623 O O . LEU B 1 372 ? -17.859 -7.895 -20.766 1 94.94 372 LEU B O 1
ATOM 5627 N N . CYS B 1 373 ? -16.875 -9.828 -21.203 1 84.5 373 CYS B N 1
ATOM 5628 C CA . CYS B 1 373 ? -15.766 -9.266 -21.984 1 84.5 373 CYS B CA 1
ATOM 5629 C C . CYS B 1 373 ? -16.203 -8.922 -23.391 1 84.5 373 CYS B C 1
ATOM 5631 O O . CYS B 1 373 ? -15.586 -8.094 -24.062 1 84.5 373 CYS B O 1
ATOM 5633 N N . GLY B 1 374 ? -17.422 -9.195 -23.859 1 71.81 374 GLY B N 1
ATOM 5634 C CA . GLY B 1 374 ? -17.859 -9.039 -25.234 1 71.81 374 GLY B CA 1
ATOM 5635 C C . GLY B 1 374 ? -17.328 -10.117 -26.156 1 71.81 374 GLY B C 1
ATOM 5636 O O . GLY B 1 374 ? -16.234 -10.648 -25.938 1 71.81 374 GLY B O 1
#

Secondary structure (DSSP, 8-state):
-----------TT--EE-SHHHHHHHHHHHSB-TT-EEES---GGGHHHHHHSB-TT-EEES----HHHHHHHHHTT-EEEPP-TT-SS-TT--S-B-HHHHTTTGGG-GGGSHHHHHHHHHHHHTTS--HHHHHHHHHHHHHHHHHHHHHTTT--EEEEE--TTPPTTSHHHHHHHHHHHHHHHTTPEEEE--SSTHHHHHHHHHHHTTS-HHHHHHHHHHHTTS--SSS-HHHHHHHHHHHHHHS-SPPP-EE--BSTTTTSPPPS--SEE--BS-HHHHHHHHHHH-TTEEEE-S-SHHHHHHHHHHHHHHHHTTTSSPPPEEEE-HHIIIIIS-HHHHHHHHHTTSGGGGGEEEESSGGGHHHHHHHHH-/-----------TT--EE-SHHHHHHHHHHHSB-TT-EEES---GGGHHHHTTSB-TT-EEES----HHHHHHHHHTT-EEEPP-TT-SS-TT--S-B-HHHHTTTGGG-GGGSHHHHHHHHHHHHTTS--HHHHHHHHHHHHHHHHHHHHHTTT--EEEEE--TTPPTTSHHHHHHHHHHHHHHHTTPEEEE--SSTHHHHHHHHHHHTTS-HHHHHHHHHHHTTS--SSS-HHHHHHHHHHHHHHS-SPPP-EE--BSTTTTSPPPS--SEE--BS-HHHHHHHHHHH-TTEEEE-S-SHHHHHHHHHHHHHHHHTTTSSPPPEEEE-HHIIIIIS-HHHHHHHHHTTSGGGGGEEEESSGGGHHHHHHHHH-